Protein AF-0000000066294955 (afdb_homodimer)

Secondary structure (DSSP, 8-state):
--HHHHHHS-SS---HHHHHHHHHHHHTHHHHTTS-HHHHHHHHT--HHHHHHHHHHTT-SSHHHHHHHHHHHHHHH-------TT--TTS-HHHHHHHHHHHHHHHHHHHHHT--HHHHHHHHHHHHH-SEEEEE-STHHHHHHHHHHHHHHTTT--EEEE-SHHHHHHHHTT--TTEEEEEE-SSS--HHHHHHHHHHHHTT-EEEEEEESS--HHHHT-SEEEEE-----GGGTT-HHHHHHHHHHHHHHHHHHHHHTHHHHHHHHHHHHHHHHT-/--HHHHHHS-SS---HHHHHHHHHHHHTHHHHTTS-HHHHHHHHT--HHHHHHHHHHTT-SSHHHHHHHHHHHHHHH------BTTB-TTS-HHHHHHHHHHHHHHHHHHHHHT--HHHHHHHHHHHHH-SEEEEE-STHHHHHHHHHHHHHHHTT--EEEE-SHHHHHHHHTT--TTEEEEEE-SSS--HHHHHHHHHHHHTT-EEEEEEESS--HHHHT-SEEEEE-----GGGTT-HHHHHHHHHHHHHHHHHHHHHTHHHHHHHHHHHHHHHHT-

InterPro domains:
  IPR000281 Helix-turn-helix protein RpiR [PF01418] (1-77)
  IPR000281 Helix-turn-helix protein RpiR [PS51071] (1-77)
  IPR001347 SIS domain [PF01380] (127-255)
  IPR001347 SIS domain [PS51464] (123-263)
  IPR009057 Homedomain-like superfamily [SSF46689] (1-77)
  IPR035472 RpiR-like, SIS domain [cd05013] (122-256)
  IPR036388 Winged helix-like DNA-binding domain superfamily [G3DSA:1.10.10.10] (1-80)
  IPR046348 SIS domain superfamily [SSF53697] (95-269)
  IPR047640 HTH-type transcriptional regulator RpiR-like [PTHR30514] (2-275)

Organism: Clostridium perfringens (strain 13 / Type A) (NCBI:txid195102)

Radius of gyration: 24.66 Å; Cα contacts (8 Å, |Δi|>4): 918; chains: 2; bounding box: 54×81×54 Å

Nearest PDB structures (foldseek):
  4ivn-assembly1_A  TM=8.176E-01  e=1.772E-21  Vibrio vulnificus YJ016
  4ivn-assembly1_B  TM=8.244E-01  e=6.088E-20  Vibrio vulnificus YJ016
  7en7-assembly1_A  TM=9.505E-01  e=9.649E-16  Escherichia coli K-12
  7en6-assembly1_C  TM=9.672E-01  e=2.609E-15  Escherichia coli
  7en6-assembly1_D  TM=9.331E-01  e=7.055E-15  Escherichia coli

Solvent-accessible surface area (backbone atoms only — not comparable to full-atom values): 29197 Å² total; per-residue (Å²): 133,56,64,69,56,38,65,76,53,54,96,58,88,69,49,74,62,49,48,46,47,43,52,44,47,68,74,35,58,83,51,50,52,40,42,24,65,66,55,49,18,63,75,55,72,36,55,58,67,56,51,37,50,50,29,38,73,74,70,31,93,24,52,62,53,41,37,48,52,42,44,50,54,45,47,73,69,37,95,64,87,69,58,59,77,83,46,58,65,85,56,51,64,63,57,46,48,51,52,51,48,53,52,46,46,50,36,45,53,54,25,60,72,64,59,52,58,70,58,51,52,52,52,32,52,52,59,74,69,32,68,33,39,35,26,30,16,55,67,64,32,17,52,51,19,44,52,53,32,54,55,44,43,42,44,71,47,54,54,45,56,39,52,47,64,69,58,33,46,59,51,23,71,69,42,30,67,51,28,32,38,42,41,34,31,62,75,23,69,54,62,63,58,43,53,24,50,55,47,15,44,76,43,50,27,44,33,36,26,41,25,38,75,62,93,34,71,39,54,73,70,32,77,42,71,47,57,29,49,55,63,45,16,77,86,31,69,77,26,68,46,42,47,51,43,52,52,48,53,53,48,50,46,49,49,55,42,36,41,77,38,37,70,61,28,50,52,34,38,44,54,50,50,51,56,60,68,73,101,132,56,63,69,55,38,65,76,54,53,96,57,87,68,49,74,63,50,48,45,46,42,51,46,48,68,74,34,60,79,52,50,51,36,43,20,65,66,55,50,18,65,74,56,72,36,55,56,68,56,51,37,49,50,28,38,73,74,70,30,94,23,53,62,52,40,35,48,54,42,44,51,56,43,46,75,70,37,94,64,83,72,63,55,79,82,45,58,65,84,54,53,63,64,58,45,50,50,52,51,47,52,51,46,46,50,34,44,53,54,24,61,72,63,60,51,58,69,59,51,52,52,52,33,53,52,59,73,69,33,68,34,40,35,24,30,16,55,67,62,33,18,52,52,18,43,53,52,32,54,55,44,42,42,45,70,46,52,54,44,57,41,50,46,63,69,58,35,47,58,52,23,70,70,42,30,68,52,28,33,38,40,42,32,32,62,74,25,69,55,62,65,58,42,53,23,50,55,48,15,44,75,41,50,27,44,34,36,26,41,24,38,76,62,94,35,69,37,54,74,69,33,77,42,71,45,58,29,48,57,64,45,16,76,85,30,68,77,23,68,45,40,46,52,40,51,54,49,53,52,48,50,45,50,48,56,43,37,41,74,38,35,71,61,28,46,52,34,37,46,52,50,50,50,55,61,69,72,100

pLDDT: mean 87.48, std 12.45, range [39.84, 98.88]

Sequence (558 aa):
MGILEQLENPKFKATKSEKTLIEYIKSDLDNIIYKSISIIAKESGVGEATITRFTKKLGFNGFQDFKVTLAKEISNKKNTSIINLHVHRDESVTETANKMLKSSINILEQTVKQIDLDLMCKCRDLIMNAKRVYFIGIGYSGIAATDINYKFMRIGFTTVPVTDSHTMVIMSSITNDDDVIVAISNSGTTKEVIKTVKQAKENGTKIITLTEDSDNPLRKLSDYELTYTSAETIFETGSISSKIPQIFLLDLLYTEVIKEMFSEAVEKKIKTTSAILNDMGILEQLENPKFKATKSEKTLIEYIKSDLDNIIYKSISIIAKESGVGEATITRFTKKLGFNGFQDFKVTLAKEISNKKNTSIINLHVHRDESVTETANKMLKSSINILEQTVKQIDLDLMCKCRDLIMNAKRVYFIGIGYSGIAATDINYKFMRIGFTTVPVTDSHTMVIMSSITNDDDVIVAISNSGTTKEVIKTVKQAKENGTKIITLTEDSDNPLRKLSDYELTYTSAETIFETGSISSKIPQIFLLDLLYTEVIKEMFSEAVEKKIKTTSAILND

Structure (mmCIF, N/CA/C/O backbone):
data_AF-0000000066294955-model_v1
#
loop_
_entity.id
_entity.type
_entity.pdbx_description
1 polymer 'Uncharacterized HTH-type transcriptional regulator CPE0189'
#
loop_
_atom_site.group_PDB
_atom_site.id
_atom_site.type_symbol
_atom_site.label_atom_id
_atom_site.label_alt_id
_atom_site.label_comp_id
_atom_site.label_asym_id
_atom_site.label_entity_id
_atom_site.label_seq_id
_atom_site.pdbx_PDB_ins_code
_atom_site.Cartn_x
_atom_site.Cartn_y
_atom_site.Cartn_z
_atom_site.occupancy
_atom_site.B_iso_or_equiv
_atom_site.auth_seq_id
_atom_site.auth_comp_id
_atom_site.auth_asym_id
_atom_site.auth_atom_id
_atom_site.pdbx_PDB_model_num
ATOM 1 N N . MET A 1 1 ? 4.871 38.375 11.664 1 68.06 1 MET A N 1
ATOM 2 C CA . MET A 1 1 ? 5.258 37.906 12.992 1 68.06 1 MET A CA 1
ATOM 3 C C . MET A 1 1 ? 5.363 36.375 13.023 1 68.06 1 MET A C 1
ATOM 5 O O . MET A 1 1 ? 4.508 35.688 12.477 1 68.06 1 MET A O 1
ATOM 9 N N . GLY A 1 2 ? 6.527 35.875 13.484 1 82.12 2 GLY A N 1
ATOM 10 C CA . GLY A 1 2 ? 6.758 34.469 13.562 1 82.12 2 GLY A CA 1
ATOM 11 C C . GLY A 1 2 ? 5.91 33.781 14.617 1 82.12 2 GLY A C 1
ATOM 12 O O . GLY A 1 2 ? 5.34 34.438 15.484 1 82.12 2 GLY A O 1
ATOM 13 N N . ILE A 1 3 ? 5.66 32.531 14.484 1 88.81 3 ILE A N 1
ATOM 14 C CA . ILE A 1 3 ? 4.855 31.734 15.414 1 88.81 3 ILE A CA 1
ATOM 15 C C . ILE A 1 3 ? 5.418 31.875 16.828 1 88.81 3 ILE A C 1
ATOM 17 O O . ILE A 1 3 ? 4.672 32.094 17.781 1 88.81 3 ILE A O 1
ATOM 21 N N . LEU A 1 4 ? 6.676 31.875 16.906 1 86.81 4 LEU A N 1
ATOM 22 C CA . LEU A 1 4 ? 7.316 31.922 18.203 1 86.81 4 LEU A CA 1
ATOM 23 C C . LEU A 1 4 ? 7.012 33.25 18.906 1 86.81 4 LEU A C 1
ATOM 25 O O . LEU A 1 4 ? 6.758 33.281 20.109 1 86.81 4 LEU A O 1
ATOM 29 N N . GLU A 1 5 ? 7.047 34.281 18.156 1 87.88 5 GLU A N 1
ATOM 30 C CA . GLU A 1 5 ? 6.707 35.594 18.703 1 87.88 5 GLU A CA 1
ATOM 31 C C . GLU A 1 5 ? 5.242 35.656 19.125 1 87.88 5 GLU A C 1
ATOM 33 O O . GLU A 1 5 ? 4.918 36.25 20.156 1 87.88 5 GLU A O 1
ATOM 38 N N . GLN A 1 6 ? 4.414 35.031 18.359 1 90.69 6 GLN A N 1
ATOM 39 C CA . GLN A 1 6 ? 2.986 35.031 18.656 1 90.69 6 GLN A CA 1
ATOM 40 C C . GLN A 1 6 ? 2.686 34.25 19.922 1 90.69 6 GLN A C 1
ATOM 42 O O . GLN A 1 6 ? 1.784 34.594 20.688 1 90.69 6 GLN A O 1
ATOM 47 N N . LEU A 1 7 ? 3.412 33.156 20.094 1 91 7 LEU A N 1
ATOM 48 C CA . LEU A 1 7 ? 3.215 32.344 21.266 1 91 7 LEU A CA 1
ATOM 49 C C . LEU A 1 7 ? 3.65 33.062 22.531 1 91 7 LEU A C 1
ATOM 51 O O . LEU A 1 7 ? 3.076 32.844 23.609 1 91 7 LEU A O 1
ATOM 55 N N . GLU A 1 8 ? 4.57 33.938 22.422 1 89.31 8 GLU A N 1
ATOM 56 C CA . GLU A 1 8 ? 5.051 34.719 23.562 1 89.31 8 GLU A CA 1
ATOM 57 C C . GLU A 1 8 ? 4.098 35.875 23.875 1 89.31 8 GLU A C 1
ATOM 59 O O . GLU A 1 8 ? 3.883 36.219 25.031 1 89.31 8 GLU A O 1
ATOM 64 N N . ASN A 1 9 ? 3.641 36.438 22.734 1 88.12 9 ASN A N 1
ATOM 65 C CA . ASN A 1 9 ? 2.748 37.594 22.859 1 88.12 9 ASN A CA 1
ATOM 66 C C . ASN A 1 9 ? 1.547 37.469 21.938 1 88.12 9 ASN A C 1
ATOM 68 O O . ASN A 1 9 ? 1.478 38.156 20.906 1 88.12 9 ASN A O 1
ATOM 72 N N . PRO A 1 10 ? 0.577 36.688 22.359 1 87.31 10 PRO A N 1
ATOM 73 C CA . PRO A 1 10 ? -0.582 36.531 21.469 1 87.31 10 PRO A CA 1
ATOM 74 C C . PRO A 1 10 ? -1.365 37.844 21.297 1 87.31 10 PRO A C 1
ATOM 76 O O . PRO A 1 10 ? -1.488 38.625 22.234 1 87.31 10 PRO A O 1
ATOM 79 N N . LYS A 1 11 ? -1.839 38.031 20.125 1 86.31 11 LYS A N 1
ATOM 80 C CA . LYS A 1 11 ? -2.604 39.25 19.797 1 86.31 11 LYS A CA 1
ATOM 81 C C . LYS A 1 11 ? -4.035 39.125 20.312 1 86.31 11 LYS A C 1
ATOM 83 O O . LYS A 1 11 ? -4.898 39.938 19.938 1 86.31 11 LYS A O 1
ATOM 88 N N . PHE A 1 12 ? -4.371 38.125 20.984 1 89.75 12 PHE A N 1
ATOM 89 C CA . PHE A 1 12 ? -5.676 37.875 21.594 1 89.75 12 PHE A CA 1
ATOM 90 C C . PHE A 1 12 ? -5.531 37.406 23.031 1 89.75 12 PHE A C 1
ATOM 92 O O . PHE A 1 12 ? -4.438 37.031 23.469 1 89.75 12 PHE A O 1
ATOM 99 N N . LYS A 1 13 ? -6.67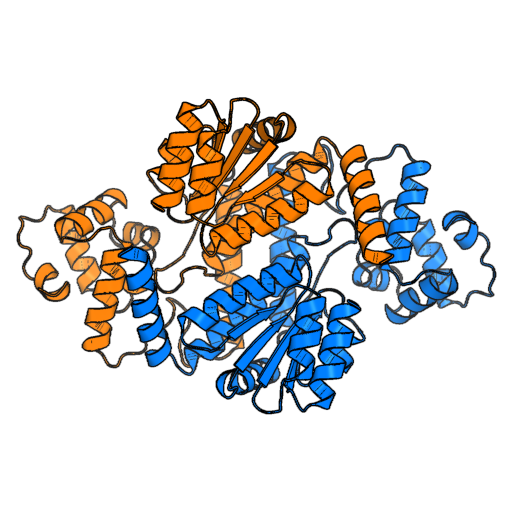2 37.625 23.734 1 90.81 13 LYS A N 1
ATOM 100 C CA . LYS A 1 13 ? -6.684 37.094 25.094 1 90.81 13 LYS A CA 1
ATOM 101 C C . LYS A 1 13 ? -6.848 35.594 25.109 1 90.81 13 LYS A C 1
ATOM 103 O O . LYS A 1 13 ? -7.922 35.062 24.781 1 90.81 13 LYS A O 1
ATOM 108 N N . ALA A 1 14 ? -5.836 34.938 25.516 1 92 14 ALA A N 1
ATOM 109 C CA . ALA A 1 14 ? -5.836 33.469 25.484 1 92 14 ALA A CA 1
ATOM 110 C C . ALA A 1 14 ? -6.707 32.906 26.594 1 92 14 ALA A C 1
ATOM 112 O O . ALA A 1 14 ? -6.688 33.406 27.719 1 92 14 ALA A O 1
ATOM 113 N N . THR A 1 15 ? -7.504 32.031 26.234 1 93.06 15 THR A N 1
ATOM 114 C CA . THR A 1 15 ? -8.273 31.281 27.234 1 93.06 15 THR A CA 1
ATOM 115 C C . THR A 1 15 ? -7.355 30.391 28.062 1 93.06 15 THR A C 1
ATOM 117 O O . THR A 1 15 ? -6.164 30.25 27.766 1 93.06 15 THR A O 1
ATOM 120 N N . LYS A 1 16 ? -7.902 29.797 29.109 1 93.56 16 LYS A N 1
ATOM 121 C CA . LYS A 1 16 ? -7.117 28.906 29.953 1 93.56 16 LYS A CA 1
ATOM 122 C C . LYS A 1 16 ? -6.551 27.734 29.156 1 93.56 16 LYS A C 1
ATOM 124 O O . LYS A 1 16 ? -5.367 27.406 29.281 1 93.56 16 LYS A O 1
ATOM 129 N N . SER A 1 17 ? -7.391 27.156 28.344 1 93.94 17 SER A N 1
ATOM 130 C CA . SER A 1 17 ? -6.973 26.031 27.516 1 93.94 17 SER A CA 1
ATOM 131 C C . SER A 1 17 ? -5.895 26.438 26.516 1 93.94 17 SER A C 1
ATOM 133 O O . SER A 1 17 ? -4.953 25.688 26.266 1 93.94 17 SER A O 1
ATOM 135 N N . GLU A 1 18 ? -6.031 27.594 26.016 1 94.62 18 GLU A N 1
ATOM 136 C CA . GLU A 1 18 ? -5.062 28.094 25.047 1 94.62 18 GLU A CA 1
ATOM 137 C C . GLU A 1 18 ? -3.723 28.406 25.703 1 94.62 18 GLU A C 1
ATOM 139 O O . GLU A 1 18 ? -2.664 28.156 25.125 1 94.62 18 GLU A O 1
ATOM 144 N N . LYS A 1 19 ? -3.773 28.922 26.891 1 94.25 19 LYS A N 1
ATOM 145 C CA . LYS A 1 19 ? -2.547 29.156 27.656 1 94.25 19 LYS A CA 1
ATOM 146 C C . LYS A 1 19 ? -1.806 27.859 27.922 1 94.25 19 LYS A C 1
ATOM 148 O O . LYS A 1 19 ? -0.581 27.797 27.797 1 94.25 19 LYS A O 1
ATOM 153 N N . THR A 1 20 ? -2.594 26.906 28.266 1 94.62 20 THR A N 1
ATOM 154 C CA . THR A 1 20 ? -2.023 25.578 28.484 1 94.62 20 THR A CA 1
ATOM 155 C C . THR A 1 20 ? -1.354 25.062 27.219 1 94.62 20 THR A C 1
ATOM 157 O O . THR A 1 20 ? -0.249 24.516 27.266 1 94.62 20 THR A O 1
ATOM 160 N N . LEU A 1 21 ? -2.008 25.219 26.141 1 94.62 21 LEU A N 1
ATOM 161 C CA . LEU A 1 21 ? -1.483 24.781 24.859 1 94.62 21 LEU A CA 1
ATOM 162 C C . LEU A 1 21 ? -0.209 25.547 24.5 1 94.62 21 LEU A C 1
ATOM 164 O O . LEU A 1 21 ? 0.766 24.953 24.031 1 94.62 21 LEU A O 1
ATOM 168 N N . ILE A 1 22 ? -0.207 26.812 24.719 1 93.69 22 ILE A N 1
ATOM 169 C CA . ILE A 1 22 ? 0.948 27.672 24.438 1 93.69 22 ILE A CA 1
ATOM 170 C C . ILE A 1 22 ? 2.146 27.188 25.266 1 93.69 22 ILE A C 1
ATOM 172 O O . ILE A 1 22 ? 3.246 27.031 24.734 1 93.69 22 ILE A O 1
ATOM 176 N N . GLU A 1 23 ? 1.903 26.938 26.5 1 92.88 23 GLU A N 1
ATOM 177 C CA . GLU A 1 23 ? 2.973 26.469 27.375 1 92.88 23 GLU A CA 1
ATOM 178 C C . GLU A 1 23 ? 3.5 25.109 26.922 1 92.88 23 GLU A C 1
ATOM 180 O O . GLU A 1 23 ? 4.711 24.875 26.938 1 92.88 23 GLU A O 1
ATOM 185 N N . TYR A 1 24 ? 2.594 24.312 26.531 1 93.56 24 TYR A N 1
ATOM 186 C CA . TYR A 1 24 ? 2.984 23 26.031 1 93.56 24 TYR A CA 1
ATOM 187 C C . TYR A 1 24 ? 3.871 23.125 24.797 1 93.56 24 TYR A C 1
ATOM 189 O O . TYR A 1 24 ? 4.914 22.484 24.703 1 93.56 24 TYR A O 1
ATOM 197 N N . ILE A 1 25 ? 3.453 23.922 23.891 1 90.75 25 ILE A N 1
ATOM 198 C CA . ILE A 1 25 ? 4.18 24.125 22.641 1 90.75 25 ILE A CA 1
ATOM 199 C C . ILE A 1 25 ? 5.578 24.656 22.938 1 90.75 25 ILE A C 1
ATOM 201 O O . ILE A 1 25 ? 6.57 24.156 22.406 1 90.75 25 ILE A O 1
ATOM 205 N N . LYS A 1 26 ? 5.629 25.594 23.828 1 87.94 26 LYS A N 1
ATOM 206 C CA . LYS A 1 26 ? 6.898 26.234 24.172 1 87.94 26 LYS A CA 1
ATOM 207 C C . LYS A 1 26 ? 7.832 25.25 24.859 1 87.94 26 LYS A C 1
ATOM 209 O O . LYS A 1 26 ? 9.047 25.297 24.672 1 87.94 26 LYS A O 1
ATOM 214 N N . SER A 1 27 ? 7.262 24.359 25.594 1 87.56 27 SER A N 1
ATOM 215 C CA . SER A 1 27 ? 8.055 23.406 26.375 1 87.56 27 SER A CA 1
ATOM 216 C C . SER A 1 27 ? 8.586 22.281 25.516 1 87.56 27 SER A C 1
ATOM 218 O O . SER A 1 27 ? 9.539 21.594 25.906 1 87.56 27 SER A O 1
ATOM 220 N N . ASP A 1 28 ? 8 22.078 24.359 1 81.44 28 ASP A N 1
ATOM 221 C CA . ASP A 1 28 ? 8.344 20.922 23.516 1 81.44 28 ASP A CA 1
ATOM 222 C C . ASP A 1 28 ? 8.492 21.328 22.062 1 81.44 28 ASP A C 1
ATOM 224 O O . ASP A 1 28 ? 8.023 20.641 21.156 1 81.44 28 ASP A O 1
ATOM 228 N N . LEU A 1 29 ? 9.07 22.469 21.891 1 76.56 29 LEU A N 1
ATOM 229 C CA . LEU A 1 29 ? 9.164 23.094 20.578 1 76.56 29 LEU A CA 1
ATOM 230 C C . LEU A 1 29 ? 9.875 22.172 19.594 1 76.56 29 LEU A C 1
ATOM 232 O O . LEU A 1 29 ? 9.484 22.078 18.422 1 76.56 29 LEU A O 1
ATOM 236 N N . ASP A 1 30 ? 10.781 21.391 20.125 1 67.81 30 ASP A N 1
ATOM 237 C CA . ASP A 1 30 ? 11.625 20.578 19.25 1 67.81 30 ASP A CA 1
ATOM 238 C C . ASP A 1 30 ? 10.891 19.328 18.781 1 67.81 30 ASP A C 1
ATOM 240 O O . ASP A 1 30 ? 11.219 18.766 17.734 1 67.81 30 ASP A O 1
ATOM 244 N N . ASN A 1 31 ? 9.828 18.969 19.516 1 72.12 31 ASN A N 1
ATOM 245 C CA . ASN A 1 31 ? 9.211 17.688 19.25 1 72.12 31 ASN A CA 1
ATOM 246 C C . ASN A 1 31 ? 7.789 17.844 18.703 1 72.12 31 ASN A C 1
ATOM 248 O O . ASN A 1 31 ? 7.238 16.922 18.109 1 72.12 31 ASN A O 1
ATOM 252 N N . ILE A 1 32 ? 7.293 19.031 18.906 1 77.81 32 ILE A N 1
ATOM 253 C CA . ILE A 1 32 ? 5.875 19.203 18.625 1 77.81 32 ILE A CA 1
ATOM 254 C C . ILE A 1 32 ? 5.617 19.016 17.125 1 77.81 32 ILE A C 1
ATOM 256 O O . ILE A 1 32 ? 4.562 18.5 16.734 1 77.81 32 ILE A O 1
ATOM 260 N N . ILE A 1 33 ? 6.57 19.438 16.328 1 72.75 33 ILE A N 1
ATOM 261 C CA . ILE A 1 33 ? 6.371 19.422 14.883 1 72.75 33 ILE A CA 1
ATOM 262 C C . ILE A 1 33 ? 6.301 17.984 14.391 1 72.75 33 ILE A C 1
ATOM 264 O O . ILE A 1 33 ? 5.84 17.719 13.273 1 72.75 33 ILE A O 1
ATOM 268 N N . TYR A 1 34 ? 6.645 17.109 15.289 1 68.5 34 TYR A N 1
ATOM 269 C CA . TYR A 1 34 ? 6.645 15.703 14.914 1 68.5 34 TYR A CA 1
ATOM 270 C C . TYR A 1 34 ? 5.449 14.984 15.523 1 68.5 34 TYR A C 1
ATOM 272 O O . TYR A 1 34 ? 5.289 13.773 15.344 1 68.5 34 TYR A O 1
ATOM 280 N N . LYS A 1 35 ? 4.688 15.625 16.172 1 72.12 35 LYS A N 1
ATOM 281 C CA . LYS A 1 35 ? 3.557 15.008 16.859 1 72.12 35 LYS A CA 1
ATOM 282 C C . LYS A 1 35 ? 2.252 15.258 16.109 1 72.12 35 LYS A C 1
ATOM 284 O O . LYS A 1 35 ? 2.076 16.312 15.5 1 72.12 35 LYS A O 1
ATOM 289 N N . SER A 1 36 ? 1.467 14.227 16.188 1 73 36 SER A N 1
ATOM 290 C CA . SER A 1 36 ? 0.125 14.414 15.641 1 73 36 SER A CA 1
ATOM 291 C C . SER A 1 36 ? -0.739 15.258 16.562 1 73 36 SER A C 1
ATOM 293 O O . SER A 1 36 ? -0.401 15.445 17.734 1 73 36 SER A O 1
ATOM 295 N N . ILE A 1 37 ? -1.81 15.75 15.945 1 80.25 37 ILE A N 1
ATOM 296 C CA . ILE A 1 37 ? -2.717 16.562 16.734 1 80.25 37 ILE A CA 1
ATOM 297 C C . ILE A 1 37 ? -3.287 15.742 17.891 1 80.25 37 ILE A C 1
ATOM 299 O O . ILE A 1 37 ? -3.51 16.266 18.984 1 80.25 37 ILE A O 1
ATOM 303 N N . SER A 1 38 ? -3.416 14.43 17.656 1 75.38 38 SER A N 1
ATOM 304 C CA . SER A 1 38 ? -3.957 13.547 18.688 1 75.38 38 SER A CA 1
ATOM 305 C C . SER A 1 38 ? -2.98 13.391 19.844 1 75.38 38 SER A C 1
ATOM 307 O O . SER A 1 38 ? -3.387 13.406 21.016 1 75.38 38 SER A O 1
ATOM 309 N N . ILE A 1 39 ? -1.771 13.266 19.578 1 75.31 39 ILE A N 1
ATOM 310 C CA . ILE A 1 39 ? -0.743 13.141 20.609 1 75.31 39 ILE A CA 1
ATOM 311 C C . ILE A 1 39 ? -0.626 14.453 21.375 1 75.31 39 ILE A C 1
ATOM 313 O O . ILE A 1 39 ? -0.564 14.445 22.609 1 75.31 39 ILE A O 1
ATOM 317 N N . ILE A 1 40 ? -0.691 15.555 20.703 1 85.44 40 ILE A N 1
ATOM 318 C CA . ILE A 1 40 ? -0.592 16.859 21.328 1 85.44 40 ILE A CA 1
ATOM 319 C C . ILE A 1 40 ? -1.797 17.094 22.234 1 85.44 40 ILE A C 1
ATOM 321 O O . ILE A 1 40 ? -1.651 17.578 23.359 1 85.44 40 ILE A O 1
ATOM 325 N N . ALA A 1 41 ? -2.93 16.656 21.703 1 87.88 41 ALA A N 1
ATOM 326 C CA . ALA A 1 41 ? -4.145 16.766 22.5 1 87.88 41 ALA A CA 1
ATOM 327 C C . ALA A 1 41 ? -4.035 15.961 23.781 1 87.88 41 ALA A C 1
ATOM 329 O O . ALA A 1 41 ? -4.309 16.469 24.875 1 87.88 41 ALA A O 1
ATOM 330 N N . LYS A 1 42 ? -3.598 14.805 23.656 1 84.69 42 LYS A N 1
ATOM 331 C CA . LYS A 1 42 ? -3.467 13.906 24.797 1 84.69 42 LYS A CA 1
ATOM 332 C C . LYS A 1 42 ? -2.432 14.422 25.797 1 84.69 42 LYS A C 1
ATOM 334 O O . LYS A 1 42 ? -2.684 14.445 27 1 84.69 42 LYS A O 1
ATOM 339 N N . GLU A 1 43 ? -1.343 14.867 25.312 1 87.94 43 GLU A N 1
ATOM 340 C CA . GLU A 1 43 ? -0.233 15.266 26.172 1 87.94 43 GLU A CA 1
ATOM 341 C C . GLU A 1 43 ? -0.503 16.625 26.828 1 87.94 43 GLU A C 1
ATOM 343 O O . GLU A 1 43 ? -0.068 16.875 27.953 1 87.94 43 GLU A O 1
ATOM 348 N N . SER A 1 44 ? -1.188 17.469 26.156 1 91.38 44 SER A N 1
ATOM 349 C CA . SER A 1 44 ? -1.438 18.812 26.656 1 91.38 44 SER A CA 1
ATOM 350 C C . SER A 1 44 ? -2.717 18.844 27.484 1 91.38 44 SER A C 1
ATOM 352 O O . SER A 1 44 ? -2.947 19.812 28.234 1 91.38 44 SER A O 1
ATOM 354 N N . GLY A 1 45 ? -3.566 17.906 27.234 1 91.56 45 GLY A N 1
ATOM 355 C CA . GLY A 1 45 ? -4.855 17.906 27.906 1 91.56 45 GLY A CA 1
ATOM 356 C C . GLY A 1 45 ? -5.855 18.859 27.266 1 91.56 45 GLY A C 1
ATOM 357 O O . GLY A 1 45 ? -6.824 19.266 27.906 1 91.56 45 GLY A O 1
ATOM 358 N N . VAL A 1 46 ? -5.508 19.281 26.125 1 92.69 46 VAL A N 1
ATOM 359 C CA . VAL A 1 46 ? -6.371 20.188 25.375 1 92.69 46 VAL A CA 1
ATOM 360 C C . VAL A 1 46 ? -7.031 19.438 24.219 1 92.69 46 VAL A C 1
ATOM 362 O O . VAL A 1 46 ? -6.398 18.609 23.578 1 92.69 46 VAL A O 1
ATOM 365 N N . GLY A 1 47 ? -8.289 19.625 24 1 89.06 47 GLY A N 1
ATOM 366 C CA . GLY A 1 47 ? -9.023 18.953 22.938 1 89.06 47 GLY A CA 1
ATOM 367 C C . GLY A 1 47 ? -8.523 19.312 21.547 1 89.06 47 GLY A C 1
ATOM 368 O O . GLY A 1 47 ? -8.023 20.406 21.328 1 89.06 47 GLY A O 1
ATOM 369 N N . GLU A 1 48 ? -8.648 18.359 20.688 1 86.81 48 GLU A N 1
ATOM 370 C CA . GLU A 1 48 ? -8.203 18.547 19.297 1 86.81 48 GLU A CA 1
ATOM 371 C C . GLU A 1 48 ? -8.891 19.75 18.656 1 86.81 48 GLU A C 1
ATOM 373 O O . GLU A 1 48 ? -8.266 20.5 17.906 1 86.81 48 GLU A O 1
ATOM 378 N N . ALA A 1 49 ? -10.156 19.906 18.969 1 84.94 49 ALA A N 1
ATOM 379 C CA . ALA A 1 49 ? -10.898 21.047 18.438 1 84.94 49 ALA A CA 1
ATOM 380 C C . ALA A 1 49 ? -10.297 22.359 18.922 1 84.94 49 ALA A C 1
ATOM 382 O O . ALA A 1 49 ? -10.188 23.312 18.156 1 84.94 49 ALA A O 1
ATOM 383 N N . THR A 1 50 ? -9.938 22.422 20.109 1 89.94 50 THR A N 1
ATOM 384 C CA . THR A 1 50 ? -9.32 23.609 20.703 1 89.94 50 THR A CA 1
ATOM 385 C C . THR A 1 50 ? -7.988 23.922 20.031 1 89.94 50 THR A C 1
ATOM 387 O O . THR A 1 50 ? -7.676 25.078 19.75 1 89.94 50 THR A O 1
ATOM 390 N N . ILE A 1 51 ? -7.254 22.859 19.766 1 92.75 51 ILE A N 1
ATOM 391 C CA . ILE A 1 51 ? -5.973 23.031 19.078 1 92.75 51 ILE A CA 1
ATOM 392 C C . ILE A 1 51 ? -6.199 23.625 17.688 1 92.75 51 ILE A C 1
ATOM 394 O O . ILE A 1 51 ? -5.543 24.594 17.312 1 92.75 51 ILE A O 1
ATOM 398 N N . THR A 1 52 ? -7.125 23.094 17.016 1 88 52 THR A N 1
ATOM 399 C CA . THR A 1 52 ? -7.438 23.547 15.672 1 88 52 THR A CA 1
ATOM 400 C C . THR A 1 52 ? -7.91 25 15.695 1 88 52 THR A C 1
ATOM 402 O O . THR A 1 52 ? -7.465 25.812 14.875 1 88 52 THR A O 1
ATOM 405 N N . ARG A 1 53 ? -8.719 25.344 16.578 1 88.88 53 ARG A N 1
ATOM 406 C CA . ARG A 1 53 ? -9.219 26.703 16.703 1 88.88 53 ARG A CA 1
ATOM 407 C C . ARG A 1 53 ? -8.094 27.672 17.062 1 88.88 53 ARG A C 1
ATOM 409 O O . ARG A 1 53 ? -8.062 28.797 16.562 1 88.88 53 ARG A O 1
ATOM 416 N N . PHE A 1 54 ? -7.266 27.266 17.938 1 93.25 54 PHE A N 1
ATOM 417 C CA . PHE A 1 54 ? -6.133 28.078 18.359 1 93.25 54 PHE A CA 1
ATOM 418 C C . PHE A 1 54 ? -5.246 28.438 17.172 1 93.25 54 PHE A C 1
ATOM 420 O O . PHE A 1 54 ? -4.852 29.594 17.016 1 93.25 54 PHE A O 1
ATOM 427 N N . THR A 1 55 ? -4.973 27.391 16.375 1 91.56 55 THR A N 1
ATOM 428 C CA . THR A 1 55 ? -4.102 27.625 15.234 1 91.56 55 THR A CA 1
ATOM 429 C C . THR A 1 55 ? -4.762 28.578 14.242 1 91.56 55 THR A C 1
ATOM 431 O O . THR A 1 55 ? -4.09 29.406 13.633 1 91.56 55 THR A O 1
ATOM 434 N N . LYS A 1 56 ? -6.035 28.547 14.133 1 88.19 56 LYS A N 1
ATOM 435 C CA . LYS A 1 56 ? -6.762 29.484 13.273 1 88.19 56 LYS A CA 1
ATOM 436 C C . LYS A 1 56 ? -6.715 30.891 13.836 1 88.19 56 LYS A C 1
ATOM 438 O O . LYS A 1 56 ? -6.57 31.859 13.086 1 88.19 56 LYS A O 1
ATOM 443 N N . LYS A 1 57 ? -6.816 30.984 15.086 1 90.62 57 LYS A N 1
ATOM 444 C CA . LYS A 1 57 ? -6.723 32.281 15.75 1 90.62 57 LYS A CA 1
ATOM 445 C C . LYS A 1 57 ? -5.367 32.938 15.492 1 90.62 57 LYS A C 1
ATOM 447 O O . LYS A 1 57 ? -5.266 34.156 15.438 1 90.62 57 LYS A O 1
ATOM 452 N N . LEU A 1 58 ? -4.43 32.094 15.375 1 91.56 58 LEU A N 1
ATOM 453 C CA . LEU A 1 58 ? -3.08 32.594 15.125 1 91.56 58 LEU A CA 1
ATOM 454 C C . LEU A 1 58 ? -2.898 32.938 13.656 1 91.56 58 LEU A C 1
ATOM 456 O O . LEU A 1 58 ? -1.854 33.469 13.258 1 91.56 58 LEU A O 1
ATOM 460 N N . GLY A 1 59 ? -3.854 32.562 12.805 1 87.38 59 GLY A N 1
ATOM 461 C CA . GLY A 1 59 ? -3.822 33 11.406 1 87.38 59 GLY A CA 1
ATOM 462 C C . GLY A 1 59 ? -3.504 31.859 10.453 1 87.38 59 GLY A C 1
ATOM 463 O O . GLY A 1 59 ? -3.189 32.094 9.289 1 87.38 59 GLY A O 1
ATOM 464 N N . PHE A 1 60 ? -3.613 30.672 10.938 1 87.62 60 PHE A N 1
ATOM 465 C CA . PHE A 1 60 ? -3.25 29.547 10.086 1 87.62 60 PHE A CA 1
ATOM 466 C C . PHE A 1 60 ? -4.496 28.812 9.586 1 87.62 60 PHE A C 1
ATOM 468 O O . PHE A 1 60 ? -5.555 28.891 10.211 1 87.62 60 PHE A O 1
ATOM 475 N N . ASN A 1 61 ? -4.32 28.141 8.445 1 75.75 61 ASN A N 1
ATOM 476 C CA . ASN A 1 61 ? -5.445 27.438 7.84 1 75.75 61 ASN A CA 1
ATOM 477 C C . ASN A 1 61 ? -5.809 26.172 8.625 1 75.75 61 ASN A C 1
ATOM 479 O O . ASN A 1 61 ? -6.879 25.609 8.43 1 75.75 61 ASN A O 1
ATOM 483 N N . GLY A 1 62 ? -4.973 25.75 9.477 1 78 62 GLY A N 1
ATOM 484 C CA . GLY A 1 62 ? -5.141 24.562 10.289 1 78 62 GLY A CA 1
ATOM 485 C C . GLY A 1 62 ? -3.879 24.156 11.023 1 78 62 GLY A C 1
ATOM 486 O O . GLY A 1 62 ? -2.855 24.828 10.93 1 78 62 GLY A O 1
ATOM 487 N N . PHE A 1 63 ? -4.023 23.094 11.703 1 81.94 63 PH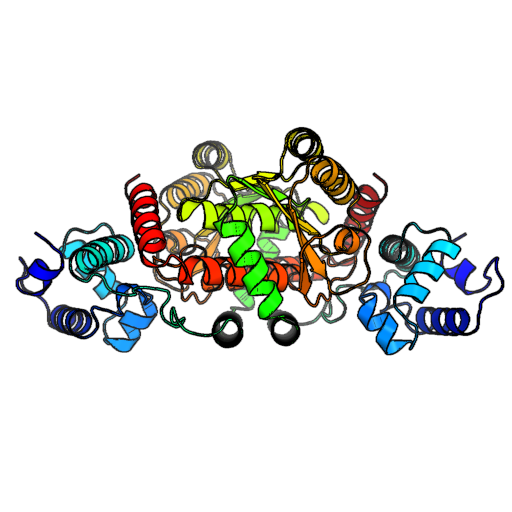E A N 1
ATOM 488 C CA . PHE A 1 63 ? -2.922 22.641 12.539 1 81.94 63 PHE A CA 1
ATOM 489 C C . PHE A 1 63 ? -1.719 22.25 11.695 1 81.94 63 PHE A C 1
ATOM 491 O O . PHE A 1 63 ? -0.574 22.5 12.07 1 81.94 63 PHE A O 1
ATOM 498 N N . GLN A 1 64 ? -2.027 21.703 10.57 1 74.69 64 GLN A N 1
ATOM 499 C CA . GLN A 1 64 ? -0.931 21.297 9.695 1 74.69 64 GLN A CA 1
ATOM 500 C C . GLN A 1 64 ? -0.159 22.516 9.195 1 74.69 64 GLN A C 1
ATOM 502 O O . GLN A 1 64 ? 1.074 22.516 9.188 1 74.69 64 GLN A O 1
ATOM 507 N N . ASP A 1 65 ? -0.839 23.484 8.758 1 76.38 65 ASP A N 1
ATOM 508 C CA . ASP A 1 65 ? -0.235 24.734 8.32 1 76.38 65 ASP A CA 1
ATOM 509 C C . ASP A 1 65 ? 0.587 25.375 9.438 1 76.38 65 ASP A C 1
ATOM 511 O O . ASP A 1 65 ? 1.697 25.844 9.203 1 76.38 65 ASP A O 1
ATOM 515 N N . PHE A 1 66 ? 0.081 25.359 10.648 1 86 66 PHE A N 1
ATOM 516 C CA . PHE A 1 66 ? 0.779 25.859 11.82 1 86 66 PHE A CA 1
ATOM 517 C C . PHE A 1 66 ? 2.088 25.109 12.039 1 86 66 PHE A C 1
ATOM 519 O O . PHE A 1 66 ? 3.141 25.719 12.211 1 86 66 PHE A O 1
ATOM 526 N N . LYS A 1 67 ? 1.98 23.844 11.938 1 80.25 67 LYS A N 1
ATOM 527 C CA . LYS A 1 67 ? 3.143 23 12.203 1 80.25 67 LYS A CA 1
ATOM 528 C C . LYS A 1 67 ? 4.238 23.234 11.164 1 80.25 67 LYS A C 1
ATOM 530 O O . LYS A 1 67 ? 5.418 23.312 11.508 1 80.25 67 LYS A O 1
ATOM 535 N N . VAL A 1 68 ? 3.887 23.297 9.984 1 75.12 68 VAL A N 1
ATOM 536 C CA . VAL A 1 68 ? 4.848 23.516 8.906 1 75.12 68 VAL A CA 1
ATOM 537 C C . VAL A 1 68 ? 5.551 24.859 9.109 1 75.12 68 VAL A C 1
ATOM 539 O O . VAL A 1 68 ? 6.77 24.953 8.953 1 75.12 68 VAL A O 1
ATOM 542 N N . THR A 1 69 ? 4.742 25.812 9.383 1 78.19 69 THR A N 1
ATOM 543 C CA . THR A 1 69 ? 5.285 27.156 9.594 1 78.19 69 THR A CA 1
ATOM 544 C C . THR A 1 69 ? 6.207 27.188 10.805 1 78.19 69 THR A C 1
ATOM 546 O O . THR A 1 69 ? 7.273 27.797 10.766 1 78.19 69 THR A O 1
ATOM 549 N N . LEU A 1 70 ? 5.762 26.5 11.828 1 82.31 70 LEU A N 1
ATOM 550 C CA . LEU A 1 70 ? 6.59 26.422 13.023 1 82.31 70 LEU A CA 1
ATOM 551 C C . LEU A 1 70 ? 7.902 25.703 12.727 1 82.31 70 LEU A C 1
ATOM 553 O O . LEU A 1 70 ? 8.961 26.125 13.188 1 82.31 70 LEU A O 1
ATOM 557 N N . ALA A 1 71 ? 7.789 24.656 12.047 1 74.62 71 ALA A N 1
ATOM 558 C CA . ALA A 1 71 ? 8.977 23.891 11.672 1 74.62 71 ALA A CA 1
ATOM 559 C C . ALA A 1 71 ? 9.961 24.766 10.898 1 74.62 71 ALA A C 1
ATOM 561 O O . ALA A 1 71 ? 11.172 24.703 11.125 1 74.62 71 ALA A O 1
ATOM 562 N N . LYS A 1 72 ? 9.422 25.5 10 1 73.94 72 LYS A N 1
ATOM 563 C CA . LYS A 1 72 ? 10.242 26.438 9.227 1 73.94 72 LYS A CA 1
ATOM 564 C C . LYS A 1 72 ? 10.945 27.438 10.133 1 73.94 72 LYS A C 1
ATOM 566 O O . LYS A 1 72 ? 12.125 27.75 9.945 1 73.94 72 LYS A O 1
ATOM 571 N N . GLU A 1 73 ? 10.172 27.922 11.008 1 75.94 73 GLU A N 1
ATOM 572 C CA . GLU A 1 73 ? 10.711 28.922 11.922 1 75.94 73 GLU A CA 1
ATOM 573 C C . GLU A 1 73 ? 11.812 28.344 12.797 1 75.94 73 GLU A C 1
ATOM 575 O O . GLU A 1 73 ? 12.828 28.984 13.047 1 75.94 73 GLU A O 1
ATOM 580 N N . ILE A 1 74 ? 11.578 27.141 13.227 1 72.88 74 ILE A N 1
ATOM 581 C CA . ILE A 1 74 ? 12.539 26.469 14.094 1 72.88 74 ILE A CA 1
ATOM 582 C C . ILE A 1 74 ? 13.797 26.125 13.289 1 72.88 74 ILE A C 1
ATOM 584 O O . ILE A 1 74 ? 14.914 26.25 13.789 1 72.88 74 ILE A O 1
ATOM 588 N N . SER A 1 75 ? 13.555 25.5 12.188 1 65.31 75 SER A N 1
ATOM 589 C CA . SER A 1 75 ? 14.68 25.125 11.336 1 65.31 75 SER A CA 1
ATOM 590 C C . SER A 1 75 ? 15.562 26.328 11.031 1 65.31 75 SER A C 1
ATOM 592 O O . SER A 1 75 ? 16.781 26.219 10.977 1 65.31 75 SER A O 1
ATOM 594 N N . ASN A 1 76 ? 14.922 27.359 10.742 1 60.47 76 ASN A N 1
ATOM 595 C CA . ASN A 1 76 ? 15.664 28.578 10.445 1 60.47 76 ASN A CA 1
ATOM 596 C C . ASN A 1 76 ? 16.484 29.047 11.641 1 60.47 76 ASN A C 1
ATOM 598 O O . ASN A 1 76 ? 17.516 29.703 11.477 1 60.47 76 ASN A O 1
ATOM 602 N N . LYS A 1 77 ? 15.922 28.812 12.805 1 58.56 77 LYS A N 1
ATOM 603 C CA . LYS A 1 77 ? 16.641 29.234 14.008 1 58.56 77 LYS A CA 1
ATOM 604 C C . LYS A 1 77 ? 17.703 28.219 14.398 1 58.56 77 LYS A C 1
ATOM 606 O O . LYS A 1 77 ? 18.75 28.578 14.938 1 58.56 77 LYS A O 1
ATOM 611 N N . LYS A 1 78 ? 17.219 26.891 14.477 1 53.75 78 LYS A N 1
ATOM 612 C CA . LYS A 1 78 ? 18.141 25.859 14.938 1 53.75 78 LYS A CA 1
ATOM 613 C C . LYS A 1 78 ? 18.781 25.125 13.766 1 53.75 78 LYS A C 1
ATOM 615 O O . LYS A 1 78 ? 18.109 24.797 12.789 1 53.75 78 LYS A O 1
ATOM 620 N N . ASN A 1 79 ? 19.922 25.219 13.438 1 43.59 79 ASN A N 1
ATOM 621 C CA . ASN A 1 79 ? 20.656 24.281 12.594 1 43.59 79 ASN A CA 1
ATOM 622 C C . ASN A 1 79 ? 20.266 22.844 12.875 1 43.59 79 ASN A C 1
ATOM 624 O O . ASN A 1 79 ? 21.062 21.922 12.68 1 43.59 79 ASN A O 1
ATOM 628 N N . THR A 1 80 ? 19.219 22.578 13.719 1 39.84 80 THR A N 1
ATOM 629 C CA . THR A 1 80 ? 19.141 21.281 14.383 1 39.84 80 THR A CA 1
ATOM 630 C C . THR A 1 80 ? 18.312 20.312 13.555 1 39.84 80 THR A C 1
ATOM 632 O O . THR A 1 80 ? 17.531 20.734 12.695 1 39.84 80 THR A O 1
ATOM 635 N N . SER A 1 81 ? 18.266 18.812 13.992 1 40.75 81 SER A N 1
ATOM 636 C CA . SER A 1 81 ? 18.078 17.391 13.688 1 40.75 81 SER A CA 1
ATOM 637 C C . SER A 1 81 ? 16.609 17.047 13.562 1 40.75 81 SER A C 1
ATOM 639 O O . SER A 1 81 ? 16.031 16.422 14.461 1 40.75 81 SER A O 1
ATOM 641 N N . ILE A 1 82 ? 15.727 17.859 13.094 1 41.88 82 ILE A N 1
ATOM 642 C CA . ILE A 1 82 ? 14.297 17.609 13.242 1 41.88 82 ILE A CA 1
ATOM 643 C C . ILE A 1 82 ? 13.906 16.359 12.445 1 41.88 82 ILE A C 1
ATOM 645 O O . ILE A 1 82 ? 13.945 16.375 11.211 1 41.88 82 ILE A O 1
ATOM 649 N N . ILE A 1 83 ? 14.523 15.211 12.578 1 43.41 83 ILE A N 1
ATOM 650 C CA . ILE A 1 83 ? 13.984 14.156 11.727 1 43.41 83 ILE A CA 1
ATOM 651 C C . ILE A 1 83 ? 12.648 13.68 12.281 1 43.41 83 ILE A C 1
ATOM 653 O O . ILE A 1 83 ? 12.25 14.07 13.383 1 43.41 83 ILE A O 1
ATOM 657 N N . ASN A 1 84 ? 12.109 12.508 12.055 1 48.78 84 ASN A N 1
ATOM 658 C CA . ASN A 1 84 ? 10.906 11.75 12.414 1 48.78 84 ASN A CA 1
ATOM 659 C C . ASN A 1 84 ? 10.883 11.422 13.906 1 48.78 84 ASN A C 1
ATOM 661 O O . ASN A 1 84 ? 11.93 11.352 14.547 1 48.78 84 ASN A O 1
ATOM 665 N N . LEU A 1 85 ? 9.68 11.664 14.711 1 48.81 85 LEU A N 1
ATOM 666 C CA . LEU A 1 85 ? 9.516 11.602 16.156 1 48.81 85 LEU A CA 1
ATOM 667 C C . LEU A 1 85 ? 10.43 10.539 16.766 1 48.81 85 LEU A C 1
ATOM 669 O O . LEU A 1 85 ? 10.969 10.734 17.859 1 48.81 85 LEU A O 1
ATOM 673 N N . HIS A 1 86 ? 10.594 9.281 16.094 1 58 86 HIS A N 1
ATOM 674 C CA . HIS A 1 86 ? 11.273 8.32 16.953 1 58 86 HIS A CA 1
ATOM 675 C C . HIS A 1 86 ? 12.555 7.809 16.297 1 58 86 HIS A C 1
ATOM 677 O O . HIS A 1 86 ? 13.25 6.961 16.859 1 58 86 HIS A O 1
ATOM 683 N N . VAL A 1 87 ? 12.688 8.336 15.172 1 66.62 87 VAL A N 1
ATOM 684 C CA . VAL A 1 87 ? 13.906 7.84 14.531 1 66.62 87 VAL A CA 1
ATOM 685 C C . VAL A 1 87 ? 15.023 8.867 14.68 1 66.62 87 VAL A C 1
ATOM 687 O O . VAL A 1 87 ? 14.852 10.031 14.312 1 66.62 87 VAL A O 1
ATOM 690 N N . HIS A 1 88 ? 16 8.422 15.32 1 72.56 88 HIS A N 1
ATOM 691 C CA . HIS A 1 88 ? 17.188 9.266 15.492 1 72.56 88 HIS A CA 1
ATOM 692 C C . HIS A 1 88 ? 18.094 9.195 14.273 1 72.56 88 HIS A C 1
ATOM 694 O O . HIS A 1 88 ? 18.281 8.125 13.695 1 72.56 88 HIS A O 1
ATOM 700 N N . ARG A 1 89 ? 18.641 10.289 13.922 1 76.31 89 ARG A N 1
ATOM 701 C CA . ARG A 1 89 ? 19.469 10.398 12.727 1 76.31 89 ARG A CA 1
ATOM 702 C C . ARG A 1 89 ? 20.672 9.461 12.797 1 76.31 89 ARG A C 1
ATOM 704 O O . ARG A 1 89 ? 21.141 8.953 11.773 1 76.31 89 ARG A O 1
ATOM 711 N N . ASP A 1 90 ? 21.141 9.203 13.992 1 81.5 90 ASP A N 1
ATOM 712 C CA . ASP A 1 90 ? 22.406 8.484 14.148 1 81.5 90 ASP A CA 1
ATOM 713 C C . ASP A 1 90 ? 22.156 7.035 14.57 1 81.5 90 ASP A C 1
ATOM 715 O O . ASP A 1 90 ? 23.109 6.309 14.883 1 81.5 90 ASP A O 1
ATOM 719 N N . GLU A 1 91 ? 20.922 6.672 14.547 1 85.88 91 GLU A N 1
ATOM 720 C CA . GLU A 1 91 ? 20.672 5.301 14.977 1 85.88 91 GLU A CA 1
ATOM 721 C C . GLU A 1 91 ? 20.906 4.312 13.836 1 85.88 91 GLU A C 1
ATOM 723 O O . GLU A 1 91 ? 20.969 4.703 12.672 1 85.88 91 GLU A O 1
ATOM 728 N N . SER A 1 92 ? 21.094 3.041 14.203 1 92.19 92 SER A N 1
ATOM 729 C CA . SER A 1 92 ? 21.359 1.998 13.219 1 92.19 92 SER A CA 1
ATOM 730 C C . SER A 1 92 ? 20.109 1.674 12.414 1 92.19 92 SER A C 1
ATOM 732 O O . SER A 1 92 ? 19 1.999 12.828 1 92.19 92 SER A O 1
ATOM 734 N N . VAL A 1 93 ? 20.297 1.016 11.281 1 93.81 93 VAL A N 1
ATOM 735 C CA . VAL A 1 93 ? 19.188 0.561 10.445 1 93.81 93 VAL A CA 1
ATOM 736 C C . VAL A 1 93 ? 18.266 -0.357 11.258 1 93.81 93 VAL A C 1
ATOM 738 O O . VAL A 1 93 ? 17.047 -0.264 11.164 1 93.81 93 VAL A O 1
ATOM 741 N N . THR A 1 94 ? 18.906 -1.2 12.047 1 93.56 94 THR A N 1
ATOM 742 C CA . THR A 1 94 ? 18.156 -2.158 12.852 1 93.56 94 THR A CA 1
ATOM 743 C C . THR A 1 94 ? 17.266 -1.436 13.859 1 93.56 94 THR A C 1
ATOM 745 O O . THR A 1 94 ? 16.109 -1.806 14.047 1 93.56 94 THR A O 1
ATOM 748 N N . GLU A 1 95 ? 17.797 -0.472 14.5 1 91.19 95 GLU A N 1
ATOM 749 C CA . GLU A 1 95 ? 17.016 0.306 15.453 1 91.19 95 GLU A CA 1
ATOM 750 C C . GLU A 1 95 ? 15.844 1.018 14.766 1 91.19 95 GLU A C 1
ATOM 752 O O . GLU A 1 95 ? 14.719 1.011 15.273 1 91.19 95 GLU A O 1
ATOM 757 N N . THR A 1 96 ? 16.125 1.637 13.641 1 91.75 96 THR A N 1
ATOM 758 C CA . THR A 1 96 ? 15.102 2.305 12.859 1 91.75 96 THR A CA 1
ATOM 759 C C . THR A 1 96 ? 14.016 1.318 12.445 1 91.75 96 THR A C 1
ATOM 761 O O . THR A 1 96 ? 12.82 1.593 12.602 1 91.75 96 THR A O 1
ATOM 764 N N . ALA A 1 97 ? 14.422 0.166 11.938 1 94.5 97 ALA A N 1
ATOM 765 C CA . ALA A 1 97 ? 13.477 -0.859 11.5 1 94.5 97 ALA A CA 1
ATOM 766 C C . ALA A 1 97 ? 12.578 -1.315 12.648 1 94.5 97 ALA A C 1
ATOM 768 O O . ALA A 1 97 ? 11.367 -1.468 12.469 1 94.5 97 ALA A O 1
ATOM 769 N N . ASN A 1 98 ? 13.172 -1.507 13.789 1 93.19 98 ASN A N 1
ATOM 770 C CA . ASN A 1 98 ? 12.414 -1.968 14.953 1 93.19 98 ASN A CA 1
ATOM 771 C C . ASN A 1 98 ? 11.422 -0.913 15.43 1 93.19 98 ASN A C 1
ATOM 773 O O . ASN A 1 98 ? 10.305 -1.244 15.844 1 93.19 98 ASN A O 1
ATOM 777 N N . LYS A 1 99 ? 11.82 0.284 15.43 1 88.38 99 LYS A N 1
ATOM 778 C CA . LYS A 1 99 ? 10.914 1.365 15.797 1 88.38 99 LYS A CA 1
ATOM 779 C C . LYS A 1 99 ? 9.742 1.458 14.82 1 88.38 99 LYS A C 1
ATOM 781 O O . LYS A 1 99 ? 8.594 1.622 15.234 1 88.38 99 LYS A O 1
ATOM 786 N N . MET A 1 100 ? 10.062 1.396 13.516 1 91.19 100 MET A N 1
ATOM 787 C CA . MET A 1 100 ? 9.023 1.421 12.492 1 91.19 100 MET A CA 1
ATOM 788 C C . MET A 1 100 ? 8.078 0.233 12.656 1 91.19 100 MET A C 1
ATOM 790 O O . MET A 1 100 ? 6.867 0.368 12.469 1 91.19 100 MET A O 1
ATOM 794 N N . LEU A 1 101 ? 8.656 -0.925 12.945 1 93.56 101 LEU A N 1
ATOM 795 C CA . LEU A 1 101 ? 7.863 -2.125 13.188 1 93.56 101 LEU A CA 1
ATOM 796 C C . LEU A 1 101 ? 6.906 -1.918 14.352 1 93.56 101 LEU A C 1
ATOM 798 O O . LEU A 1 101 ? 5.703 -2.168 14.227 1 93.56 101 LEU A O 1
ATOM 802 N N . LYS A 1 102 ? 7.426 -1.5 15.469 1 90.88 102 LYS A N 1
ATOM 803 C CA . LYS A 1 102 ? 6.621 -1.275 16.656 1 90.88 102 LYS A CA 1
ATOM 804 C C . LYS A 1 102 ? 5.496 -0.279 16.391 1 90.88 102 LYS A C 1
ATOM 806 O O . LYS A 1 102 ? 4.355 -0.491 16.812 1 90.88 102 LYS A O 1
ATOM 811 N N . SER A 1 103 ? 5.832 0.792 15.711 1 88.25 103 SER A N 1
ATOM 812 C CA . SER A 1 103 ? 4.836 1.799 15.359 1 88.25 103 SER A CA 1
ATOM 813 C C . SER A 1 103 ? 3.746 1.21 14.469 1 88.25 103 SER A C 1
ATOM 815 O O . SER A 1 103 ? 2.561 1.479 14.672 1 88.25 103 SER A O 1
ATOM 817 N N . SER A 1 104 ? 4.117 0.434 13.445 1 91.56 104 SER A N 1
ATOM 818 C CA . SER A 1 104 ? 3.172 -0.194 12.523 1 91.56 104 SER A CA 1
ATOM 819 C C . SER A 1 104 ? 2.234 -1.145 13.266 1 91.56 104 SER A C 1
ATOM 821 O O . SER A 1 104 ? 1.024 -1.136 13.031 1 91.56 104 SER A O 1
ATOM 823 N N . ILE A 1 105 ? 2.848 -1.928 14.172 1 92.38 105 ILE A N 1
ATOM 824 C CA . ILE A 1 105 ? 2.057 -2.885 14.938 1 92.38 105 ILE A CA 1
ATOM 825 C C . ILE A 1 105 ? 1.058 -2.141 15.82 1 92.38 105 ILE A C 1
ATOM 827 O O . ILE A 1 105 ? -0.125 -2.486 15.859 1 92.38 105 ILE A O 1
ATOM 831 N N . ASN A 1 106 ? 1.508 -1.135 16.516 1 90.31 106 ASN A N 1
ATOM 832 C CA . ASN A 1 106 ? 0.649 -0.355 17.391 1 90.31 106 ASN A CA 1
ATOM 833 C C . ASN A 1 106 ? -0.526 0.259 16.641 1 90.31 106 ASN A C 1
ATOM 835 O O . ASN A 1 106 ? -1.666 0.202 17.109 1 90.31 106 ASN A O 1
ATOM 839 N N . ILE A 1 107 ? -0.258 0.805 15.523 1 89.56 107 ILE A N 1
ATOM 840 C CA . ILE A 1 107 ? -1.284 1.477 14.727 1 89.56 107 ILE A CA 1
ATOM 841 C C . ILE A 1 107 ? -2.303 0.455 14.234 1 89.56 107 ILE A C 1
ATOM 843 O O . ILE A 1 107 ? -3.51 0.711 14.25 1 89.56 107 ILE A O 1
ATOM 847 N N . LEU A 1 108 ? -1.83 -0.67 13.75 1 93.75 108 LEU A N 1
ATOM 848 C CA . LEU A 1 108 ? -2.721 -1.728 13.281 1 93.75 108 LEU A CA 1
ATOM 849 C C . LEU A 1 108 ? -3.607 -2.23 14.414 1 93.75 108 LEU A C 1
ATOM 851 O O . LEU A 1 108 ? -4.816 -2.402 14.234 1 93.75 108 LEU A O 1
ATOM 855 N N . GLU A 1 109 ? -2.984 -2.439 15.586 1 93.69 109 GLU A N 1
ATOM 856 C CA . GLU A 1 109 ? -3.734 -2.928 16.734 1 93.69 109 GLU A CA 1
ATOM 857 C C . GLU A 1 109 ? -4.801 -1.924 17.172 1 93.69 109 GLU A C 1
ATOM 859 O O . GLU A 1 109 ? -5.945 -2.301 17.438 1 93.69 109 GLU A O 1
ATOM 864 N N . GLN A 1 110 ? -4.457 -0.677 17.234 1 91.06 110 GLN A N 1
ATOM 865 C CA . GLN A 1 110 ? -5.406 0.366 17.609 1 91.06 110 GLN A CA 1
ATOM 866 C C . GLN A 1 110 ? -6.535 0.48 16.594 1 91.06 110 GLN A C 1
ATOM 868 O O . GLN A 1 110 ? -7.691 0.683 16.953 1 91.06 110 GLN A O 1
ATOM 873 N N . THR A 1 111 ? -6.18 0.366 15.328 1 93.19 111 THR A N 1
ATOM 874 C CA . THR A 1 111 ? -7.172 0.434 14.258 1 93.19 111 THR A CA 1
ATOM 875 C C . THR A 1 111 ? -8.18 -0.706 14.383 1 93.19 111 THR A C 1
ATOM 877 O O . THR A 1 111 ? -9.391 -0.481 14.312 1 93.19 111 THR A O 1
ATOM 880 N N . VAL A 1 112 ? -7.719 -1.903 14.609 1 95.19 112 VAL A N 1
ATOM 881 C CA . VAL A 1 112 ? -8.578 -3.08 14.688 1 95.19 112 VAL A CA 1
ATOM 882 C C . VAL A 1 112 ? -9.5 -2.959 15.898 1 95.19 112 VAL A C 1
ATOM 884 O O . VAL A 1 112 ? -10.68 -3.328 15.828 1 95.19 112 VAL A O 1
ATOM 887 N N . LYS A 1 113 ? -8.977 -2.432 16.953 1 93.25 113 LYS A N 1
ATOM 888 C CA . LYS A 1 113 ? -9.75 -2.266 18.188 1 93.25 113 LYS A CA 1
ATOM 889 C C . LYS A 1 113 ? -10.922 -1.308 17.984 1 93.25 113 LYS A C 1
ATOM 891 O O . LYS A 1 113 ? -11.945 -1.407 18.656 1 93.25 113 LYS A O 1
ATOM 896 N N . GLN A 1 114 ? -10.828 -0.474 17.016 1 91.38 114 GLN A N 1
ATOM 897 C CA . GLN A 1 114 ? -11.805 0.592 16.828 1 91.38 114 GLN A CA 1
ATOM 898 C C . GLN A 1 114 ? -12.812 0.238 15.742 1 91.38 114 GLN A C 1
ATOM 900 O O . GLN A 1 114 ? -13.766 0.98 15.508 1 91.38 114 GLN A O 1
ATOM 905 N N . ILE A 1 115 ? -12.68 -0.897 15.133 1 93.5 115 ILE A N 1
ATOM 906 C CA . ILE A 1 115 ? -13.531 -1.261 14.008 1 93.5 115 ILE A CA 1
ATOM 907 C C . ILE A 1 115 ? -14.961 -1.495 14.492 1 93.5 115 ILE A C 1
ATOM 909 O O . ILE A 1 115 ? -15.18 -2.23 15.461 1 93.5 115 ILE A O 1
ATOM 913 N N . ASP A 1 116 ? -15.883 -0.839 13.875 1 93.25 116 ASP A N 1
ATOM 914 C CA . ASP A 1 116 ? -17.312 -1.075 14.078 1 93.25 116 ASP A CA 1
ATOM 915 C C . ASP A 1 116 ? -17.828 -2.146 13.117 1 93.25 116 ASP A C 1
ATOM 917 O O . ASP A 1 116 ? -17.984 -1.895 11.922 1 93.25 116 ASP A O 1
ATOM 921 N N . LEU A 1 117 ? -18.203 -3.301 13.703 1 92.31 117 LEU A N 1
ATOM 922 C CA . LEU A 1 117 ? -18.625 -4.449 12.906 1 92.31 117 LEU A CA 1
ATOM 923 C C . LEU A 1 117 ? -19.859 -4.117 12.07 1 92.31 117 LEU A C 1
ATOM 925 O O . LEU A 1 117 ? -19.906 -4.43 10.883 1 92.31 117 LEU A O 1
ATOM 929 N N . ASP A 1 118 ? -20.812 -3.51 12.734 1 95.38 118 ASP A N 1
ATOM 930 C CA . ASP A 1 118 ? -22.062 -3.174 12.039 1 95.38 118 ASP A CA 1
ATOM 931 C C . ASP A 1 118 ? -21.797 -2.197 10.891 1 95.38 118 ASP A C 1
ATOM 933 O O . ASP A 1 118 ? -22.359 -2.34 9.812 1 95.38 118 ASP A O 1
ATOM 937 N N . LEU A 1 119 ? -20.984 -1.264 11.172 1 96.94 119 LEU A N 1
ATOM 938 C CA . LEU A 1 119 ? -20.656 -0.276 10.148 1 96.94 119 LEU A CA 1
ATOM 939 C C . LEU A 1 119 ? -19.953 -0.935 8.969 1 96.94 119 LEU A C 1
ATOM 941 O O . LEU A 1 119 ? -20.234 -0.615 7.812 1 96.94 119 LEU A O 1
ATOM 945 N N . MET A 1 120 ? -19.016 -1.822 9.242 1 97.56 120 MET A N 1
ATOM 946 C CA . MET A 1 120 ? -18.312 -2.551 8.195 1 97.56 120 MET A CA 1
ATOM 947 C C . MET A 1 120 ? -19.281 -3.354 7.336 1 97.56 120 MET A C 1
ATOM 949 O O . MET A 1 120 ? -19.172 -3.355 6.109 1 97.56 120 MET A O 1
ATOM 953 N N . CYS A 1 121 ? -20.25 -3.967 7.949 1 96.81 121 CYS A N 1
ATOM 954 C CA . CYS A 1 121 ? -21.25 -4.746 7.227 1 96.81 121 CYS A CA 1
ATOM 955 C C . CYS A 1 121 ? -22.125 -3.848 6.348 1 96.81 121 CYS A C 1
ATOM 957 O O . CYS A 1 121 ? -22.438 -4.203 5.207 1 96.81 121 CYS A O 1
ATOM 959 N N . LYS A 1 122 ? -22.469 -2.727 6.855 1 98.06 122 LYS A N 1
ATOM 960 C CA . LYS A 1 122 ? -23.25 -1.777 6.078 1 98.06 122 LYS A CA 1
ATOM 961 C C . LYS A 1 122 ? -22.484 -1.283 4.859 1 98.06 122 LYS A C 1
ATOM 963 O O . LYS A 1 122 ? -23.047 -1.152 3.77 1 98.06 122 LYS A O 1
ATOM 968 N N . CYS A 1 123 ? -21.203 -0.99 5.031 1 98.56 123 CYS A N 1
ATOM 969 C CA . CYS A 1 123 ? -20.359 -0.581 3.914 1 98.56 123 CYS A CA 1
ATOM 970 C C . CYS A 1 123 ? -20.266 -1.687 2.871 1 98.56 123 CYS A C 1
ATOM 972 O O . CYS A 1 123 ? -20.375 -1.427 1.672 1 98.56 123 CYS A O 1
ATOM 974 N N . ARG A 1 124 ? -20.031 -2.895 3.332 1 97.81 124 ARG A N 1
ATOM 975 C CA . ARG A 1 124 ? -19.984 -4.059 2.453 1 97.81 124 ARG A CA 1
ATOM 976 C C . ARG A 1 124 ? -21.25 -4.16 1.608 1 97.81 124 ARG A C 1
ATOM 978 O O . ARG A 1 124 ? -21.172 -4.281 0.384 1 97.81 124 ARG A O 1
ATOM 985 N N . ASP A 1 125 ? -22.391 -4.074 2.264 1 98 125 ASP A N 1
ATOM 986 C CA . ASP A 1 125 ? -23.672 -4.227 1.586 1 98 125 ASP A CA 1
ATOM 987 C C . ASP A 1 125 ? -23.906 -3.104 0.576 1 98 125 ASP A C 1
ATOM 989 O O . ASP A 1 125 ? -24.422 -3.338 -0.514 1 98 125 ASP A O 1
ATOM 993 N N . LEU A 1 126 ? -23.516 -1.961 0.965 1 98.31 126 LEU A N 1
ATOM 994 C CA . LEU A 1 126 ? -23.641 -0.814 0.072 1 98.31 126 LEU A CA 1
ATOM 995 C C . LEU A 1 126 ? -22.828 -1.021 -1.202 1 98.31 126 LEU A C 1
ATOM 997 O O . LEU A 1 126 ? -23.328 -0.779 -2.305 1 98.31 126 LEU A O 1
ATOM 1001 N N . ILE A 1 127 ? -21.641 -1.453 -1.095 1 98.5 127 ILE A N 1
ATOM 1002 C CA . ILE A 1 127 ? -20.734 -1.669 -2.229 1 98.5 127 ILE A CA 1
ATOM 1003 C C . ILE A 1 127 ? -21.281 -2.807 -3.096 1 98.5 127 ILE A C 1
ATOM 1005 O O . ILE A 1 127 ? -21.297 -2.701 -4.324 1 98.5 127 ILE A O 1
ATOM 1009 N N . MET A 1 128 ? -21.766 -3.828 -2.471 1 97.75 128 MET A N 1
ATOM 1010 C CA . MET A 1 128 ? -22.219 -5.008 -3.195 1 97.75 128 MET A CA 1
ATOM 1011 C C . MET A 1 128 ? -23.453 -4.688 -4.027 1 97.75 128 MET A C 1
ATOM 1013 O O . MET A 1 128 ? -23.688 -5.312 -5.066 1 97.75 128 MET A O 1
ATOM 1017 N N . ASN A 1 129 ? -24.172 -3.717 -3.602 1 97.38 129 ASN A N 1
ATOM 1018 C CA . ASN A 1 129 ? -25.422 -3.4 -4.273 1 97.38 129 ASN A CA 1
ATOM 1019 C C . ASN A 1 129 ? -25.266 -2.227 -5.234 1 97.38 129 ASN A C 1
ATOM 1021 O O . ASN A 1 129 ? -26.203 -1.855 -5.934 1 97.38 129 ASN A O 1
ATOM 1025 N N . ALA A 1 130 ? -24.125 -1.655 -5.332 1 98.19 130 ALA A N 1
ATOM 1026 C CA . ALA A 1 130 ? -23.875 -0.497 -6.191 1 98.19 130 ALA A CA 1
ATOM 1027 C C . ALA A 1 130 ? -23.703 -0.921 -7.645 1 98.19 130 ALA A C 1
ATOM 1029 O O . ALA A 1 130 ? -23.109 -1.965 -7.922 1 98.19 130 ALA A O 1
ATOM 1030 N N . LYS A 1 131 ? -24.172 -0.069 -8.539 1 98.06 131 LYS A N 1
ATOM 1031 C CA . LYS A 1 131 ? -23.875 -0.273 -9.961 1 98.06 131 LYS A CA 1
ATOM 1032 C C . LYS A 1 131 ? -22.422 0.049 -10.281 1 98.06 131 LYS A C 1
ATOM 1034 O O . LYS A 1 131 ? -21.781 -0.667 -11.047 1 98.06 131 LYS A O 1
ATOM 1039 N N . ARG A 1 132 ? -22.031 1.123 -9.781 1 98.19 132 ARG A N 1
ATOM 1040 C CA . ARG A 1 132 ? -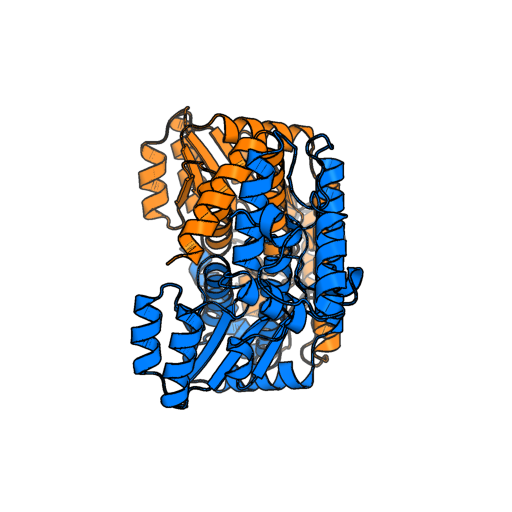20.656 1.564 -9.914 1 98.19 132 ARG A CA 1
ATOM 1041 C C . ARG A 1 132 ? -20.094 2.049 -8.578 1 98.19 132 ARG A C 1
ATOM 1043 O O . ARG A 1 132 ? -20.797 2.703 -7.809 1 98.19 132 ARG A O 1
ATOM 1050 N N . VAL A 1 133 ? -18.828 1.696 -8.297 1 98.81 133 VAL A N 1
ATOM 1051 C CA . VAL A 1 133 ? -18.141 2.178 -7.102 1 98.81 133 VAL A CA 1
ATOM 1052 C C . VAL A 1 133 ? -16.938 3.033 -7.508 1 98.81 133 VAL A C 1
ATOM 1054 O O . VAL A 1 133 ? -16.078 2.584 -8.258 1 98.81 133 VAL A O 1
ATOM 1057 N N . TYR A 1 134 ? -16.906 4.285 -7.066 1 98.81 134 TYR A N 1
ATOM 1058 C CA . TYR A 1 134 ? -15.781 5.18 -7.285 1 98.81 134 TYR A CA 1
ATOM 1059 C C . TYR A 1 134 ? -14.891 5.242 -6.047 1 98.81 134 TYR A C 1
ATOM 1061 O O . TYR A 1 134 ? -15.367 5.516 -4.945 1 98.81 134 TYR A O 1
ATOM 1069 N N . PHE A 1 135 ? -13.656 4.918 -6.219 1 98.81 135 PHE A N 1
ATOM 1070 C CA . PHE A 1 135 ? -12.656 5.156 -5.184 1 98.81 135 PHE A CA 1
ATOM 1071 C C . PHE A 1 135 ? -11.898 6.449 -5.453 1 98.81 135 PHE A C 1
ATOM 1073 O O . PHE A 1 135 ? -11.203 6.57 -6.461 1 98.81 135 PHE A O 1
ATOM 1080 N N . ILE A 1 136 ? -12.016 7.438 -4.527 1 98.75 136 ILE A N 1
ATOM 1081 C CA . ILE A 1 136 ? -11.406 8.727 -4.832 1 98.75 136 ILE A CA 1
ATOM 1082 C C . ILE A 1 136 ? -10.406 9.102 -3.736 1 98.75 136 ILE A C 1
ATOM 1084 O O . ILE A 1 136 ? -10.602 8.75 -2.568 1 98.75 136 ILE A O 1
ATOM 1088 N N . GLY A 1 137 ? -9.398 9.734 -4.023 1 97.69 137 GLY A N 1
ATOM 1089 C CA . GLY A 1 137 ? -8.359 10.273 -3.158 1 97.69 137 GLY A CA 1
ATOM 1090 C C . GLY A 1 137 ? -7.285 11.031 -3.918 1 97.69 137 GLY A C 1
ATOM 1091 O O . GLY A 1 137 ? -7.141 10.867 -5.129 1 97.69 137 GLY A O 1
ATOM 1092 N N . ILE A 1 138 ? -6.625 11.836 -3.254 1 94.75 138 ILE A N 1
ATOM 1093 C CA . ILE A 1 138 ? -5.543 12.602 -3.859 1 94.75 138 ILE A CA 1
ATOM 1094 C C . ILE A 1 138 ? -4.219 12.258 -3.176 1 94.75 138 ILE A C 1
ATOM 1096 O O . ILE A 1 138 ? -4.18 12.031 -1.965 1 94.75 138 ILE A O 1
ATOM 1100 N N . GLY A 1 139 ? -3.107 12.25 -4.004 1 91.69 139 GLY A N 1
ATOM 1101 C CA . GLY A 1 139 ? -1.809 11.922 -3.434 1 91.69 139 GLY A CA 1
ATOM 1102 C C . GLY A 1 139 ? -1.722 10.492 -2.926 1 91.69 139 GLY A C 1
ATOM 1103 O O . GLY A 1 139 ? -2.033 9.547 -3.656 1 91.69 139 GLY A O 1
ATOM 1104 N N . TYR A 1 140 ? -1.29 10.344 -1.686 1 90.88 140 TYR A N 1
ATOM 1105 C CA . TYR A 1 140 ? -1.134 9.016 -1.11 1 90.88 140 TYR A CA 1
ATOM 1106 C C . TYR A 1 140 ? -2.479 8.305 -1.003 1 90.88 140 TYR A C 1
ATOM 1108 O O . TYR A 1 140 ? -2.568 7.094 -1.214 1 90.88 140 TYR A O 1
ATOM 1116 N N . SER A 1 141 ? -3.479 9.062 -0.687 1 94.56 141 SER A N 1
ATOM 1117 C CA . SER A 1 141 ? -4.816 8.484 -0.632 1 94.56 141 SER A CA 1
ATOM 1118 C C . SER A 1 141 ? -5.277 8.031 -2.012 1 94.56 141 SER A C 1
ATOM 1120 O O . SER A 1 141 ? -6.039 7.062 -2.133 1 94.56 141 SER A O 1
ATOM 1122 N N . GLY A 1 142 ? -4.805 8.789 -3.031 1 96.31 142 GLY A N 1
ATOM 1123 C CA . GLY A 1 142 ? -5.07 8.352 -4.391 1 96.31 142 GLY A CA 1
ATOM 1124 C C . GLY A 1 142 ? -4.441 7.016 -4.723 1 96.31 142 GLY A C 1
ATOM 1125 O O . GLY A 1 142 ? -5.035 6.203 -5.438 1 96.31 142 GLY A O 1
ATOM 1126 N N . ILE A 1 143 ? -3.285 6.809 -4.211 1 94.81 143 ILE A N 1
ATOM 1127 C CA . ILE A 1 143 ? -2.598 5.539 -4.402 1 94.81 143 ILE A CA 1
ATOM 1128 C C . ILE A 1 143 ? -3.385 4.418 -3.729 1 94.81 143 ILE A C 1
ATOM 1130 O O . ILE A 1 143 ? -3.572 3.346 -4.309 1 94.81 143 ILE A O 1
ATOM 1134 N N . ALA A 1 144 ? -3.896 4.633 -2.551 1 95.38 144 ALA A N 1
ATOM 1135 C CA . ALA A 1 144 ? -4.754 3.668 -1.869 1 95.38 144 ALA A CA 1
ATOM 1136 C C . ALA A 1 144 ? -6.012 3.381 -2.686 1 95.38 144 ALA A C 1
ATOM 1138 O O . ALA A 1 144 ? -6.449 2.232 -2.781 1 95.38 144 ALA A O 1
ATOM 1139 N N . ALA A 1 145 ? -6.551 4.457 -3.258 1 97.69 145 ALA A N 1
ATOM 1140 C CA . ALA A 1 145 ? -7.738 4.316 -4.098 1 97.69 145 ALA A CA 1
ATOM 1141 C C . ALA A 1 145 ? -7.453 3.422 -5.305 1 97.69 145 ALA A C 1
ATOM 1143 O O . ALA A 1 145 ? -8.266 2.568 -5.656 1 97.69 145 ALA A O 1
ATOM 1144 N N . THR A 1 146 ? -6.336 3.625 -5.891 1 96.44 146 THR A N 1
ATOM 1145 C CA . THR A 1 146 ? -5.93 2.822 -7.039 1 96.44 146 THR A CA 1
ATOM 1146 C C . THR A 1 146 ? -5.738 1.363 -6.641 1 96.44 146 THR A C 1
ATOM 1148 O O . THR A 1 146 ? -6.152 0.456 -7.363 1 96.44 146 THR A O 1
ATOM 1151 N N . ASP A 1 147 ? -5.176 1.169 -5.539 1 94.94 147 ASP A N 1
ATOM 1152 C CA . ASP A 1 147 ? -4.906 -0.177 -5.043 1 94.94 147 ASP A CA 1
ATOM 1153 C C . ASP A 1 147 ? -6.207 -0.955 -4.836 1 94.94 147 ASP A C 1
ATOM 1155 O O . ASP A 1 147 ? -6.348 -2.078 -5.324 1 94.94 147 ASP A O 1
ATOM 1159 N N . ILE A 1 148 ? -7.129 -0.379 -4.133 1 96.62 148 ILE A N 1
ATOM 1160 C CA . ILE A 1 148 ? -8.359 -1.085 -3.805 1 96.62 148 ILE A CA 1
ATOM 1161 C C . ILE A 1 148 ? -9.203 -1.277 -5.066 1 96.62 148 ILE A C 1
ATOM 1163 O O . ILE A 1 148 ? -9.898 -2.285 -5.211 1 96.62 148 ILE A O 1
ATOM 1167 N N . ASN A 1 149 ? -9.133 -0.286 -5.93 1 96.75 149 ASN A N 1
ATOM 1168 C CA . ASN A 1 149 ? -9.797 -0.445 -7.219 1 96.75 149 ASN A CA 1
ATOM 1169 C C . ASN A 1 149 ? -9.328 -1.706 -7.938 1 96.75 149 ASN A C 1
ATOM 1171 O O . ASN A 1 149 ? -10.148 -2.449 -8.492 1 96.75 149 ASN A O 1
ATOM 1175 N N . TYR A 1 150 ? -8.062 -1.898 -7.91 1 92.94 150 TYR A N 1
ATOM 1176 C CA . TYR A 1 150 ? -7.488 -3.062 -8.578 1 92.94 150 TYR A CA 1
ATOM 1177 C C . TYR A 1 150 ? -8.055 -4.355 -7.996 1 92.94 150 TYR A C 1
ATOM 1179 O O . TYR A 1 150 ? -8.328 -5.301 -8.734 1 92.94 150 TYR A O 1
ATOM 1187 N N . LYS A 1 151 ? -8.273 -4.434 -6.797 1 92.81 151 LYS A N 1
ATOM 1188 C CA . LYS A 1 151 ? -8.797 -5.629 -6.141 1 92.81 151 LYS A CA 1
ATOM 1189 C C . LYS A 1 151 ? -10.25 -5.887 -6.531 1 92.81 151 LYS A C 1
ATOM 1191 O O . LYS A 1 151 ? -10.602 -6.996 -6.938 1 92.81 151 LYS A O 1
ATOM 1196 N N . PHE A 1 152 ? -11.016 -4.891 -6.414 1 95.88 152 PHE A N 1
ATOM 1197 C CA . PHE A 1 152 ? -12.438 -5.051 -6.688 1 95.88 152 PHE A CA 1
ATOM 1198 C C . PHE A 1 152 ? -12.672 -5.355 -8.164 1 95.88 152 PHE A C 1
ATOM 1200 O O . PHE A 1 152 ? -13.547 -6.156 -8.5 1 95.88 152 PHE A O 1
ATOM 1207 N N . MET A 1 153 ? -11.898 -4.707 -9.031 1 95.12 153 MET A N 1
ATOM 1208 C CA . MET A 1 153 ? -12.047 -4.953 -10.461 1 95.12 153 MET A CA 1
ATOM 1209 C C . MET A 1 153 ? -11.773 -6.418 -10.789 1 95.12 153 MET A C 1
ATOM 1211 O O . MET A 1 153 ? -12.43 -6.992 -11.664 1 95.12 153 MET A O 1
ATOM 1215 N N . ARG A 1 154 ? -10.93 -7.066 -10.078 1 90.75 154 ARG A N 1
ATOM 1216 C CA . ARG A 1 154 ? -10.508 -8.438 -10.352 1 90.75 154 ARG A CA 1
ATOM 1217 C C . ARG A 1 154 ? -11.602 -9.43 -9.953 1 90.75 154 ARG A C 1
ATOM 1219 O O . ARG A 1 154 ? -11.547 -10.602 -10.336 1 90.75 154 ARG A O 1
ATOM 1226 N N . ILE A 1 155 ? -12.539 -8.93 -9.172 1 91.12 155 ILE A N 1
ATOM 1227 C CA . ILE A 1 155 ? -13.609 -9.844 -8.781 1 91.12 155 ILE A CA 1
ATOM 1228 C C . ILE A 1 155 ? -14.93 -9.391 -9.398 1 91.12 155 ILE A C 1
ATOM 1230 O O . ILE A 1 155 ? -16 -9.781 -8.93 1 91.12 155 ILE A O 1
ATOM 1234 N N . GLY A 1 156 ? -14.891 -8.484 -10.383 1 94.62 156 GLY A N 1
ATOM 1235 C CA . GLY A 1 156 ? -16.016 -8.266 -11.281 1 94.62 156 GLY A CA 1
ATOM 1236 C C . GLY A 1 156 ? -16.797 -7.008 -10.977 1 94.62 156 GLY A C 1
ATOM 1237 O O . GLY A 1 156 ? -17.797 -6.715 -11.633 1 94.62 156 GLY A O 1
ATOM 1238 N N . PHE A 1 157 ? -16.359 -6.258 -10 1 96.81 157 PHE A N 1
ATOM 1239 C CA . PHE A 1 157 ? -17.047 -5.008 -9.719 1 96.81 157 PHE A CA 1
ATOM 1240 C C . PHE A 1 157 ? -16.688 -3.943 -10.742 1 96.81 157 PHE A C 1
ATOM 1242 O O . PHE A 1 157 ? -15.555 -3.906 -11.234 1 96.81 157 PHE A O 1
ATOM 1249 N N . THR A 1 158 ? -17.672 -3.145 -11.07 1 97.75 158 THR A N 1
ATOM 1250 C CA . THR A 1 158 ? -17.406 -1.947 -11.859 1 97.75 158 THR A CA 1
ATOM 1251 C C . THR A 1 158 ? -16.906 -0.814 -10.969 1 97.75 158 THR A C 1
ATOM 1253 O O . THR A 1 158 ? -17.703 -0.127 -10.328 1 97.75 158 THR A O 1
ATOM 1256 N N . THR A 1 159 ? -15.625 -0.691 -10.938 1 98.12 159 THR A N 1
ATOM 1257 C CA . THR A 1 159 ? -15.016 0.31 -10.062 1 98.12 159 THR A CA 1
ATOM 1258 C C . THR A 1 159 ? -14.141 1.263 -10.867 1 98.12 159 THR A C 1
ATOM 1260 O O . THR A 1 159 ? -13.633 0.899 -11.938 1 98.12 159 THR A O 1
ATOM 1263 N N . VAL A 1 160 ? -13.977 2.52 -10.414 1 97.75 160 VAL A N 1
ATOM 1264 C CA . VAL A 1 160 ? -13.164 3.545 -11.062 1 97.75 160 VAL A CA 1
ATOM 1265 C C . VAL A 1 160 ? -12.344 4.289 -10.008 1 97.75 160 VAL A C 1
ATOM 1267 O O . VAL A 1 160 ? -12.906 4.945 -9.125 1 97.75 160 VAL A O 1
ATOM 1270 N N . PRO A 1 161 ? -11.031 4.172 -10.125 1 97.69 161 PRO A N 1
ATOM 1271 C CA . PRO A 1 161 ? -10.211 5.062 -9.289 1 97.69 161 PRO A CA 1
ATOM 1272 C C . PRO A 1 161 ? -10.109 6.473 -9.867 1 97.69 161 PRO A C 1
ATOM 1274 O O . PRO A 1 161 ? -9.891 6.641 -11.07 1 97.69 161 PRO A O 1
ATOM 1277 N N . VAL A 1 162 ? -10.391 7.496 -9.109 1 98.19 162 VAL A N 1
ATOM 1278 C CA . VAL A 1 162 ? -10.258 8.883 -9.531 1 98.19 162 VAL A CA 1
ATOM 1279 C C . VAL A 1 162 ? -9.32 9.625 -8.578 1 98.19 162 VAL A C 1
ATOM 1281 O O . VAL A 1 162 ? -9.641 9.812 -7.398 1 98.19 162 VAL A O 1
ATOM 1284 N N . THR A 1 163 ? -8.172 10.055 -9.148 1 97.31 163 THR A N 1
ATOM 1285 C CA . THR A 1 163 ? -7.125 10.516 -8.242 1 97.31 163 THR A CA 1
ATOM 1286 C C . THR A 1 163 ? -6.707 11.945 -8.578 1 97.31 163 THR A C 1
ATOM 1288 O O . THR A 1 163 ? -5.746 12.469 -8.016 1 97.31 163 THR A O 1
ATOM 1291 N N . ASP A 1 164 ? -7.43 12.547 -9.539 1 95.56 164 ASP A N 1
ATOM 1292 C CA . ASP A 1 164 ? -7.137 13.945 -9.844 1 95.56 164 ASP A CA 1
ATOM 1293 C C . ASP A 1 164 ? -8.383 14.812 -9.688 1 95.56 164 ASP A C 1
ATOM 1295 O O . ASP A 1 164 ? -9.5 14.367 -9.961 1 95.56 164 ASP A O 1
ATOM 1299 N N . SER A 1 165 ? -8.086 16.016 -9.328 1 94.5 165 SER A N 1
ATOM 1300 C CA . SER A 1 165 ? -9.156 16.922 -8.891 1 94.5 165 SER A CA 1
ATOM 1301 C C . SER A 1 165 ? -10.117 17.219 -10.031 1 94.5 165 SER A C 1
ATOM 1303 O O . SER A 1 165 ? -11.336 17.281 -9.828 1 94.5 165 SER A O 1
ATOM 1305 N N . HIS A 1 166 ? -9.648 17.391 -11.227 1 95.25 166 HIS A N 1
ATOM 1306 C CA . HIS A 1 166 ? -10.508 17.75 -12.352 1 95.25 166 HIS A CA 1
ATOM 1307 C C . HIS A 1 166 ? -11.461 16.609 -12.703 1 95.25 166 HIS A C 1
ATOM 1309 O O . HIS A 1 166 ? -12.656 16.828 -12.875 1 95.25 166 HIS A O 1
ATOM 1315 N N . THR A 1 167 ? -10.977 15.484 -12.766 1 97.06 167 THR A N 1
ATOM 1316 C CA . THR A 1 167 ? -11.805 14.32 -13.07 1 97.06 167 THR A CA 1
ATOM 1317 C C . THR A 1 167 ? -12.805 14.062 -11.945 1 97.06 167 THR A C 1
ATOM 1319 O O . THR A 1 167 ? -13.93 13.641 -12.203 1 97.06 167 THR A O 1
ATOM 1322 N N . MET A 1 168 ? -12.352 14.32 -10.734 1 97.5 168 MET A N 1
ATOM 1323 C CA . MET A 1 168 ? -13.242 14.117 -9.594 1 97.5 168 MET A CA 1
ATOM 1324 C C . MET A 1 168 ? -14.492 14.977 -9.719 1 97.5 168 MET A C 1
ATOM 1326 O O . MET A 1 168 ? -15.609 14.5 -9.492 1 97.5 168 MET A O 1
ATOM 1330 N N . VAL A 1 169 ? -14.258 16.172 -10.117 1 95.44 169 VAL A N 1
ATOM 1331 C CA . VAL A 1 169 ? -15.375 17.109 -10.234 1 95.44 169 VAL A CA 1
ATOM 1332 C C . VAL A 1 169 ? -16.281 16.672 -11.383 1 95.44 169 VAL A C 1
ATOM 1334 O O . VAL A 1 169 ? -17.516 16.688 -11.242 1 95.44 169 VAL A O 1
ATOM 1337 N N . ILE A 1 170 ? -15.727 16.328 -12.484 1 96.56 170 ILE A N 1
ATOM 1338 C CA . ILE A 1 170 ? -16.484 15.906 -13.648 1 96.56 170 ILE A CA 1
ATOM 1339 C C . ILE A 1 170 ? -17.312 14.672 -13.297 1 96.56 170 ILE A C 1
ATOM 1341 O O . ILE A 1 170 ? -18.531 14.648 -13.492 1 96.56 170 ILE A O 1
ATOM 1345 N N . MET A 1 171 ? -16.672 13.719 -12.695 1 96.75 171 MET A N 1
ATOM 1346 C CA . MET A 1 171 ? -17.312 12.453 -12.344 1 96.75 171 MET A CA 1
ATOM 1347 C C . MET A 1 171 ? -18.438 12.68 -11.336 1 96.75 171 MET A C 1
ATOM 1349 O O . MET A 1 171 ? -19.531 12.133 -11.492 1 96.75 171 MET A O 1
ATOM 1353 N N . SER A 1 172 ? -18.172 13.438 -10.312 1 97.31 172 SER A N 1
ATOM 1354 C CA . SER A 1 172 ? -19.141 13.625 -9.242 1 97.31 172 SER A CA 1
ATOM 1355 C C . SER A 1 172 ? -20.391 14.359 -9.742 1 97.31 172 SER A C 1
ATOM 1357 O O . SER A 1 172 ? -21.469 14.242 -9.156 1 97.31 172 SER A O 1
ATOM 1359 N N . SER A 1 173 ? -20.266 15.109 -10.844 1 97.38 173 SER A N 1
ATOM 1360 C CA . SER A 1 173 ? -21.391 15.883 -11.383 1 97.38 173 SER A CA 1
ATOM 1361 C C . SER A 1 173 ? -22.422 14.969 -12.039 1 97.38 173 SER A C 1
ATOM 1363 O O . SER A 1 173 ? -23.562 15.367 -12.242 1 97.38 173 SER A O 1
ATOM 1365 N N . ILE A 1 174 ? -22.078 13.742 -12.344 1 97.06 174 ILE A N 1
ATOM 1366 C CA . ILE A 1 174 ? -23 12.914 -13.109 1 97.06 174 ILE A CA 1
ATOM 1367 C C . ILE A 1 174 ? -23.281 11.625 -12.352 1 97.06 174 ILE A C 1
ATOM 1369 O O . ILE A 1 174 ? -24.016 10.75 -12.844 1 97.06 174 ILE A O 1
ATOM 1373 N N . THR A 1 175 ? -22.719 11.383 -11.148 1 97.75 175 THR A N 1
ATOM 1374 C CA . THR A 1 175 ? -23.047 10.234 -10.32 1 97.75 175 THR A CA 1
ATOM 1375 C C . THR A 1 175 ? -24.5 10.312 -9.836 1 97.75 175 THR A C 1
ATOM 1377 O O . THR A 1 175 ? -25.125 11.367 -9.938 1 97.75 175 THR A O 1
ATOM 1380 N N . ASN A 1 176 ? -25.062 9.125 -9.414 1 97.56 176 ASN A N 1
ATOM 1381 C CA . ASN A 1 176 ? -26.438 9.07 -8.93 1 97.56 176 ASN A CA 1
ATOM 1382 C C . ASN A 1 176 ? -26.594 8.062 -7.793 1 97.56 176 ASN A C 1
ATOM 1384 O O . ASN A 1 176 ? -25.609 7.645 -7.191 1 97.56 176 ASN A O 1
ATOM 1388 N N . ASP A 1 177 ? -27.859 7.719 -7.473 1 97.25 177 ASP A N 1
ATOM 1389 C CA . ASP A 1 177 ? -28.156 6.938 -6.273 1 97.25 177 ASP A CA 1
ATOM 1390 C C . ASP A 1 177 ? -27.844 5.461 -6.492 1 97.25 177 ASP A C 1
ATOM 1392 O O . ASP A 1 177 ? -27.906 4.664 -5.551 1 97.25 177 ASP A O 1
ATOM 1396 N N . ASP A 1 178 ? -27.375 5.121 -7.691 1 97.88 178 ASP A N 1
ATOM 1397 C CA . ASP A 1 178 ? -26.922 3.758 -7.957 1 97.88 178 ASP A CA 1
ATOM 1398 C C . ASP A 1 178 ? -25.422 3.623 -7.742 1 97.88 178 ASP A C 1
ATOM 1400 O O . ASP A 1 178 ? -24.875 2.514 -7.762 1 97.88 178 ASP A O 1
ATOM 1404 N N . ASP A 1 179 ? -24.781 4.766 -7.531 1 98.56 179 ASP A N 1
ATOM 1405 C CA . ASP A 1 179 ? -23.328 4.809 -7.395 1 98.56 179 ASP A CA 1
ATOM 1406 C C . ASP A 1 179 ? -22.922 4.961 -5.93 1 98.56 179 ASP A C 1
ATOM 1408 O O . ASP A 1 179 ? -23.688 5.477 -5.117 1 98.56 179 ASP A O 1
ATOM 1412 N N . VAL A 1 180 ? -21.781 4.441 -5.602 1 98.81 180 VAL A N 1
ATOM 1413 C CA . VAL A 1 180 ? -21.156 4.637 -4.297 1 98.81 180 VAL A CA 1
ATOM 1414 C C . VAL A 1 180 ? -19.781 5.277 -4.469 1 98.81 180 VAL A C 1
ATOM 1416 O O . VAL A 1 180 ? -19.031 4.918 -5.383 1 98.81 180 VAL A O 1
ATOM 1419 N N . ILE A 1 181 ? -19.516 6.266 -3.691 1 98.88 181 ILE A N 1
ATOM 1420 C CA . ILE A 1 181 ? -18.172 6.844 -3.629 1 98.88 181 ILE A CA 1
ATOM 1421 C C . ILE A 1 181 ? -17.516 6.477 -2.303 1 98.88 181 ILE A C 1
ATOM 1423 O O . ILE A 1 181 ? -18.094 6.68 -1.234 1 98.88 181 ILE A O 1
ATOM 1427 N N . VAL A 1 182 ? -16.406 5.863 -2.365 1 98.88 182 VAL A N 1
ATOM 1428 C CA . VAL A 1 182 ? -15.508 5.703 -1.224 1 98.88 182 VAL A CA 1
ATOM 1429 C C . VAL A 1 182 ? -14.422 6.777 -1.263 1 98.88 182 VAL A C 1
ATOM 1431 O O . VAL A 1 182 ? -13.5 6.711 -2.078 1 98.88 182 VAL A O 1
ATOM 1434 N N . ALA A 1 183 ? -14.531 7.75 -0.388 1 98.88 183 ALA A N 1
ATOM 1435 C CA . ALA A 1 183 ? -13.617 8.883 -0.345 1 98.88 183 ALA A CA 1
ATOM 1436 C C . ALA A 1 183 ? -12.531 8.672 0.704 1 98.88 183 ALA A C 1
ATOM 1438 O O . ALA A 1 183 ? -12.82 8.555 1.896 1 98.88 183 ALA A O 1
ATOM 1439 N N . ILE A 1 184 ? -11.305 8.68 0.241 1 98.06 184 ILE A N 1
ATOM 1440 C CA . ILE A 1 184 ? -10.164 8.414 1.106 1 98.06 184 ILE A CA 1
ATOM 1441 C C . ILE A 1 184 ? -9.367 9.703 1.321 1 98.06 184 ILE A C 1
ATOM 1443 O O . ILE A 1 184 ? -8.93 10.336 0.359 1 98.06 184 ILE A O 1
ATOM 1447 N N . SER A 1 185 ? -9.227 10.102 2.533 1 95 185 SER A N 1
ATOM 1448 C CA . SER A 1 185 ? -8.469 11.281 2.945 1 95 185 SER A CA 1
ATOM 1449 C C . SER A 1 185 ? -8 11.164 4.391 1 95 185 SER A C 1
ATOM 1451 O O . SER A 1 185 ? -8.812 11.07 5.309 1 95 185 SER A O 1
ATOM 1453 N N . ASN A 1 186 ? -6.734 11.148 4.574 1 90.38 186 ASN A N 1
ATOM 1454 C CA . ASN A 1 186 ? -6.223 10.945 5.926 1 90.38 186 ASN A CA 1
ATOM 1455 C C . ASN A 1 186 ? -6.777 11.984 6.898 1 90.38 186 ASN A C 1
ATOM 1457 O O . ASN A 1 186 ? -7.473 11.641 7.855 1 90.38 186 ASN A O 1
ATOM 1461 N N . SER A 1 187 ? -6.641 13.219 6.613 1 83.88 187 SER A N 1
ATOM 1462 C CA . SER A 1 187 ? -7.039 14.297 7.516 1 83.88 187 SER A CA 1
ATOM 1463 C C . SER A 1 187 ? -8.531 14.594 7.402 1 83.88 187 SER A C 1
ATOM 1465 O O . SER A 1 187 ? -9.117 15.219 8.289 1 83.88 187 SER A O 1
ATOM 1467 N N . GLY A 1 188 ? -9.117 14.242 6.293 1 92.31 188 GLY A N 1
ATOM 1468 C CA . GLY A 1 188 ? -10.508 14.57 6.031 1 92.31 188 GLY A CA 1
ATOM 1469 C C . GLY A 1 188 ? -10.727 16.047 5.715 1 92.31 188 GLY A C 1
ATOM 1470 O O . GLY A 1 188 ? -11.852 16.531 5.793 1 92.31 188 GLY A O 1
ATOM 1471 N N . THR A 1 189 ? -9.625 16.734 5.375 1 88.25 189 THR A N 1
ATOM 1472 C CA . THR A 1 189 ? -9.742 18.172 5.145 1 88.25 189 THR A CA 1
ATOM 1473 C C . THR A 1 189 ? -9.328 18.531 3.717 1 88.25 189 THR A C 1
ATOM 1475 O O . THR A 1 189 ? -9.219 19.703 3.371 1 88.25 189 THR A O 1
ATOM 1478 N N . THR A 1 190 ? -9.109 17.5 2.871 1 91.69 190 THR A N 1
ATOM 1479 C CA . THR A 1 190 ? -8.711 17.75 1.49 1 91.69 190 THR A CA 1
ATOM 1480 C C . THR A 1 190 ? -9.844 18.422 0.718 1 91.69 190 THR A C 1
ATOM 1482 O O . THR A 1 190 ? -10.875 17.797 0.448 1 91.69 190 THR A O 1
ATOM 1485 N N . LYS A 1 191 ? -9.609 19.656 0.261 1 93.06 191 LYS A N 1
ATOM 1486 C CA . LYS A 1 191 ? -10.656 20.516 -0.298 1 93.06 191 LYS A CA 1
ATOM 1487 C C . LYS A 1 191 ? -11.281 19.875 -1.533 1 93.06 191 LYS A C 1
ATOM 1489 O O . LYS A 1 191 ? -12.508 19.875 -1.683 1 93.06 191 LYS A O 1
ATOM 1494 N N . GLU A 1 192 ? -10.477 19.359 -2.428 1 95.44 192 GLU A N 1
ATOM 1495 C CA . GLU A 1 192 ? -10.953 18.766 -3.676 1 95.44 192 GLU A CA 1
ATOM 1496 C C . GLU A 1 192 ? -11.844 17.562 -3.41 1 95.44 192 GLU A C 1
ATOM 1498 O O . GLU A 1 192 ? -12.852 17.359 -4.09 1 95.44 192 GLU A O 1
ATOM 1503 N N . VAL A 1 193 ? -11.492 16.844 -2.391 1 97.69 193 VAL A N 1
ATOM 1504 C CA . VAL A 1 193 ? -12.266 15.648 -2.045 1 97.69 193 VAL A CA 1
ATOM 1505 C C . VAL A 1 193 ? -13.602 16.062 -1.427 1 97.69 193 VAL A C 1
ATOM 1507 O O . VAL A 1 193 ? -14.648 15.523 -1.782 1 97.69 193 VAL A O 1
ATOM 1510 N N . ILE A 1 194 ? -13.516 17.016 -0.57 1 97.44 194 ILE A N 1
ATOM 1511 C CA . ILE A 1 194 ? -14.711 17.516 0.089 1 97.44 194 ILE A CA 1
ATOM 1512 C C . ILE A 1 194 ? -15.68 18.078 -0.954 1 97.44 194 ILE A C 1
ATOM 1514 O O . ILE A 1 194 ? -16.875 17.75 -0.938 1 97.44 194 ILE A O 1
ATOM 1518 N N . LYS A 1 195 ? -15.148 18.859 -1.865 1 97.56 195 LYS A N 1
ATOM 1519 C CA . LYS A 1 195 ? -15.969 19.438 -2.93 1 97.56 195 LYS A CA 1
ATOM 1520 C C . LYS A 1 195 ? -16.625 18.344 -3.764 1 97.56 195 LYS A C 1
ATOM 1522 O O . LYS A 1 195 ? -17.828 18.422 -4.078 1 97.56 195 LYS A O 1
ATOM 1527 N N . THR A 1 196 ? -15.898 17.375 -4.125 1 98.38 196 THR A N 1
ATOM 1528 C CA . THR A 1 196 ? -16.375 16.25 -4.918 1 98.38 196 THR A CA 1
ATOM 1529 C C . THR A 1 196 ? -17.516 15.523 -4.203 1 98.38 196 THR A C 1
ATOM 1531 O O . THR A 1 196 ? -18.547 15.242 -4.805 1 98.38 196 THR A O 1
ATOM 1534 N N . VAL A 1 197 ? -17.328 15.273 -2.936 1 98.56 197 VAL A N 1
ATOM 1535 C CA . VAL A 1 197 ? -18.297 14.531 -2.145 1 98.56 197 VAL A CA 1
ATOM 1536 C C . VAL A 1 197 ? -19.578 15.359 -1.987 1 98.56 197 VAL A C 1
ATOM 1538 O O . VAL A 1 197 ? -20.688 14.82 -2.094 1 98.56 197 VAL A O 1
ATOM 1541 N N . LYS A 1 198 ? -19.438 16.609 -1.758 1 98.31 198 LYS A N 1
ATOM 1542 C CA . LYS A 1 198 ? -20.609 17.5 -1.645 1 98.31 198 LYS A CA 1
ATOM 1543 C C . LYS A 1 198 ? -21.438 17.469 -2.92 1 98.31 198 LYS A C 1
ATOM 1545 O O . LYS A 1 198 ? -22.672 17.328 -2.863 1 98.31 198 LYS A O 1
ATOM 1550 N N . GLN A 1 199 ? -20.781 17.578 -3.994 1 98.31 199 GLN A N 1
ATOM 1551 C CA . GLN A 1 199 ? -21.453 17.562 -5.285 1 98.31 199 GLN A CA 1
ATOM 1552 C C . GLN A 1 199 ? -22.156 16.234 -5.535 1 98.31 199 GLN A C 1
ATOM 1554 O O . GLN A 1 199 ? -23.297 16.203 -6 1 98.31 199 GLN A O 1
ATOM 1559 N N . ALA A 1 200 ? -21.531 15.164 -5.27 1 98.56 200 ALA A N 1
ATOM 1560 C CA . ALA A 1 200 ? -22.094 13.836 -5.477 1 98.56 200 ALA A CA 1
ATOM 1561 C C . ALA A 1 200 ? -23.328 13.625 -4.605 1 98.56 200 ALA A C 1
ATOM 1563 O O . ALA A 1 200 ? -24.312 13.016 -5.043 1 98.56 200 ALA A O 1
ATOM 1564 N N . LYS A 1 201 ? -23.25 14.109 -3.412 1 97.81 201 LYS A N 1
ATOM 1565 C CA . LYS A 1 201 ? -24.375 13.977 -2.492 1 97.81 201 LYS A CA 1
ATOM 1566 C C . LYS A 1 201 ? -25.625 14.68 -3.027 1 97.81 201 LYS A C 1
ATOM 1568 O O . LYS A 1 201 ? -26.734 14.211 -2.842 1 97.81 201 LYS A O 1
ATOM 1573 N N . GLU A 1 202 ? -25.375 15.742 -3.682 1 97.12 202 GLU A N 1
ATOM 1574 C CA . GLU A 1 202 ? -26.484 16.469 -4.285 1 97.12 202 GLU A CA 1
ATOM 1575 C C . GLU A 1 202 ? -27.203 15.625 -5.336 1 97.12 202 GLU A C 1
ATOM 1577 O O . GLU A 1 202 ? -28.391 15.828 -5.609 1 97.12 202 GLU A O 1
ATOM 1582 N N . ASN A 1 203 ? -26.516 14.695 -5.879 1 97.44 203 ASN A N 1
ATOM 1583 C CA . ASN A 1 203 ? -27.062 13.828 -6.91 1 97.44 203 ASN A CA 1
ATOM 1584 C C . ASN A 1 203 ? -27.578 12.516 -6.324 1 97.44 203 ASN A C 1
ATOM 1586 O O . ASN A 1 203 ? -27.953 11.609 -7.062 1 97.44 203 ASN A O 1
ATOM 1590 N N . GLY A 1 204 ? -27.484 12.383 -4.957 1 97.81 204 GLY A N 1
ATOM 1591 C CA . GLY A 1 204 ? -28.047 11.219 -4.289 1 97.81 204 GLY A CA 1
ATOM 1592 C C . GLY A 1 204 ? -27.031 10.094 -4.117 1 97.81 204 GLY A C 1
ATOM 1593 O O . GLY A 1 204 ? -27.375 9.023 -3.607 1 97.81 204 GLY A O 1
ATOM 1594 N N . THR A 1 205 ? -25.797 10.328 -4.488 1 98.5 205 THR A N 1
ATOM 1595 C CA . THR A 1 205 ? -24.766 9.312 -4.383 1 98.5 205 THR A CA 1
ATOM 1596 C C . THR A 1 205 ? -24.484 8.969 -2.92 1 98.5 205 THR A C 1
ATOM 1598 O O . THR A 1 205 ? -24.422 9.867 -2.07 1 98.5 205 THR A O 1
ATOM 1601 N N . LYS A 1 206 ? -24.344 7.668 -2.592 1 98.69 206 LYS A N 1
ATOM 1602 C CA . LYS A 1 206 ? -23.969 7.246 -1.243 1 98.69 206 LYS A CA 1
ATOM 1603 C C . LYS A 1 206 ? -22.469 7.375 -1.02 1 98.69 206 LYS A C 1
ATOM 1605 O O . LYS A 1 206 ? -21.672 7.078 -1.916 1 98.69 206 LYS A O 1
ATOM 1610 N N . ILE A 1 207 ? -22.156 7.812 0.195 1 98.81 207 ILE A N 1
ATOM 1611 C CA . ILE A 1 207 ? -20.766 8.172 0.47 1 98.81 207 ILE A CA 1
ATOM 1612 C C . ILE A 1 207 ? -20.234 7.336 1.636 1 98.81 207 ILE A C 1
ATOM 1614 O O . ILE A 1 207 ? -20.828 7.332 2.721 1 98.81 207 ILE A O 1
ATOM 1618 N N . ILE A 1 208 ? -19.172 6.605 1.419 1 98.81 208 ILE A N 1
ATOM 1619 C CA . ILE A 1 208 ? -18.328 6.039 2.467 1 98.81 208 ILE A CA 1
ATOM 1620 C C . ILE A 1 208 ? -17.031 6.844 2.586 1 98.81 208 ILE A C 1
ATOM 1622 O O . ILE A 1 208 ? -16.375 7.129 1.581 1 98.81 208 ILE A O 1
ATOM 1626 N N . THR A 1 209 ? -16.656 7.281 3.77 1 98.56 209 THR A N 1
ATOM 1627 C CA . THR A 1 209 ? -15.391 7.98 3.955 1 98.56 209 THR A CA 1
ATOM 1628 C C . THR A 1 209 ? -14.414 7.129 4.762 1 98.56 209 THR A C 1
ATOM 1630 O O . THR A 1 209 ? -14.828 6.367 5.641 1 98.56 209 THR A O 1
ATOM 1633 N N . LEU A 1 210 ? -13.188 7.223 4.418 1 97.94 210 LEU A N 1
ATOM 1634 C CA . LEU A 1 210 ? -12.07 6.629 5.145 1 97.94 210 LEU A CA 1
ATOM 1635 C C . LEU A 1 210 ? -11.078 7.703 5.578 1 97.94 210 LEU A C 1
ATOM 1637 O O . LEU A 1 210 ? -10.328 8.227 4.754 1 97.94 210 LEU A O 1
ATOM 1641 N N . THR A 1 211 ? -11.07 8.047 6.898 1 95.25 211 THR A N 1
ATOM 1642 C CA . THR A 1 211 ? -10.234 9.109 7.449 1 95.25 211 THR A CA 1
ATOM 1643 C C . THR A 1 211 ? -9.617 8.672 8.773 1 95.25 211 THR A C 1
ATOM 1645 O O . THR A 1 211 ? -9.992 7.645 9.336 1 95.25 211 THR A O 1
ATOM 1648 N N . GLU A 1 212 ? -8.609 9.445 9.156 1 89.25 212 GLU A N 1
ATOM 1649 C CA . GLU A 1 212 ? -8.18 9.273 10.539 1 89.25 212 GLU A CA 1
ATOM 1650 C C . GLU A 1 212 ? -9.312 9.594 11.516 1 89.25 212 GLU A C 1
ATOM 1652 O O . GLU A 1 212 ? -10.266 10.297 11.156 1 89.25 212 GLU A O 1
ATOM 1657 N N . ASP A 1 213 ? -9.188 8.984 12.719 1 88.06 213 ASP A N 1
ATOM 1658 C CA . ASP A 1 213 ? -10.258 9.117 13.703 1 88.06 213 ASP A CA 1
ATOM 1659 C C . ASP A 1 213 ? -10.195 10.469 14.406 1 88.06 213 ASP A C 1
ATOM 1661 O O . ASP A 1 213 ? -9.805 10.547 15.578 1 88.06 213 ASP A O 1
ATOM 1665 N N . SER A 1 214 ? -10.617 11.523 13.758 1 80.94 214 SER A N 1
ATOM 1666 C CA . SER A 1 214 ? -10.75 12.891 14.242 1 80.94 214 SER A CA 1
ATOM 1667 C C . SER A 1 214 ? -12 13.555 13.68 1 80.94 214 SER A C 1
ATOM 1669 O O . SER A 1 214 ? -12.625 13.031 12.758 1 80.94 214 SER A O 1
ATOM 1671 N N . ASP A 1 215 ? -12.375 14.57 14.367 1 85.25 215 ASP A N 1
ATOM 1672 C CA . ASP A 1 215 ? -13.445 15.391 13.789 1 85.25 215 ASP A CA 1
ATOM 1673 C C . ASP A 1 215 ? -12.953 16.141 12.547 1 85.25 215 ASP A C 1
ATOM 1675 O O . ASP A 1 215 ? -11.93 16.828 12.602 1 85.25 215 ASP A O 1
ATOM 1679 N N . ASN A 1 216 ? -13.617 15.859 11.438 1 87.06 216 ASN A N 1
ATOM 1680 C CA . ASN A 1 216 ? -13.211 16.5 10.195 1 87.06 216 ASN A CA 1
ATOM 1681 C C . ASN A 1 216 ? -14.406 16.719 9.266 1 87.06 216 ASN A C 1
ATOM 1683 O O . ASN A 1 216 ? -15.438 16.062 9.414 1 87.06 216 ASN A O 1
ATOM 1687 N N . PRO A 1 217 ? -14.289 17.688 8.367 1 93.31 217 PRO A N 1
ATOM 1688 C CA . PRO A 1 217 ? -15.43 18.047 7.523 1 93.31 217 PRO A CA 1
ATOM 1689 C C . PRO A 1 217 ? -15.859 16.906 6.594 1 93.31 217 PRO A C 1
ATOM 1691 O O . PRO A 1 217 ? -17.047 16.781 6.277 1 93.31 217 PRO A O 1
ATOM 1694 N N . LEU A 1 218 ? -14.984 16.078 6.137 1 96.38 218 LEU A N 1
ATOM 1695 C CA . LEU A 1 218 ? -15.328 15.008 5.207 1 96.38 218 LEU A CA 1
ATOM 1696 C C . LEU A 1 218 ? -16.219 13.961 5.879 1 96.38 218 LEU A C 1
ATOM 1698 O O . LEU A 1 218 ? -17.188 13.492 5.285 1 96.38 218 LEU A O 1
ATOM 1702 N N . ARG A 1 219 ? -15.852 13.656 7.074 1 94.44 219 ARG A N 1
ATOM 1703 C CA . ARG A 1 219 ? -16.609 12.672 7.84 1 94.44 219 ARG A CA 1
ATOM 1704 C C . ARG A 1 219 ? -18.062 13.109 8.016 1 94.44 219 ARG A C 1
ATOM 1706 O O . ARG A 1 219 ? -18.969 12.281 7.988 1 94.44 219 ARG A O 1
ATOM 1713 N N . LYS A 1 220 ? -18.281 14.367 8.148 1 94.88 220 LYS A N 1
ATOM 1714 C CA . LYS A 1 220 ? -19.609 14.922 8.383 1 94.88 220 LYS A CA 1
ATOM 1715 C C . LYS A 1 220 ? -20.5 14.758 7.148 1 94.88 220 LYS A C 1
ATOM 1717 O O . LYS A 1 220 ? -21.719 14.797 7.25 1 94.88 220 LYS A O 1
ATOM 1722 N N . LEU A 1 221 ? -19.906 14.578 6.059 1 96.88 221 LEU A N 1
ATOM 1723 C CA . LEU A 1 221 ? -20.641 14.461 4.801 1 96.88 221 LEU A CA 1
ATOM 1724 C C . LEU A 1 221 ? -20.953 13 4.484 1 96.88 221 LEU A C 1
ATOM 1726 O O . LEU A 1 221 ? -21.672 12.711 3.535 1 96.88 221 LEU A O 1
ATOM 1730 N N . SER A 1 222 ? -20.453 12.055 5.23 1 96.69 222 SER A N 1
ATOM 1731 C CA . SER A 1 222 ? -20.484 10.641 4.887 1 96.69 222 SER A CA 1
ATOM 1732 C C . SER A 1 222 ? -21.797 9.992 5.293 1 96.69 222 SER A C 1
ATOM 1734 O O . SER A 1 222 ? -22.453 10.445 6.23 1 96.69 222 SER A O 1
ATOM 1736 N N . ASP A 1 223 ? -22.266 9.008 4.547 1 97.94 223 ASP A N 1
ATOM 1737 C CA . ASP A 1 223 ? -23.312 8.102 5.016 1 97.94 223 ASP A CA 1
ATOM 1738 C C . ASP A 1 223 ? -22.766 7.082 6.004 1 97.94 223 ASP A C 1
ATOM 1740 O O . ASP A 1 223 ? -23.422 6.73 6.98 1 97.94 223 ASP A O 1
ATOM 1744 N N . TYR A 1 224 ? -21.578 6.57 5.734 1 97.94 224 TYR A N 1
ATOM 1745 C CA . TYR A 1 224 ? -20.828 5.672 6.617 1 97.94 224 TYR A CA 1
ATOM 1746 C C . TYR A 1 224 ? -19.375 6.102 6.738 1 97.94 224 TYR A C 1
ATOM 1748 O O . TYR A 1 224 ? -18.719 6.387 5.734 1 97.94 224 TYR A O 1
ATOM 1756 N N . GLU A 1 225 ? -18.906 6.172 7.949 1 97.06 225 GLU A N 1
ATOM 1757 C CA . GLU A 1 225 ? -17.562 6.676 8.211 1 97.06 225 GLU A CA 1
ATOM 1758 C C . GLU A 1 225 ? -16.656 5.566 8.742 1 97.06 225 GLU A C 1
ATOM 1760 O O . GLU A 1 225 ? -16.859 5.078 9.859 1 97.06 225 GLU A O 1
ATOM 1765 N N . LEU A 1 226 ? -15.75 5.145 7.93 1 97.06 226 LEU A N 1
ATOM 1766 C CA . LEU A 1 226 ? -14.664 4.285 8.391 1 97.06 226 LEU A CA 1
ATOM 1767 C C . LEU A 1 226 ? -13.484 5.117 8.883 1 97.06 226 LEU A C 1
ATOM 1769 O O . LEU A 1 226 ? -13.062 6.062 8.219 1 97.06 226 LEU A O 1
ATOM 1773 N N . THR A 1 227 ? -13.016 4.773 10.086 1 94.88 227 THR A N 1
ATOM 1774 C CA . THR A 1 227 ? -11.922 5.555 10.664 1 94.88 227 THR A CA 1
ATOM 1775 C C . THR A 1 227 ? -10.797 4.641 11.133 1 94.88 227 THR A C 1
ATOM 1777 O O . THR A 1 227 ? -11 3.443 11.336 1 94.88 227 THR A O 1
ATOM 1780 N N . TYR A 1 228 ? -9.656 5.227 11.195 1 93.12 228 TYR A N 1
ATOM 1781 C CA . TYR A 1 228 ? -8.477 4.527 11.703 1 93.12 228 TYR A CA 1
ATOM 1782 C C . TYR A 1 228 ? -7.605 5.461 12.531 1 93.12 228 TYR A C 1
ATOM 1784 O O . TYR A 1 228 ? -7.797 6.68 12.516 1 93.12 228 TYR A O 1
ATOM 1792 N N . THR A 1 229 ? -6.707 4.828 13.297 1 84.88 229 THR A N 1
ATOM 1793 C CA . THR A 1 229 ? -5.695 5.578 14.031 1 84.88 229 THR A CA 1
ATOM 1794 C C . THR A 1 229 ? -4.516 5.922 13.133 1 84.88 229 THR A C 1
ATOM 1796 O O . THR A 1 229 ? -4.066 5.082 12.344 1 84.88 229 THR A O 1
ATOM 1799 N N . SER A 1 230 ? -4.172 7.145 13.133 1 79.69 230 SER A N 1
ATOM 1800 C CA . SER A 1 230 ? -3.004 7.57 12.367 1 79.69 230 SER A CA 1
ATOM 1801 C C . SER A 1 230 ? -2.027 8.352 13.242 1 79.69 230 SER A C 1
ATOM 1803 O O . SER A 1 230 ? -2.439 9.055 14.164 1 79.69 230 SER A O 1
ATOM 1805 N N . ALA A 1 231 ? -0.754 8.086 13.078 1 64.56 231 ALA A N 1
ATOM 1806 C CA . ALA A 1 231 ? 0.276 8.852 13.781 1 64.56 231 ALA A CA 1
ATOM 1807 C C . ALA A 1 231 ? 0.999 9.797 12.82 1 64.56 231 ALA A C 1
ATOM 1809 O O . ALA A 1 231 ? 2.119 10.227 13.102 1 64.56 231 ALA A O 1
ATOM 1810 N N . GLU A 1 232 ? 0.365 10.109 11.797 1 63.25 232 GLU A N 1
ATOM 1811 C CA . GLU A 1 232 ? 1.036 10.898 10.766 1 63.25 232 GLU A CA 1
ATOM 1812 C C . GLU A 1 232 ? 1.304 12.32 11.258 1 63.25 232 GLU A C 1
ATOM 1814 O O . GLU A 1 232 ? 0.472 12.914 11.945 1 63.25 232 GLU A O 1
ATOM 1819 N N . THR A 1 233 ? 2.598 12.57 11.047 1 58.62 233 THR A N 1
ATOM 1820 C CA . THR A 1 233 ? 2.98 13.969 11.242 1 58.62 233 THR A CA 1
ATOM 1821 C C . THR A 1 233 ? 3.162 14.672 9.906 1 58.62 233 THR A C 1
ATOM 1823 O O . THR A 1 233 ? 3.186 14.023 8.852 1 58.62 233 THR A O 1
ATOM 1826 N N . ILE A 1 234 ? 3.186 15.93 9.953 1 54.34 234 ILE A N 1
ATOM 1827 C CA . ILE A 1 234 ? 3.293 16.75 8.758 1 54.34 234 ILE A CA 1
ATOM 1828 C C . ILE A 1 234 ? 4.551 16.375 7.98 1 54.34 234 ILE A C 1
ATOM 1830 O O . ILE A 1 234 ? 4.578 16.453 6.75 1 54.34 234 ILE A O 1
ATOM 1834 N N . PHE A 1 235 ? 5.496 15.961 8.688 1 57.5 235 PHE A N 1
ATOM 1835 C CA . PHE A 1 235 ? 6.75 15.633 8.016 1 57.5 235 PHE A CA 1
ATOM 1836 C C . PHE A 1 235 ? 6.746 14.188 7.547 1 57.5 235 PHE A C 1
ATOM 1838 O O . PHE A 1 235 ? 7.633 13.773 6.793 1 57.5 235 PHE A O 1
ATOM 1845 N N . GLU A 1 236 ? 5.625 13.656 8 1 61.78 236 GLU A N 1
ATOM 1846 C CA . GLU A 1 236 ? 5.555 12.242 7.648 1 61.78 236 GLU A CA 1
ATOM 1847 C C . GLU A 1 236 ? 4.344 11.953 6.766 1 61.78 236 GLU A C 1
ATOM 1849 O O . GLU A 1 236 ? 3.748 10.875 6.852 1 61.78 236 GLU A O 1
ATOM 1854 N N . THR A 1 237 ? 4.043 13.055 5.984 1 55.5 237 THR A N 1
ATOM 1855 C CA . THR A 1 237 ? 2.91 12.797 5.102 1 55.5 237 THR A CA 1
ATOM 1856 C C . THR A 1 237 ? 3.17 11.57 4.234 1 55.5 237 THR A C 1
ATOM 1858 O O . THR A 1 237 ? 4.223 11.461 3.604 1 55.5 237 THR A O 1
ATOM 1861 N N . GLY A 1 238 ? 2.164 10.711 4.219 1 60.88 238 GLY A N 1
ATOM 1862 C CA . GLY A 1 238 ? 2.305 9.461 3.498 1 60.88 238 GLY A CA 1
ATOM 1863 C C . GLY A 1 238 ? 3.139 8.43 4.242 1 60.88 238 GLY A C 1
ATOM 1864 O O . GLY A 1 238 ? 3.707 7.523 3.631 1 60.88 238 GLY A O 1
ATOM 1865 N N . SER A 1 239 ? 3.186 8.695 5.484 1 68.44 239 SER A N 1
ATOM 1866 C CA . SER A 1 239 ? 3.982 7.793 6.309 1 68.44 239 SER A CA 1
ATOM 1867 C C . SER A 1 239 ? 3.355 6.402 6.371 1 68.44 239 SER A C 1
ATOM 1869 O O . SER A 1 239 ? 2.17 6.238 6.082 1 68.44 239 SER A O 1
ATOM 1871 N N . ILE A 1 240 ? 4.176 5.484 6.551 1 76.94 240 ILE A N 1
ATOM 1872 C CA . ILE A 1 240 ? 3.754 4.105 6.758 1 76.94 240 ILE A CA 1
ATOM 1873 C C . ILE A 1 240 ? 2.652 4.055 7.816 1 76.94 240 ILE A C 1
ATOM 1875 O O . ILE A 1 240 ? 1.732 3.238 7.727 1 76.94 240 ILE A O 1
ATOM 1879 N N . SER A 1 241 ? 2.662 5.062 8.703 1 79 241 SER A N 1
ATOM 1880 C CA . SER A 1 241 ? 1.73 5.074 9.828 1 79 241 SER A CA 1
ATOM 1881 C C . SER A 1 241 ? 0.337 5.508 9.383 1 79 241 SER A C 1
ATOM 1883 O O . SER A 1 241 ? -0.647 5.258 10.078 1 79 241 SER A O 1
ATOM 1885 N N . SER A 1 242 ? 0.198 6.07 8.328 1 84.81 242 SER A N 1
ATOM 1886 C CA . SER A 1 242 ? -1.116 6.395 7.781 1 84.81 242 SER A CA 1
ATOM 1887 C C . SER A 1 242 ? -1.523 5.41 6.695 1 84.81 242 SER A C 1
ATOM 1889 O O . SER A 1 242 ? -2.697 5.051 6.582 1 84.81 242 SER A O 1
ATOM 1891 N N . LYS A 1 243 ? -0.617 4.945 6.023 1 89.31 243 LYS A N 1
ATOM 1892 C CA . LYS A 1 243 ? -0.895 4.105 4.863 1 89.31 243 LYS A CA 1
ATOM 1893 C C . LYS A 1 243 ? -1.338 2.711 5.289 1 89.31 243 LYS A C 1
ATOM 1895 O O . LYS A 1 243 ? -2.277 2.15 4.719 1 89.31 243 LYS A O 1
ATOM 1900 N N . ILE A 1 244 ? -0.656 2.191 6.266 1 90.75 244 ILE A N 1
ATOM 1901 C CA . ILE A 1 244 ? -0.872 0.798 6.641 1 90.75 244 ILE A CA 1
ATOM 1902 C C . ILE A 1 244 ? -2.307 0.611 7.129 1 90.75 244 ILE A C 1
ATOM 1904 O O . ILE A 1 244 ? -3.012 -0.291 6.668 1 90.75 244 ILE A O 1
ATOM 1908 N N . PRO A 1 245 ? -2.764 1.499 8 1 92.44 245 PRO A N 1
ATOM 1909 C CA . PRO A 1 245 ? -4.141 1.287 8.445 1 92.44 245 PRO A CA 1
ATOM 1910 C C . PRO A 1 245 ? -5.164 1.536 7.344 1 92.44 245 PRO A C 1
ATOM 1912 O O . PRO A 1 245 ? -6.219 0.896 7.32 1 92.44 245 PRO A O 1
ATOM 1915 N N . GLN A 1 246 ? -4.91 2.459 6.461 1 93.69 246 GLN A N 1
ATOM 1916 C CA . GLN A 1 246 ? -5.785 2.688 5.316 1 93.69 246 GLN A CA 1
ATOM 1917 C C . GLN A 1 246 ? -5.91 1.431 4.457 1 93.69 246 GLN A C 1
ATOM 1919 O O . GLN A 1 246 ? -7.02 0.997 4.141 1 93.69 246 GLN A O 1
ATOM 1924 N N . ILE A 1 247 ? -4.812 0.896 4.105 1 93.5 247 ILE A N 1
ATOM 1925 C CA . ILE A 1 247 ? -4.77 -0.3 3.271 1 93.5 247 ILE A CA 1
ATOM 1926 C C . ILE A 1 247 ? -5.43 -1.465 4.004 1 93.5 247 ILE A C 1
ATOM 1928 O O . ILE A 1 247 ? -6.168 -2.248 3.4 1 93.5 247 ILE A O 1
ATOM 1932 N N . PHE A 1 248 ? -5.172 -1.55 5.25 1 93.75 248 PHE A N 1
ATOM 1933 C CA . PHE A 1 248 ? -5.723 -2.623 6.066 1 93.75 248 PHE A CA 1
ATOM 1934 C C . PHE A 1 248 ? -7.246 -2.582 6.059 1 93.75 248 PHE A C 1
ATOM 1936 O O . PHE A 1 248 ? -7.898 -3.598 5.812 1 93.75 248 PHE A O 1
ATOM 1943 N N . LEU A 1 249 ? -7.844 -1.457 6.332 1 96.25 249 LEU A N 1
ATOM 1944 C CA . LEU A 1 249 ? -9.297 -1.337 6.422 1 96.25 249 LEU A CA 1
ATOM 1945 C C . LEU A 1 249 ? -9.945 -1.578 5.062 1 96.25 249 LEU A C 1
ATOM 1947 O O . LEU A 1 249 ? -11.008 -2.201 4.98 1 96.25 249 LEU A O 1
ATOM 1951 N N . LEU A 1 250 ? -9.344 -1.058 4.047 1 96.56 250 LEU A N 1
ATOM 1952 C CA . LEU A 1 250 ? -9.852 -1.29 2.701 1 96.56 250 LEU A CA 1
ATOM 1953 C C . LEU A 1 250 ? -9.797 -2.773 2.35 1 96.56 250 LEU A C 1
ATOM 1955 O O . LEU A 1 250 ? -10.727 -3.303 1.735 1 96.56 250 LEU A O 1
ATOM 1959 N N . ASP A 1 251 ? -8.758 -3.422 2.766 1 94.19 251 ASP A N 1
ATOM 1960 C CA . ASP A 1 251 ? -8.641 -4.855 2.51 1 94.19 251 ASP A CA 1
ATOM 1961 C C . ASP A 1 251 ? -9.664 -5.641 3.32 1 94.19 251 ASP A C 1
ATOM 1963 O O . ASP A 1 251 ? -10.164 -6.676 2.867 1 94.19 251 ASP A O 1
ATOM 1967 N N . LEU A 1 252 ? -9.844 -5.219 4.531 1 94.38 252 LEU A N 1
ATOM 1968 C CA . LEU A 1 252 ? -10.883 -5.855 5.336 1 94.38 252 LEU A CA 1
ATOM 1969 C C . LEU A 1 252 ? -12.242 -5.738 4.656 1 94.38 252 LEU A C 1
ATOM 1971 O O . LEU A 1 252 ? -12.992 -6.715 4.598 1 94.38 252 LEU A O 1
ATOM 1975 N N . LEU A 1 253 ? -12.555 -4.535 4.184 1 96.44 253 LEU A N 1
ATOM 1976 C CA . LEU A 1 253 ? -13.805 -4.324 3.451 1 96.44 253 LEU A CA 1
ATOM 1977 C C . LEU A 1 253 ? -13.883 -5.25 2.242 1 96.44 253 LEU A C 1
ATOM 1979 O O . LEU A 1 253 ? -14.922 -5.871 2.004 1 96.44 253 LEU A O 1
ATOM 1983 N N . TYR A 1 254 ? -12.82 -5.312 1.516 1 95.5 254 TYR A N 1
ATOM 1984 C CA . TYR A 1 254 ? -12.711 -6.195 0.362 1 95.5 254 TYR A CA 1
ATOM 1985 C C . TYR A 1 254 ? -12.953 -7.648 0.763 1 95.5 254 TYR A C 1
ATOM 1987 O O . TYR A 1 254 ? -13.695 -8.367 0.093 1 95.5 254 TYR A O 1
ATOM 1995 N N . THR A 1 255 ? -12.328 -8.047 1.825 1 90.94 255 THR A N 1
ATOM 1996 C CA . THR A 1 255 ? -12.453 -9.414 2.312 1 90.94 255 THR A CA 1
ATOM 1997 C C . THR A 1 255 ? -13.891 -9.719 2.713 1 90.94 255 THR A C 1
ATOM 1999 O O . THR A 1 255 ? -14.391 -10.82 2.453 1 90.94 255 THR A O 1
ATOM 2002 N N . GLU A 1 256 ? -14.539 -8.789 3.361 1 93.31 256 GLU A N 1
ATOM 2003 C CA . GLU A 1 256 ? -15.938 -8.969 3.732 1 93.31 256 GLU A CA 1
ATOM 2004 C C . GLU A 1 256 ? -16.812 -9.156 2.5 1 93.31 256 GLU A C 1
ATOM 2006 O O . GLU A 1 256 ? -17.766 -9.938 2.521 1 93.31 256 GLU A O 1
ATOM 2011 N N . VAL A 1 257 ? -16.547 -8.43 1.437 1 94.44 257 VAL A N 1
ATOM 2012 C CA . VAL A 1 257 ? -17.297 -8.57 0.192 1 94.44 257 VAL A CA 1
ATOM 2013 C C . VAL A 1 257 ? -17.062 -9.961 -0.4 1 94.44 257 VAL A C 1
ATOM 2015 O O . VAL A 1 257 ? -18 -10.641 -0.81 1 94.44 257 VAL A O 1
ATOM 2018 N N . ILE A 1 258 ? -15.805 -10.383 -0.372 1 89.31 258 ILE A N 1
ATOM 2019 C CA . ILE A 1 258 ? -15.43 -11.688 -0.915 1 89.31 258 ILE A CA 1
ATOM 2020 C C . ILE A 1 258 ? -16.172 -12.789 -0.157 1 89.31 258 ILE A C 1
ATOM 2022 O O . ILE A 1 258 ? -16.641 -13.758 -0.76 1 89.31 258 ILE A O 1
ATOM 2026 N N . LYS A 1 259 ? -16.266 -12.617 1.111 1 85.25 259 LYS A N 1
ATOM 2027 C CA . LYS A 1 259 ? -16.938 -13.617 1.927 1 85.25 259 LYS A CA 1
ATOM 2028 C C . LYS A 1 259 ? -18.391 -13.789 1.498 1 85.25 259 LYS A C 1
ATOM 2030 O O . LYS A 1 259 ? -18.922 -14.906 1.497 1 85.25 259 LYS A O 1
ATOM 2035 N N . GLU A 1 260 ? -19.016 -12.758 1.124 1 89.25 260 GLU A N 1
ATOM 2036 C CA . GLU A 1 260 ? -20.438 -12.781 0.77 1 89.25 260 GLU A CA 1
ATOM 2037 C C . GLU A 1 260 ? -20.641 -13.352 -0.629 1 89.25 260 GLU A C 1
ATOM 2039 O O . GLU A 1 260 ? -21.688 -13.945 -0.913 1 89.25 260 GLU A O 1
ATOM 2044 N N . MET A 1 261 ? -19.641 -13.227 -1.482 1 87.56 261 MET A N 1
ATOM 2045 C CA . MET A 1 261 ? -19.766 -13.703 -2.857 1 87.56 261 MET A CA 1
ATOM 2046 C C . MET A 1 261 ? -18.609 -14.609 -3.227 1 87.56 261 MET A C 1
ATOM 2048 O O . MET A 1 261 ? -18.047 -14.5 -4.316 1 87.56 261 MET A O 1
ATOM 2052 N N . PHE A 1 262 ? -18.344 -15.414 -2.342 1 79.56 262 PHE A N 1
ATOM 2053 C CA . PHE A 1 262 ? -17.109 -16.188 -2.359 1 79.56 262 PHE A CA 1
ATOM 2054 C C . PHE A 1 262 ? -16.984 -16.953 -3.67 1 79.56 262 PHE A C 1
ATOM 2056 O O . PHE A 1 262 ? -15.969 -16.828 -4.363 1 79.56 262 PHE A O 1
ATOM 2063 N N . SER A 1 263 ? -17.953 -17.719 -4.043 1 75.56 263 SER A N 1
ATOM 2064 C CA . SER A 1 263 ? -17.875 -18.562 -5.238 1 75.56 263 SER A CA 1
ATOM 2065 C C . SER A 1 263 ? -17.641 -17.719 -6.488 1 75.56 263 SER A C 1
ATOM 2067 O O . SER A 1 263 ? -16.781 -18.031 -7.312 1 75.56 263 SER A O 1
ATOM 2069 N N . GLU A 1 264 ? -18.406 -16.703 -6.605 1 83.56 264 GLU A N 1
ATOM 2070 C CA . GLU A 1 264 ? -18.281 -15.828 -7.766 1 83.56 264 GLU A CA 1
ATOM 2071 C C . GLU A 1 264 ? -16.938 -15.125 -7.781 1 83.56 264 GLU A C 1
ATOM 2073 O O . GLU A 1 264 ? -16.312 -14.984 -8.836 1 83.56 264 GLU A O 1
ATOM 2078 N N . ALA A 1 265 ? -16.516 -14.68 -6.625 1 84.12 265 ALA A N 1
ATOM 2079 C CA . ALA A 1 265 ? -15.25 -13.977 -6.508 1 84.12 265 ALA A CA 1
ATOM 2080 C C . ALA A 1 265 ? -14.086 -14.875 -6.902 1 84.12 265 ALA A C 1
ATOM 2082 O O . ALA A 1 265 ? -13.18 -14.445 -7.621 1 84.12 265 ALA A O 1
ATOM 2083 N N . VAL A 1 266 ? -14.102 -16.031 -6.453 1 76.88 266 VAL A N 1
ATOM 2084 C CA . VAL A 1 266 ? -13.031 -16.984 -6.746 1 76.88 266 VAL A CA 1
ATOM 2085 C C . VAL A 1 266 ? -12.977 -17.25 -8.25 1 76.88 266 VAL A C 1
ATOM 2087 O O . VAL A 1 266 ? -11.898 -17.266 -8.844 1 76.88 266 VAL A O 1
ATOM 2090 N N . GLU A 1 267 ? -14.078 -17.484 -8.781 1 78.44 267 GLU A N 1
ATOM 2091 C CA . GLU A 1 267 ? -14.141 -17.734 -10.219 1 78.44 267 GLU A CA 1
ATOM 2092 C C . GLU A 1 267 ? -13.547 -16.562 -11.008 1 78.44 267 GLU A C 1
ATOM 2094 O O . GLU A 1 267 ? -12.75 -16.781 -11.922 1 78.44 267 GLU A O 1
ATOM 2099 N N . LYS A 1 268 ? -13.992 -15.438 -10.664 1 85.62 268 LYS A N 1
ATOM 2100 C CA . LYS A 1 268 ? -13.516 -14.25 -11.367 1 85.62 268 LYS A CA 1
ATOM 2101 C C . LYS A 1 268 ? -12.023 -14.039 -11.141 1 85.62 268 LYS A C 1
ATOM 2103 O O . LYS A 1 268 ? -11.297 -13.648 -12.055 1 85.62 268 LYS A O 1
ATOM 2108 N N . LYS A 1 269 ? -11.586 -14.289 -9.945 1 82.56 269 LYS A N 1
ATOM 2109 C CA . LYS A 1 269 ? -10.172 -14.148 -9.633 1 82.56 269 LYS A CA 1
ATOM 2110 C C . LYS A 1 269 ? -9.328 -15.133 -10.43 1 82.56 269 LYS A C 1
ATOM 2112 O O . LYS A 1 269 ? -8.242 -14.797 -10.906 1 82.56 269 LYS A O 1
ATOM 2117 N N . ILE A 1 270 ? -9.797 -16.312 -10.539 1 76.06 270 ILE A N 1
ATOM 2118 C CA . ILE A 1 270 ? -9.102 -17.328 -11.328 1 76.06 270 ILE A CA 1
ATOM 2119 C C . ILE A 1 270 ? -9.023 -16.891 -12.781 1 76.06 270 ILE A C 1
ATOM 2121 O O . ILE A 1 270 ? -7.969 -16.969 -13.414 1 76.06 270 ILE A O 1
ATOM 2125 N N . LYS A 1 271 ? -10.148 -16.422 -13.25 1 82.44 271 LYS A N 1
ATOM 2126 C CA . LYS A 1 271 ? -10.219 -15.977 -14.641 1 82.44 271 LYS A CA 1
ATOM 2127 C C . LYS A 1 271 ? -9.242 -14.836 -14.906 1 82.44 271 LYS A C 1
ATOM 2129 O O . LYS A 1 271 ? -8.484 -14.867 -15.875 1 82.44 271 LYS A O 1
ATOM 2134 N N . THR A 1 272 ? -9.211 -13.898 -14.039 1 84.31 272 THR A N 1
ATOM 2135 C CA . THR A 1 272 ? -8.367 -12.719 -14.25 1 84.31 272 THR A CA 1
ATOM 2136 C C . THR A 1 272 ? -6.898 -13.062 -14.031 1 84.31 272 THR A C 1
ATOM 2138 O O . THR A 1 272 ? -6.023 -12.539 -14.719 1 84.31 272 THR A O 1
ATOM 2141 N N . THR A 1 273 ? -6.621 -13.93 -13.055 1 78.81 273 THR A N 1
ATOM 2142 C CA . THR A 1 273 ? -5.25 -14.359 -12.828 1 78.81 273 THR A CA 1
ATOM 2143 C C . THR A 1 273 ? -4.719 -15.141 -14.023 1 78.81 273 THR A C 1
ATOM 2145 O O . THR A 1 273 ? -3.58 -14.938 -14.453 1 78.81 273 THR A O 1
ATOM 2148 N N . SER A 1 274 ? -5.527 -15.977 -14.57 1 75.69 274 SER A N 1
ATOM 2149 C CA . SER A 1 274 ? -5.148 -16.766 -15.742 1 75.69 274 SER A CA 1
ATOM 2150 C C . SER A 1 274 ? -4.852 -15.859 -16.938 1 75.69 274 SER A C 1
ATOM 2152 O O . SER A 1 274 ? -3.928 -16.125 -17.703 1 75.69 274 SER A O 1
ATOM 2154 N N . ALA A 1 275 ? -5.605 -14.805 -17.094 1 79.38 275 ALA A N 1
ATOM 2155 C CA . ALA A 1 275 ? -5.422 -13.867 -18.188 1 79.38 275 ALA A CA 1
ATOM 2156 C C . ALA A 1 275 ? -4.07 -13.164 -18.094 1 79.38 275 ALA A C 1
ATOM 2158 O O . ALA A 1 275 ? -3.422 -12.906 -19.109 1 79.38 275 ALA A O 1
ATOM 2159 N N . ILE A 1 276 ? -3.637 -12.883 -16.906 1 76.69 276 ILE A N 1
ATOM 2160 C CA . ILE A 1 276 ? -2.389 -12.164 -16.672 1 76.69 276 ILE A CA 1
ATOM 2161 C C . ILE A 1 276 ? -1.204 -13.102 -16.906 1 76.69 276 ILE A C 1
ATOM 2163 O O . ILE A 1 276 ? -0.175 -12.688 -17.453 1 76.69 276 ILE A O 1
ATOM 2167 N N . LEU A 1 277 ? -1.373 -14.32 -16.453 1 71.25 277 LEU A N 1
ATOM 2168 C CA . LEU A 1 277 ? -0.283 -15.281 -16.547 1 71.25 277 LEU A CA 1
ATOM 2169 C C . LEU A 1 277 ? -0.086 -15.742 -17.984 1 71.25 277 LEU A C 1
ATOM 2171 O O . LEU A 1 277 ? 1.028 -16.094 -18.391 1 71.25 277 LEU A O 1
ATOM 2175 N N . ASN A 1 278 ? -1.107 -15.773 -18.75 1 65.06 278 ASN A N 1
ATOM 2176 C CA . ASN A 1 278 ? -1.032 -16.312 -20.094 1 65.06 278 ASN A CA 1
ATOM 2177 C C . ASN A 1 278 ? -0.718 -15.211 -21.109 1 65.06 278 ASN A C 1
ATOM 2179 O O . ASN A 1 278 ? -0.727 -15.453 -22.328 1 65.06 278 ASN A O 1
ATOM 2183 N N . ASP A 1 279 ? -0.37 -14.047 -20.625 1 58.44 279 ASP A N 1
ATOM 2184 C CA . ASP A 1 279 ? 0.03 -13.016 -21.578 1 58.44 279 ASP A CA 1
ATOM 2185 C C . ASP A 1 279 ? 1.534 -13.062 -21.828 1 58.44 279 ASP A C 1
ATOM 2187 O O . ASP A 1 279 ? 2.316 -13.359 -20.922 1 58.44 279 ASP A O 1
ATOM 2191 N N . MET B 1 1 ? -5.602 -33.219 -19.75 1 69.06 1 MET B N 1
ATOM 2192 C CA . MET B 1 1 ? -5.648 -33.969 -18.484 1 69.06 1 MET B CA 1
ATOM 2193 C C . MET B 1 1 ? -5.586 -33 -17.312 1 69.06 1 MET B C 1
ATOM 2195 O O . MET B 1 1 ? -4.789 -32.062 -17.312 1 69.06 1 MET B O 1
ATOM 2199 N N . GLY B 1 2 ? -6.594 -33.188 -16.453 1 81.75 2 GLY B N 1
ATOM 2200 C CA . GLY B 1 2 ? -6.652 -32.312 -15.273 1 81.75 2 GLY B CA 1
ATOM 2201 C C . GLY B 1 2 ? -5.531 -32.594 -14.289 1 81.75 2 GLY B C 1
ATOM 2202 O O . GLY B 1 2 ? -4.859 -33.625 -14.359 1 81.75 2 GLY B O 1
ATOM 2203 N N . ILE B 1 3 ? -5.176 -31.641 -13.492 1 88.31 3 ILE B N 1
ATOM 2204 C CA . ILE B 1 3 ? -4.117 -31.75 -12.5 1 88.31 3 ILE B CA 1
ATOM 2205 C C . ILE B 1 3 ? -4.375 -32.938 -11.594 1 88.31 3 ILE B C 1
ATOM 2207 O O . ILE B 1 3 ? -3.465 -33.75 -11.328 1 88.31 3 ILE B O 1
ATOM 2211 N N . LEU B 1 4 ? -5.609 -33.125 -11.289 1 86.25 4 LEU B N 1
ATOM 2212 C CA . LEU B 1 4 ? -5.953 -34.219 -10.375 1 86.25 4 LEU B CA 1
ATOM 2213 C C . LEU B 1 4 ? -5.641 -35.594 -11 1 86.25 4 LEU B C 1
ATOM 2215 O O . LEU B 1 4 ? -5.133 -36.469 -10.328 1 86.25 4 LEU B O 1
ATOM 2219 N N . GLU B 1 5 ? -5.902 -35.688 -12.227 1 87.5 5 GLU B N 1
ATOM 2220 C CA . GLU B 1 5 ? -5.59 -36.938 -12.953 1 87.5 5 GLU B CA 1
ATOM 2221 C C . GLU B 1 5 ? -4.082 -37.125 -13.055 1 87.5 5 GLU B C 1
ATOM 2223 O O . GLU B 1 5 ? -3.594 -38.25 -12.914 1 87.5 5 GLU B O 1
ATOM 2228 N N . GLN B 1 6 ? -3.426 -36.062 -13.234 1 90.25 6 GLN B N 1
ATOM 2229 C CA . GLN B 1 6 ? -1.974 -36.156 -13.359 1 90.25 6 GLN B CA 1
ATOM 2230 C C . GLN B 1 6 ? -1.327 -36.531 -12.031 1 90.25 6 GLN B C 1
ATOM 2232 O O . GLN B 1 6 ? -0.318 -37.25 -12.008 1 90.25 6 GLN B O 1
ATOM 2237 N N . LEU B 1 7 ? -1.877 -36.031 -11 1 90.75 7 LEU B N 1
ATOM 2238 C CA . LEU B 1 7 ? -1.344 -36.375 -9.68 1 90.75 7 LEU B CA 1
ATOM 2239 C C . LEU B 1 7 ? -1.574 -37.844 -9.344 1 90.75 7 LEU B C 1
ATOM 2241 O O . LEU B 1 7 ? -0.768 -38.438 -8.641 1 90.75 7 LEU B O 1
ATOM 2245 N N . GLU B 1 8 ? -2.557 -38.438 -9.844 1 89.19 8 GLU B N 1
ATOM 2246 C CA . GLU B 1 8 ? -2.857 -39.844 -9.633 1 89.19 8 GLU B CA 1
ATOM 2247 C C . GLU B 1 8 ? -1.982 -40.75 -10.516 1 89.19 8 GLU B C 1
ATOM 2249 O O . GLU B 1 8 ? -1.556 -41.812 -10.094 1 89.19 8 GLU B O 1
ATOM 2254 N N . ASN B 1 9 ? -1.845 -40.188 -11.766 1 88.06 9 ASN B N 1
ATOM 2255 C CA . ASN B 1 9 ? -1.07 -40.938 -12.742 1 88.06 9 ASN B CA 1
ATOM 2256 C C . ASN B 1 9 ? -0.094 -40.031 -13.5 1 88.06 9 ASN B C 1
ATOM 2258 O O . ASN B 1 9 ? -0.318 -39.688 -14.664 1 88.06 9 ASN B O 1
ATOM 2262 N N . PRO B 1 10 ? 0.99 -39.781 -12.867 1 87.06 10 PRO B N 1
ATOM 2263 C CA . PRO B 1 10 ? 1.94 -38.906 -13.547 1 87.06 10 PRO B CA 1
ATOM 2264 C C . PRO B 1 10 ? 2.525 -39.531 -14.812 1 87.06 10 PRO B C 1
ATOM 2266 O O . PRO B 1 10 ? 2.768 -40.719 -14.852 1 87.06 10 PRO B O 1
ATOM 2269 N N . LYS B 1 11 ? 2.74 -38.719 -15.797 1 86.06 11 LYS B N 1
ATOM 2270 C CA . LYS B 1 11 ? 3.293 -39.188 -17.062 1 86.06 11 LYS B CA 1
ATOM 2271 C C . LYS B 1 11 ? 4.805 -39.344 -16.984 1 86.06 11 LYS B C 1
ATOM 2273 O O . LYS B 1 11 ? 5.48 -39.5 -18 1 86.06 11 LYS B O 1
ATOM 2278 N N . PHE B 1 12 ? 5.336 -39.156 -15.867 1 88 12 PHE B N 1
ATOM 2279 C CA . PHE B 1 12 ? 6.758 -39.344 -15.594 1 88 12 PHE B CA 1
ATOM 2280 C C . PHE B 1 12 ? 6.977 -40.156 -14.32 1 88 12 PHE B C 1
ATOM 2282 O O . PHE B 1 12 ? 6.043 -40.344 -13.531 1 88 12 PHE B O 1
ATOM 2289 N N . LYS B 1 13 ? 8.234 -40.656 -14.297 1 90.25 13 LYS B N 1
ATOM 2290 C CA . LYS B 1 13 ? 8.594 -41.344 -13.062 1 90.25 13 LYS B CA 1
ATOM 2291 C C . LYS B 1 13 ? 8.922 -40.344 -11.945 1 90.25 13 LYS B C 1
ATOM 2293 O O . LYS B 1 13 ? 9.953 -39.688 -11.992 1 90.25 13 LYS B O 1
ATOM 2298 N N . ALA B 1 14 ? 8.094 -40.344 -10.984 1 91.56 14 ALA B N 1
ATOM 2299 C CA . ALA B 1 14 ? 8.234 -39.375 -9.898 1 91.56 14 ALA B CA 1
ATOM 2300 C C . ALA B 1 14 ? 9.383 -39.781 -8.969 1 91.56 14 ALA B C 1
ATOM 2302 O O . ALA B 1 14 ? 9.555 -40.938 -8.641 1 91.56 14 ALA B O 1
ATOM 2303 N N . THR B 1 15 ? 10.164 -38.844 -8.688 1 92.44 15 THR B N 1
ATOM 2304 C CA . THR B 1 15 ? 11.195 -39.031 -7.68 1 92.44 15 THR B CA 1
ATOM 2305 C C . THR B 1 15 ? 10.578 -39.156 -6.289 1 92.44 15 THR B C 1
ATOM 2307 O O . THR B 1 15 ? 9.375 -38.969 -6.121 1 92.44 15 THR B O 1
ATOM 2310 N N . LYS B 1 16 ? 11.383 -39.5 -5.32 1 93.19 16 LYS B N 1
ATOM 2311 C CA . LYS B 1 16 ? 10.898 -39.625 -3.951 1 93.19 16 LYS B CA 1
ATOM 2312 C C . LYS B 1 16 ? 10.297 -38.312 -3.441 1 93.19 16 LYS B C 1
ATOM 2314 O O . LYS B 1 16 ? 9.211 -38.312 -2.85 1 93.19 16 LYS B O 1
ATOM 2319 N N . SER B 1 17 ? 10.992 -37.281 -3.715 1 93.81 17 SER B N 1
ATOM 2320 C CA . SER B 1 17 ? 10.523 -35.938 -3.291 1 93.81 17 SER B CA 1
ATOM 2321 C C . SER B 1 17 ? 9.219 -35.594 -3.99 1 93.81 17 SER B C 1
ATOM 2323 O O . SER B 1 17 ? 8.328 -35 -3.377 1 93.81 17 SER B O 1
ATOM 2325 N N . GLU B 1 18 ? 9.117 -35.938 -5.203 1 94.5 18 GLU B N 1
ATOM 2326 C CA . GLU B 1 18 ? 7.914 -35.625 -5.969 1 94.5 18 GLU B CA 1
ATOM 2327 C C . GLU B 1 18 ? 6.727 -36.469 -5.492 1 94.5 18 GLU B C 1
ATOM 2329 O O . GLU B 1 18 ? 5.598 -35.969 -5.453 1 94.5 18 GLU B O 1
ATOM 2334 N N . LYS B 1 19 ? 7 -37.688 -5.137 1 94.19 19 LYS B N 1
ATOM 2335 C CA . LYS B 1 19 ? 5.949 -38.531 -4.582 1 94.19 19 LYS B CA 1
ATOM 2336 C C . LYS B 1 19 ? 5.422 -37.969 -3.268 1 94.19 19 LYS B C 1
ATOM 2338 O O . LYS B 1 19 ? 4.211 -37.938 -3.029 1 94.19 19 LYS B O 1
ATOM 2343 N N . THR B 1 20 ? 6.34 -37.5 -2.545 1 94.44 20 THR B N 1
ATOM 2344 C CA . THR B 1 20 ? 5.973 -36.875 -1.287 1 94.44 20 THR B CA 1
ATOM 2345 C C . THR B 1 20 ? 5.102 -35.625 -1.539 1 94.44 20 THR B C 1
ATOM 2347 O O . THR B 1 20 ? 4.098 -35.438 -0.854 1 94.44 20 THR B O 1
ATOM 2350 N N . LEU B 1 21 ? 5.488 -34.875 -2.453 1 94.44 21 LEU B N 1
ATOM 2351 C CA . LEU B 1 21 ? 4.746 -33.688 -2.811 1 94.44 21 LEU B CA 1
ATOM 2352 C C . LEU B 1 21 ? 3.354 -34.031 -3.326 1 94.44 21 LEU B C 1
ATOM 2354 O O . LEU B 1 21 ? 2.371 -33.375 -2.961 1 94.44 21 LEU B O 1
ATOM 2358 N N . ILE B 1 22 ? 3.271 -35.031 -4.129 1 93.44 22 ILE B N 1
ATOM 2359 C CA . ILE B 1 22 ? 2.004 -35.5 -4.688 1 93.44 22 ILE B CA 1
ATOM 2360 C C . ILE B 1 22 ? 1.064 -35.906 -3.557 1 93.44 22 ILE B C 1
ATOM 2362 O O . ILE B 1 22 ? -0.103 -35.531 -3.531 1 93.44 22 ILE B O 1
ATOM 2366 N N . GLU B 1 23 ? 1.594 -36.625 -2.666 1 92.94 23 GLU B N 1
ATOM 2367 C CA . GLU B 1 23 ? 0.791 -37.094 -1.538 1 92.94 23 GLU B CA 1
ATOM 2368 C C . GLU B 1 23 ? 0.322 -35.938 -0.68 1 92.94 23 GLU B C 1
ATOM 2370 O O . GLU B 1 23 ? -0.824 -35.906 -0.225 1 92.94 23 GLU B O 1
ATOM 2375 N N . TYR B 1 24 ? 1.197 -35.062 -0.514 1 93.5 24 TYR B N 1
ATOM 2376 C CA . TYR B 1 24 ? 0.846 -33.844 0.242 1 93.5 24 TYR B CA 1
ATOM 2377 C C . TYR B 1 24 ? -0.293 -33.094 -0.43 1 93.5 24 TYR B C 1
ATOM 2379 O O . TYR B 1 24 ? -1.259 -32.719 0.228 1 93.5 24 TYR B O 1
ATOM 2387 N N . ILE B 1 25 ? -0.178 -32.875 -1.704 1 90.44 25 ILE B N 1
ATOM 2388 C CA . ILE B 1 25 ? -1.176 -32.125 -2.469 1 90.44 25 ILE B CA 1
ATOM 2389 C C . ILE B 1 25 ? -2.523 -32.844 -2.385 1 90.44 25 ILE B C 1
ATOM 2391 O O . ILE B 1 25 ? -3.551 -32.219 -2.117 1 90.44 25 ILE B O 1
ATOM 2395 N N . LYS B 1 26 ? -2.453 -34.156 -2.484 1 88 26 LYS B N 1
ATOM 2396 C CA . LYS B 1 26 ? -3.676 -34.969 -2.465 1 88 26 LYS B CA 1
ATOM 2397 C C . LYS B 1 26 ? -4.332 -34.906 -1.09 1 88 26 LYS B C 1
ATOM 2399 O O . LYS B 1 26 ? -5.562 -34.938 -0.983 1 88 26 LYS B O 1
ATOM 2404 N N . SER B 1 27 ? -3.545 -34.812 -0.121 1 87.31 27 SER B N 1
ATOM 2405 C CA . SER B 1 27 ? -4.047 -34.875 1.248 1 87.31 27 SER B CA 1
ATOM 2406 C C . SER B 1 27 ? -4.629 -33.531 1.687 1 87.31 27 SER B C 1
ATOM 2408 O O . SER B 1 27 ? -5.398 -33.469 2.648 1 87.31 27 SER B O 1
ATOM 2410 N N . ASP B 1 28 ? -4.277 -32.5 1.005 1 81.12 28 ASP B N 1
ATOM 2411 C CA . ASP B 1 28 ? -4.676 -31.156 1.428 1 81.12 28 ASP B CA 1
ATOM 2412 C C . ASP B 1 28 ? -5.18 -30.344 0.244 1 81.12 28 ASP B C 1
ATOM 2414 O O . ASP B 1 28 ? -4.844 -29.156 0.111 1 81.12 28 ASP B O 1
ATOM 2418 N N . LEU B 1 29 ? -5.91 -30.984 -0.597 1 76.31 29 LEU B N 1
ATOM 2419 C CA . LEU B 1 29 ? -6.352 -30.422 -1.866 1 76.31 29 LEU B CA 1
ATOM 2420 C C . LEU B 1 29 ? -7.164 -29.156 -1.64 1 76.31 29 LEU B C 1
ATOM 2422 O O . LEU B 1 29 ? -7.027 -28.188 -2.389 1 76.31 29 LEU B O 1
ATOM 2426 N N . ASP B 1 30 ? -7.82 -29.156 -0.524 1 67.81 30 ASP B N 1
ATOM 2427 C CA . ASP B 1 30 ? -8.758 -28.062 -0.286 1 67.81 30 ASP B CA 1
ATOM 2428 C C . ASP B 1 30 ? -8.023 -26.812 0.211 1 67.81 30 ASP B C 1
ATOM 2430 O O . ASP B 1 30 ? -8.516 -25.688 0.052 1 67.81 30 ASP B O 1
ATOM 2434 N N . ASN B 1 31 ? -6.801 -27.031 0.699 1 71.94 31 ASN B N 1
ATOM 2435 C CA . ASN B 1 31 ? -6.129 -25.922 1.368 1 71.94 31 ASN B CA 1
ATOM 2436 C C . ASN B 1 31 ? -4.883 -25.484 0.607 1 71.94 31 ASN B C 1
ATOM 2438 O O . ASN B 1 31 ? -4.383 -24.375 0.812 1 71.94 31 ASN B O 1
ATOM 2442 N N . ILE B 1 32 ? -4.461 -26.344 -0.281 1 77.56 32 ILE B N 1
ATOM 2443 C CA . ILE B 1 32 ? -3.16 -26.109 -0.899 1 77.56 32 ILE B CA 1
ATOM 2444 C C . ILE B 1 32 ? -3.215 -24.828 -1.743 1 77.56 32 ILE B C 1
ATOM 2446 O O . ILE B 1 32 ? -2.227 -24.094 -1.839 1 77.56 32 ILE B O 1
ATOM 2450 N N . ILE B 1 33 ? -4.371 -24.609 -2.348 1 72.06 33 ILE B N 1
ATOM 2451 C CA . ILE B 1 33 ? -4.492 -23.5 -3.287 1 72.06 33 ILE B CA 1
ATOM 2452 C C . ILE B 1 33 ? -4.387 -22.172 -2.533 1 72.06 33 ILE B C 1
ATOM 2454 O O . ILE B 1 33 ? -4.164 -21.125 -3.141 1 72.06 33 ILE B O 1
ATOM 2458 N N . TYR B 1 34 ? -4.449 -22.344 -1.26 1 68.56 34 TYR B N 1
ATOM 2459 C CA . TYR B 1 34 ? -4.395 -21.141 -0.437 1 68.56 34 TYR B CA 1
ATOM 2460 C C . TYR B 1 34 ? -3.029 -21 0.227 1 68.56 34 TYR B C 1
ATOM 2462 O O . TYR B 1 34 ? -2.795 -20.047 0.98 1 68.56 34 TYR B O 1
ATOM 2470 N N . LYS B 1 35 ? -2.201 -21.812 0.009 1 72.12 35 LYS B N 1
ATOM 2471 C CA . LYS B 1 35 ? -0.894 -21.812 0.658 1 72.12 35 LYS B CA 1
ATOM 2472 C C . LYS B 1 35 ? 0.186 -21.297 -0.281 1 72.12 35 LYS B C 1
ATOM 2474 O O . LYS B 1 35 ? 0.116 -21.5 -1.494 1 72.12 35 LYS B O 1
ATOM 2479 N N . SER B 1 36 ? 1.078 -20.594 0.36 1 73 36 SER B N 1
ATOM 2480 C CA . SER B 1 36 ? 2.244 -20.172 -0.409 1 73 36 SER B CA 1
ATOM 2481 C C . SER B 1 36 ? 3.201 -21.328 -0.646 1 73 36 SER B C 1
ATOM 2483 O O . SER B 1 36 ? 3.109 -22.359 0.02 1 73 36 SER B O 1
ATOM 2485 N N . ILE B 1 37 ? 4.062 -21.078 -1.687 1 80.06 37 ILE B N 1
ATOM 2486 C CA . ILE B 1 37 ? 5.031 -22.125 -2 1 80.06 37 ILE B CA 1
ATOM 2487 C C . ILE B 1 37 ? 5.926 -22.375 -0.787 1 80.06 37 ILE B C 1
ATOM 2489 O O . ILE B 1 37 ? 6.324 -23.516 -0.531 1 80.06 37 ILE B O 1
ATOM 2493 N N . SER B 1 38 ? 6.117 -21.344 0.042 1 75.31 38 SER B N 1
ATOM 2494 C CA . SER B 1 38 ? 6.957 -21.484 1.227 1 75.31 38 SER B CA 1
ATOM 2495 C C . SER B 1 38 ? 6.281 -22.344 2.285 1 75.31 38 SER B C 1
ATOM 2497 O O . SER B 1 38 ? 6.926 -23.188 2.908 1 75.31 38 SER B O 1
ATOM 2499 N N . ILE B 1 39 ? 5.051 -22.188 2.494 1 75.06 39 ILE B N 1
ATOM 2500 C CA . ILE B 1 39 ? 4.289 -22.984 3.453 1 75.06 39 ILE B CA 1
ATOM 2501 C C . ILE B 1 39 ? 4.215 -24.438 2.98 1 75.06 39 ILE B C 1
ATOM 2503 O O . ILE B 1 39 ? 4.414 -25.359 3.77 1 75.06 39 ILE B O 1
ATOM 2507 N N . ILE B 1 40 ? 4.016 -24.641 1.677 1 85.12 40 ILE B N 1
ATOM 2508 C CA . ILE B 1 40 ? 3.926 -25.984 1.114 1 85.12 40 ILE B CA 1
ATOM 2509 C C . ILE B 1 40 ? 5.273 -26.688 1.248 1 85.12 40 ILE B C 1
ATOM 2511 O O . ILE B 1 40 ? 5.332 -27.859 1.617 1 85.12 40 ILE B O 1
ATOM 2515 N N . ALA B 1 41 ? 6.293 -25.859 1.016 1 87.62 41 ALA B N 1
ATOM 2516 C CA . ALA B 1 41 ? 7.637 -26.406 1.158 1 87.62 41 ALA B CA 1
ATOM 2517 C C . ALA B 1 41 ? 7.898 -26.844 2.598 1 87.62 41 ALA B C 1
ATOM 2519 O O . ALA B 1 41 ? 8.344 -27.969 2.84 1 87.62 41 ALA B O 1
ATOM 2520 N N . LYS B 1 42 ? 7.562 -26.094 3.467 1 84.69 42 LYS B N 1
ATOM 2521 C CA . LYS B 1 42 ? 7.777 -26.359 4.887 1 84.69 42 LYS B CA 1
ATOM 2522 C C . LYS B 1 42 ? 6.934 -27.547 5.348 1 84.69 42 LYS B C 1
ATOM 2524 O O . LYS B 1 42 ? 7.438 -28.453 6.023 1 84.69 42 LYS B O 1
ATOM 2529 N N . GLU B 1 43 ? 5.707 -27.578 4.965 1 87.56 43 GLU B N 1
ATOM 2530 C CA . GLU B 1 43 ? 4.777 -28.594 5.434 1 87.56 43 GLU B CA 1
ATOM 2531 C C . GLU B 1 43 ? 5.047 -29.938 4.77 1 87.56 43 GLU B C 1
ATOM 2533 O O . GLU B 1 43 ? 4.844 -31 5.379 1 87.56 43 GLU B O 1
ATOM 2538 N N . SER B 1 44 ? 5.488 -29.922 3.543 1 91.12 44 SER B N 1
ATOM 2539 C CA . SER B 1 44 ? 5.711 -31.172 2.803 1 91.12 44 SER B CA 1
ATOM 2540 C C . SER B 1 44 ? 7.129 -31.688 3.002 1 91.12 44 SER B C 1
ATOM 2542 O O . SER B 1 44 ? 7.422 -32.844 2.697 1 91.12 44 SER B O 1
ATOM 2544 N N . GLY B 1 45 ? 7.996 -30.781 3.385 1 91 45 GLY B N 1
ATOM 2545 C CA . GLY B 1 45 ? 9.391 -31.172 3.52 1 91 45 GLY B CA 1
ATOM 2546 C C . GLY B 1 45 ? 10.125 -31.203 2.193 1 91 45 GLY B C 1
ATOM 2547 O O . GLY B 1 45 ? 11.156 -31.875 2.07 1 91 45 GLY B O 1
ATOM 2548 N N . VAL B 1 46 ? 9.508 -30.641 1.234 1 92.44 46 VAL B N 1
ATOM 2549 C CA . VAL B 1 46 ? 10.102 -30.594 -0.101 1 92.44 46 VAL B CA 1
ATOM 2550 C C . VAL B 1 46 ? 10.555 -29.172 -0.405 1 92.44 46 VAL B C 1
ATOM 2552 O O . VAL B 1 46 ? 9.891 -28.203 -0.035 1 92.44 46 VAL B O 1
ATOM 2555 N N . GLY B 1 47 ? 11.711 -28.984 -0.93 1 88.81 47 GLY B N 1
ATOM 2556 C CA . GLY B 1 47 ? 12.266 -27.672 -1.25 1 88.81 47 GLY B CA 1
ATOM 2557 C C . GLY B 1 47 ? 11.438 -26.906 -2.268 1 88.81 47 GLY B C 1
ATOM 2558 O O . GLY B 1 47 ? 10.781 -27.516 -3.125 1 88.81 47 GLY B O 1
ATOM 2559 N N . GLU B 1 48 ? 11.461 -25.625 -2.158 1 86.38 48 GLU B N 1
ATOM 2560 C CA . GLU B 1 48 ? 10.711 -24.75 -3.057 1 86.38 48 GLU B CA 1
ATOM 2561 C C . GLU B 1 48 ? 11.117 -24.984 -4.512 1 86.38 48 GLU B C 1
ATOM 2563 O O . GLU B 1 48 ? 10.266 -24.969 -5.406 1 86.38 48 GLU B O 1
ATOM 2568 N N . ALA B 1 49 ? 12.406 -25.203 -4.719 1 84.19 49 ALA B N 1
ATOM 2569 C CA . ALA B 1 49 ? 12.891 -25.484 -6.07 1 84.19 49 ALA B CA 1
ATOM 2570 C C . ALA B 1 49 ? 12.281 -26.766 -6.621 1 84.19 49 ALA B C 1
ATOM 2572 O O . ALA B 1 49 ? 11.906 -26.828 -7.793 1 84.19 49 ALA B O 1
ATOM 2573 N N . THR B 1 50 ? 12.172 -27.734 -5.84 1 89.75 50 THR B N 1
ATOM 2574 C CA . THR B 1 50 ? 11.586 -29.016 -6.23 1 89.75 50 THR B CA 1
ATOM 2575 C C . THR B 1 50 ? 10.109 -28.844 -6.582 1 89.75 50 THR B C 1
ATOM 2577 O O . THR B 1 50 ? 9.633 -29.438 -7.559 1 89.75 50 THR B O 1
ATOM 2580 N N . ILE B 1 51 ? 9.453 -28.016 -5.797 1 92.31 51 ILE B N 1
ATOM 2581 C CA . ILE B 1 51 ? 8.047 -27.75 -6.07 1 92.31 51 ILE B CA 1
ATOM 2582 C C . ILE B 1 51 ? 7.902 -27.062 -7.426 1 92.31 51 ILE B C 1
ATOM 2584 O O . ILE B 1 51 ? 7.09 -27.484 -8.258 1 92.31 51 ILE B O 1
ATOM 2588 N N . THR B 1 52 ? 8.711 -26.125 -7.656 1 87.75 52 THR B N 1
ATOM 2589 C CA . THR B 1 52 ? 8.68 -25.375 -8.906 1 87.75 52 THR B CA 1
ATOM 2590 C C . THR B 1 52 ? 8.992 -26.297 -10.086 1 87.75 52 THR B C 1
ATOM 2592 O O . THR B 1 52 ? 8.289 -26.266 -11.109 1 87.75 52 THR B O 1
ATOM 2595 N N . ARG B 1 53 ? 9.953 -27.125 -9.961 1 88.5 53 ARG B N 1
ATOM 2596 C CA . ARG B 1 53 ? 10.32 -28.062 -11.016 1 88.5 53 ARG B CA 1
ATOM 2597 C C . ARG B 1 53 ? 9.211 -29.078 -11.273 1 88.5 53 ARG B C 1
ATOM 2599 O O . ARG B 1 53 ? 8.945 -29.438 -12.414 1 88.5 53 ARG B O 1
ATOM 2606 N N . PHE B 1 54 ? 8.617 -29.531 -10.25 1 92.88 54 PHE B N 1
ATOM 2607 C CA . PHE B 1 54 ? 7.527 -30.484 -10.352 1 92.88 54 PHE B CA 1
ATOM 2608 C C . PHE B 1 54 ? 6.367 -29.906 -11.156 1 92.88 54 PHE B C 1
ATOM 2610 O O . PHE B 1 54 ? 5.832 -30.578 -12.047 1 92.88 54 PHE B O 1
ATOM 2617 N N . THR B 1 55 ? 6.051 -28.656 -10.797 1 91.44 55 THR B N 1
ATOM 2618 C CA . THR B 1 55 ? 4.93 -28.047 -11.508 1 91.44 55 THR B CA 1
ATOM 2619 C C . THR B 1 55 ? 5.262 -27.859 -12.984 1 91.44 55 THR B C 1
ATOM 2621 O O . THR B 1 55 ? 4.391 -28.016 -13.844 1 91.44 55 THR B O 1
ATOM 2624 N N . LYS B 1 56 ? 6.477 -27.625 -13.312 1 87.69 56 LYS B N 1
ATOM 2625 C CA . LYS B 1 56 ? 6.898 -27.516 -14.703 1 87.69 56 LYS B CA 1
ATOM 2626 C C . LYS B 1 56 ? 6.832 -28.859 -15.406 1 87.69 56 LYS B C 1
ATOM 2628 O O . LYS B 1 56 ? 6.426 -28.953 -16.562 1 87.69 56 LYS B O 1
ATOM 2633 N N . LYS B 1 57 ? 7.191 -29.875 -14.711 1 90.44 57 LYS B N 1
ATOM 2634 C CA . LYS B 1 57 ? 7.113 -31.234 -15.242 1 90.44 57 LYS B CA 1
ATOM 2635 C C . LYS B 1 57 ? 5.676 -31.594 -15.602 1 90.44 57 LYS B C 1
ATOM 2637 O O . LYS B 1 57 ? 5.438 -32.375 -16.531 1 90.44 57 LYS B O 1
ATOM 2642 N N . LEU B 1 58 ? 4.844 -31.016 -14.852 1 91.38 58 LEU B N 1
ATOM 2643 C CA . LEU B 1 58 ? 3.43 -31.297 -15.086 1 91.38 58 LEU B CA 1
ATOM 2644 C C . LEU B 1 58 ? 2.895 -30.438 -16.234 1 91.38 58 LEU B C 1
ATOM 2646 O O . LEU B 1 58 ? 1.744 -30.594 -16.641 1 91.38 58 LEU B O 1
ATOM 2650 N N . GLY B 1 59 ? 3.666 -29.5 -16.672 1 87.06 59 GLY B N 1
ATOM 2651 C CA . GLY B 1 59 ? 3.293 -28.734 -17.844 1 87.06 59 GLY B CA 1
ATOM 2652 C C . GLY B 1 59 ? 2.883 -27.312 -17.531 1 87.06 59 GLY B C 1
ATOM 2653 O O . GLY B 1 59 ? 2.297 -26.625 -18.359 1 87.06 59 GLY B O 1
ATOM 2654 N N . PHE B 1 60 ? 3.211 -26.875 -16.375 1 87.19 60 PHE B N 1
ATOM 2655 C CA . PHE B 1 60 ? 2.783 -25.547 -15.984 1 87.19 60 PHE B CA 1
ATOM 2656 C C . PHE B 1 60 ? 3.955 -24.562 -16.016 1 87.19 60 PHE B C 1
ATOM 2658 O O . PHE B 1 60 ? 5.113 -24.969 -15.914 1 87.19 60 PHE B O 1
ATOM 2665 N N . ASN B 1 61 ? 3.605 -23.25 -16.172 1 75.62 61 ASN B N 1
ATOM 2666 C CA . ASN B 1 61 ? 4.633 -22.219 -16.266 1 75.62 61 ASN B CA 1
ATOM 2667 C C . ASN B 1 61 ? 5.277 -21.953 -14.906 1 75.62 61 ASN B C 1
ATOM 2669 O O . ASN B 1 61 ? 6.328 -21.312 -14.828 1 75.62 61 ASN B O 1
ATOM 2673 N N . GLY B 1 62 ? 4.715 -22.422 -13.898 1 77.62 62 GLY B N 1
ATOM 2674 C CA . GLY B 1 62 ? 5.172 -22.234 -12.531 1 77.62 62 GLY B CA 1
ATOM 2675 C C . GLY B 1 62 ? 4.148 -22.641 -11.492 1 77.62 62 GLY B C 1
ATOM 2676 O O . GLY B 1 62 ? 3.064 -23.125 -11.844 1 77.62 62 GLY B O 1
ATOM 2677 N N . PHE B 1 63 ? 4.547 -22.469 -10.266 1 81.31 63 PHE B N 1
ATOM 2678 C CA . PHE B 1 63 ? 3.707 -22.922 -9.164 1 81.31 63 PHE B CA 1
ATOM 2679 C C . PHE B 1 63 ? 2.396 -22.141 -9.125 1 81.31 63 PHE B C 1
ATOM 2681 O O . PHE B 1 63 ? 1.342 -22.703 -8.828 1 81.31 63 PHE B O 1
ATOM 2688 N N . GLN B 1 64 ? 2.502 -20.875 -9.531 1 74.44 64 GLN B N 1
ATOM 2689 C CA . GLN B 1 64 ? 1.287 -20.078 -9.539 1 74.44 64 GLN B CA 1
ATOM 2690 C C . GLN B 1 64 ? 0.305 -20.562 -10.594 1 74.44 64 GLN B C 1
ATOM 2692 O O . GLN B 1 64 ? -0.894 -20.688 -10.336 1 74.44 64 GLN B O 1
ATOM 2697 N N . ASP B 1 65 ? 0.771 -20.828 -11.734 1 75.94 65 ASP B N 1
ATOM 2698 C CA . ASP B 1 65 ? -0.036 -21.391 -12.812 1 75.94 65 ASP B CA 1
ATOM 2699 C C . ASP B 1 65 ? -0.659 -22.719 -12.406 1 75.94 65 ASP B C 1
ATOM 2701 O O . ASP B 1 65 ? -1.837 -22.969 -12.672 1 75.94 65 ASP B O 1
ATOM 2705 N N . PHE B 1 66 ? 0.102 -23.562 -11.75 1 85.69 66 PHE B N 1
ATOM 2706 C CA . PHE B 1 66 ? -0.371 -24.844 -11.234 1 85.69 66 PHE B CA 1
ATOM 2707 C C . PHE B 1 66 ? -1.516 -24.641 -10.25 1 85.69 66 PHE B C 1
ATOM 2709 O O . PHE B 1 66 ? -2.562 -25.281 -10.367 1 85.69 66 PHE B O 1
ATOM 2716 N N . LYS B 1 67 ? -1.312 -23.75 -9.43 1 80.06 67 LYS B N 1
ATOM 2717 C CA . LYS B 1 67 ? -2.295 -23.516 -8.375 1 80.06 67 LYS B CA 1
ATOM 2718 C C . LYS B 1 67 ? -3.605 -22.984 -8.961 1 80.06 67 LYS B C 1
ATOM 2720 O O . LYS B 1 67 ? -4.688 -23.406 -8.547 1 80.06 67 LYS B O 1
ATOM 2725 N N . VAL B 1 68 ? -3.541 -22.062 -9.797 1 74.62 68 VAL B N 1
ATOM 2726 C CA . VAL B 1 68 ? -4.73 -21.5 -10.422 1 74.62 68 VAL B CA 1
ATOM 2727 C C . VAL B 1 68 ? -5.504 -22.594 -11.148 1 74.62 68 VAL B C 1
ATOM 2729 O O . VAL B 1 68 ? -6.734 -22.656 -11.055 1 74.62 68 VAL B O 1
ATOM 2732 N N . THR B 1 69 ? -4.738 -23.391 -11.906 1 77.25 69 THR B N 1
ATOM 2733 C CA . THR B 1 69 ? -5.359 -24.469 -12.656 1 77.25 69 THR B CA 1
ATOM 2734 C C . THR B 1 69 ? -5.996 -25.5 -11.711 1 77.25 69 THR B C 1
ATOM 2736 O O . THR B 1 69 ? -7.102 -25.969 -11.969 1 77.25 69 THR B O 1
ATOM 2739 N N . LEU B 1 70 ? -5.289 -25.734 -10.633 1 82.12 70 LEU B N 1
ATOM 2740 C CA . LEU B 1 70 ? -5.82 -26.656 -9.633 1 82.12 70 LEU B CA 1
ATOM 2741 C C . LEU B 1 70 ? -7.082 -26.094 -8.992 1 82.12 70 LEU B C 1
ATOM 2743 O O . LEU B 1 70 ? -8.055 -26.828 -8.789 1 82.12 70 LEU B O 1
ATOM 2747 N N . ALA B 1 71 ? -7.004 -24.938 -8.695 1 74.38 71 ALA B N 1
ATOM 2748 C CA . ALA B 1 71 ? -8.164 -24.266 -8.109 1 74.38 71 ALA B CA 1
ATOM 2749 C C . ALA B 1 71 ? -9.375 -24.359 -9.031 1 74.38 71 ALA B C 1
ATOM 2751 O O . ALA B 1 71 ? -10.492 -24.594 -8.57 1 74.38 71 ALA B O 1
ATOM 2752 N N . LYS B 1 72 ? -9.117 -24.062 -10.25 1 73.19 72 LYS B N 1
ATOM 2753 C CA . LYS B 1 72 ? -10.18 -24.172 -11.25 1 73.19 72 LYS B CA 1
ATOM 2754 C C . LYS B 1 72 ? -10.766 -25.578 -11.281 1 73.19 72 LYS B C 1
ATOM 2756 O O . LYS B 1 72 ? -11.977 -25.75 -11.367 1 73.19 72 LYS B O 1
ATOM 2761 N N . GLU B 1 73 ? -9.859 -26.516 -11.266 1 75.5 73 GLU B N 1
ATOM 2762 C CA . GLU B 1 73 ? -10.289 -27.906 -11.32 1 75.5 73 GLU B CA 1
ATOM 2763 C C . GLU B 1 73 ? -11.109 -28.281 -10.094 1 75.5 73 GLU B C 1
ATOM 2765 O O . GLU B 1 73 ? -12.109 -29 -10.195 1 75.5 73 GLU B O 1
ATOM 2770 N N . ILE B 1 74 ? -10.719 -27.75 -8.977 1 71.94 74 ILE B N 1
ATOM 2771 C CA . ILE B 1 74 ? -11.406 -28.062 -7.727 1 71.94 74 ILE B CA 1
ATOM 2772 C C . ILE B 1 74 ? -12.758 -27.359 -7.684 1 71.94 74 ILE B C 1
ATOM 2774 O O . ILE B 1 74 ? -13.75 -27.922 -7.223 1 71.94 74 ILE B O 1
ATOM 2778 N N . SER B 1 75 ? -12.641 -26.172 -7.961 1 65.06 75 SER B N 1
ATOM 2779 C CA . SER B 1 75 ? -13.875 -25.391 -7.973 1 65.06 75 SER B CA 1
ATOM 2780 C C . SER B 1 75 ? -14.922 -26.047 -8.867 1 65.06 75 SER B C 1
ATOM 2782 O O . SER B 1 75 ? -16.109 -26.031 -8.547 1 65.06 75 SER B O 1
ATOM 2784 N N . ASN B 1 76 ? -14.508 -26.375 -9.992 1 59.81 76 ASN B N 1
ATOM 2785 C CA . ASN B 1 76 ? -15.422 -27.031 -10.922 1 59.81 76 ASN B CA 1
ATOM 2786 C C . ASN B 1 76 ? -16.031 -28.297 -10.328 1 59.81 76 ASN B C 1
ATOM 2788 O O . ASN B 1 76 ? -17.125 -28.703 -10.703 1 59.81 76 ASN B O 1
ATOM 2792 N N . LYS B 1 77 ? -15.188 -28.984 -9.477 1 58.41 77 LYS B N 1
ATOM 2793 C CA . LYS B 1 77 ? -15.688 -30.219 -8.867 1 58.41 77 LYS B CA 1
ATOM 2794 C C . LYS B 1 77 ? -16.516 -29.922 -7.625 1 58.41 77 LYS B C 1
ATOM 2796 O O . LYS B 1 77 ? -17.453 -30.672 -7.312 1 58.41 77 LYS B O 1
ATOM 2801 N N . LYS B 1 78 ? -15.898 -29.094 -6.738 1 53.44 78 LYS B N 1
ATOM 2802 C CA . LYS B 1 78 ? -16.578 -28.859 -5.465 1 53.44 78 LYS B CA 1
ATOM 2803 C C . LYS B 1 78 ? -17.312 -27.531 -5.477 1 53.44 78 LYS B C 1
ATOM 2805 O O . LYS B 1 78 ? -16.812 -26.531 -5.988 1 53.44 78 LYS B O 1
ATOM 2810 N N . ASN B 1 79 ? -18.516 -27.438 -5.488 1 43.28 79 ASN B N 1
ATOM 2811 C CA . ASN B 1 79 ? -19.266 -26.25 -5.109 1 43.28 79 ASN B CA 1
ATOM 2812 C C . ASN B 1 79 ? -18.625 -25.531 -3.926 1 43.28 79 ASN B C 1
ATOM 2814 O O . ASN B 1 79 ? -19.328 -24.906 -3.125 1 43.28 79 ASN B O 1
ATOM 2818 N N . THR B 1 80 ? -17.406 -25.953 -3.498 1 40.06 80 THR B N 1
ATOM 2819 C CA . THR B 1 80 ? -17 -25.641 -2.131 1 40.06 80 THR B CA 1
ATOM 2820 C C . THR B 1 80 ? -16.359 -24.266 -2.053 1 40.06 80 THR B C 1
ATOM 2822 O O . THR B 1 80 ? -15.891 -23.719 -3.066 1 40.06 80 THR B O 1
ATOM 2825 N N . SER B 1 81 ? -16.172 -23.641 -0.688 1 40.25 81 SER B N 1
ATOM 2826 C CA . SER B 1 81 ? -16.031 -22.5 0.207 1 40.25 81 SER B CA 1
ATOM 2827 C C . SER B 1 81 ? -14.617 -21.938 0.173 1 40.25 81 SER B C 1
ATOM 2829 O O . SER B 1 81 ? -14.125 -21.422 1.178 1 40.25 81 SER B O 1
ATOM 2831 N N . ILE B 1 82 ? -13.781 -22.203 -0.832 1 41.5 82 ILE B N 1
ATOM 2832 C CA . ILE B 1 82 ? -12.352 -22.047 -0.599 1 41.5 82 ILE B CA 1
ATOM 2833 C C . ILE B 1 82 ? -11.992 -20.562 -0.563 1 41.5 82 ILE B C 1
ATOM 2835 O O . ILE B 1 82 ? -12.133 -19.859 -1.567 1 41.5 82 ILE B O 1
ATOM 2839 N N . ILE B 1 83 ? -12.422 -19.891 0.462 1 44.22 83 ILE B N 1
ATOM 2840 C CA . ILE B 1 83 ? -11.922 -18.516 0.421 1 44.22 83 ILE B CA 1
ATOM 2841 C C . ILE B 1 83 ? -10.43 -18.5 0.761 1 44.22 83 ILE B C 1
ATOM 2843 O O . ILE B 1 83 ? -9.586 -18.609 -0.13 1 44.22 83 ILE B O 1
ATOM 2847 N N . ASN B 1 84 ? -9.859 -17.547 1.5 1 49.22 84 ASN B N 1
ATOM 2848 C CA . ASN B 1 84 ? -8.508 -17.25 1.978 1 49.22 84 ASN B CA 1
ATOM 2849 C C . ASN B 1 84 ? -8.117 -18.156 3.143 1 49.22 84 ASN B C 1
ATOM 2851 O O . ASN B 1 84 ? -8.984 -18.688 3.838 1 49.22 84 ASN B O 1
ATOM 2855 N N . LEU B 1 85 ? -6.777 -18.75 3.201 1 49.44 85 LEU B N 1
ATOM 2856 C CA . LEU B 1 85 ? -6.281 -19.766 4.121 1 49.44 85 LEU B CA 1
ATOM 2857 C C . LEU B 1 85 ? -6.934 -19.625 5.492 1 49.44 85 LEU B C 1
ATOM 2859 O O . LEU B 1 85 ? -7.211 -20.625 6.164 1 49.44 85 LEU B O 1
ATOM 2863 N N . HIS B 1 86 ? -7.184 -18.328 5.977 1 58.81 86 HIS B N 1
ATOM 2864 C CA . HIS B 1 86 ? -7.562 -18.391 7.383 1 58.81 86 HIS B CA 1
ATOM 2865 C C . HIS B 1 86 ? -8.891 -17.688 7.629 1 58.81 86 HIS B C 1
ATOM 2867 O O . HIS B 1 86 ? -9.367 -17.625 8.766 1 58.81 86 HIS B O 1
ATOM 2873 N N . VAL B 1 87 ? -9.305 -17.203 6.543 1 66.94 87 VAL B N 1
ATOM 2874 C CA . VAL B 1 87 ? -10.57 -16.516 6.77 1 66.94 87 VAL B CA 1
ATOM 2875 C C . VAL B 1 87 ? -11.727 -17.422 6.344 1 66.94 87 VAL B C 1
ATOM 2877 O O . VAL B 1 87 ? -11.758 -17.906 5.211 1 66.94 87 VAL B O 1
ATOM 2880 N N . HIS B 1 88 ? -12.492 -17.688 7.312 1 72.75 88 HIS B N 1
ATOM 2881 C CA . HIS B 1 88 ? -13.688 -18.484 7.055 1 72.75 88 HIS B CA 1
ATOM 2882 C C . HIS B 1 88 ? -14.836 -17.625 6.543 1 72.75 88 HIS B C 1
ATOM 2884 O O . HIS B 1 88 ? -15.039 -16.5 7.023 1 72.75 88 HIS B O 1
ATOM 2890 N N . ARG B 1 89 ? -15.57 -18.141 5.625 1 76.31 89 ARG B N 1
ATOM 2891 C CA . ARG B 1 89 ? -16.641 -17.391 4.98 1 76.31 89 ARG B CA 1
ATOM 2892 C C . ARG B 1 89 ? -17.703 -16.953 5.996 1 76.31 89 ARG B C 1
ATOM 2894 O O . ARG B 1 89 ? -18.312 -15.906 5.84 1 76.31 89 ARG B O 1
ATOM 2901 N N . ASP B 1 90 ? -17.844 -17.719 7.055 1 81.62 90 ASP B N 1
ATOM 2902 C CA . ASP B 1 90 ? -18.953 -17.484 7.973 1 81.62 90 ASP B CA 1
ATOM 2903 C C . ASP B 1 90 ? -18.469 -16.828 9.266 1 81.62 90 ASP B C 1
ATOM 2905 O O . ASP B 1 90 ? -19.234 -16.672 10.211 1 81.62 90 ASP B O 1
ATOM 2909 N N . GLU B 1 91 ? -17.234 -16.453 9.242 1 85.69 91 GLU B N 1
ATOM 2910 C CA . GLU B 1 91 ? -16.75 -15.844 10.484 1 85.69 91 GLU B CA 1
ATOM 2911 C C . GLU B 1 91 ? -17.125 -14.367 10.562 1 85.69 91 GLU B C 1
ATOM 2913 O O . GLU B 1 91 ? -17.484 -13.758 9.555 1 85.69 91 GLU B O 1
ATOM 2918 N N . SER B 1 92 ? -17.094 -13.82 11.773 1 92.19 92 SER B N 1
ATOM 2919 C CA . SER B 1 92 ? -17.469 -12.43 12 1 92.19 92 SER B CA 1
ATOM 2920 C C . SER B 1 92 ? -16.406 -11.484 11.453 1 92.19 92 SER B C 1
ATOM 2922 O O . SER B 1 92 ? -15.258 -11.891 11.219 1 92.19 92 SER B O 1
ATOM 2924 N N . VAL B 1 93 ? -16.766 -10.234 11.273 1 93.88 93 VAL B N 1
ATOM 2925 C CA . VAL B 1 93 ? -15.844 -9.203 10.844 1 93.88 93 VAL B CA 1
ATOM 2926 C C . VAL B 1 93 ? -14.68 -9.109 11.828 1 93.88 93 VAL B C 1
ATOM 2928 O O . VAL B 1 93 ? -1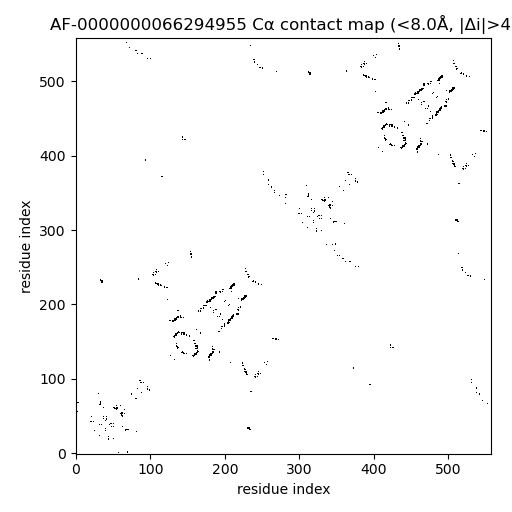3.523 -8.969 11.422 1 93.88 93 VAL B O 1
ATOM 2931 N N . THR B 1 94 ? -15.016 -9.203 13.102 1 93.62 94 THR B N 1
ATOM 2932 C CA . THR B 1 94 ? -14.008 -9.102 14.148 1 93.62 94 THR B CA 1
ATOM 2933 C C . THR B 1 94 ? -12.992 -10.234 14.039 1 93.62 94 THR B C 1
ATOM 2935 O O . THR B 1 94 ? -11.789 -10.008 14.172 1 93.62 94 THR B O 1
ATOM 2938 N N . GLU B 1 95 ? -13.461 -11.406 13.828 1 91.31 95 GLU B N 1
ATOM 2939 C CA . GLU B 1 95 ? -12.562 -12.547 13.672 1 91.31 95 GLU B CA 1
ATOM 2940 C C . GLU B 1 95 ? -11.672 -12.383 12.445 1 91.31 95 GLU B C 1
ATOM 2942 O O . GLU B 1 95 ? -10.461 -12.641 12.516 1 91.31 95 GLU B O 1
ATOM 2947 N N . THR B 1 96 ? -12.266 -11.977 11.352 1 91.88 96 THR B N 1
ATOM 2948 C CA . THR B 1 96 ? -11.508 -11.719 10.125 1 91.88 96 THR B CA 1
ATOM 2949 C C . THR B 1 96 ? -10.453 -10.648 10.359 1 91.88 96 THR B C 1
ATOM 2951 O O . THR B 1 96 ? -9.289 -10.82 9.977 1 91.88 96 THR B O 1
ATOM 2954 N N . ALA B 1 97 ? -10.844 -9.555 10.992 1 94.5 97 ALA B N 1
ATOM 2955 C CA . ALA B 1 97 ? -9.93 -8.445 11.273 1 94.5 97 ALA B CA 1
ATOM 2956 C C . ALA B 1 97 ? -8.758 -8.914 12.125 1 94.5 97 ALA B C 1
ATOM 2958 O O . ALA B 1 97 ? -7.605 -8.555 11.859 1 94.5 97 ALA B O 1
ATOM 2959 N N . ASN B 1 98 ? -9.023 -9.711 13.117 1 93.19 98 ASN B N 1
ATOM 2960 C CA . ASN B 1 98 ? -7.984 -10.195 14.016 1 93.19 98 ASN B CA 1
ATOM 2961 C C . ASN B 1 98 ? -7.02 -11.141 13.305 1 93.19 98 ASN B C 1
ATOM 2963 O O . ASN B 1 98 ? -5.816 -11.117 13.555 1 93.19 98 ASN B O 1
ATOM 2967 N N . LYS B 1 99 ? -7.531 -11.969 12.5 1 88.38 99 LYS B N 1
ATOM 2968 C CA . LYS B 1 99 ? -6.68 -12.859 11.719 1 88.38 99 LYS B CA 1
ATOM 2969 C C . LYS B 1 99 ? -5.777 -12.07 10.773 1 88.38 99 LYS B C 1
ATOM 2971 O O . LYS B 1 99 ? -4.59 -12.367 10.648 1 88.38 99 LYS B O 1
ATOM 2976 N N . MET B 1 100 ? -6.387 -11.102 10.07 1 91.19 100 MET B N 1
ATOM 2977 C CA . MET B 1 100 ? -5.609 -10.25 9.18 1 91.19 100 MET B CA 1
ATOM 2978 C C . MET B 1 100 ? -4.539 -9.484 9.953 1 91.19 100 MET B C 1
ATOM 2980 O O . MET B 1 100 ? -3.422 -9.312 9.461 1 91.19 100 MET B O 1
ATOM 2984 N N . LEU B 1 101 ? -4.914 -8.992 11.141 1 93.56 101 LEU B N 1
ATOM 2985 C CA . LEU B 1 101 ? -3.967 -8.297 12.008 1 93.56 101 LEU B CA 1
ATOM 2986 C C . LEU B 1 101 ? -2.795 -9.203 12.367 1 93.56 101 LEU B C 1
ATOM 2988 O O . LEU B 1 101 ? -1.635 -8.82 12.203 1 93.56 101 LEU B O 1
ATOM 2992 N N . LYS B 1 102 ? -3.088 -10.375 12.859 1 90.94 102 LYS B N 1
ATOM 2993 C CA . LYS B 1 102 ? -2.059 -11.328 13.258 1 90.94 102 LYS B CA 1
ATOM 2994 C C . LYS B 1 102 ? -1.137 -11.664 12.086 1 90.94 102 LYS B C 1
ATOM 2996 O O . LYS B 1 102 ? 0.084 -11.719 12.25 1 90.94 102 LYS B O 1
ATOM 3001 N N . SER B 1 103 ? -1.729 -11.883 10.945 1 88.38 103 SER B N 1
ATOM 3002 C CA . SER B 1 103 ? -0.949 -12.18 9.75 1 88.38 103 SER B CA 1
ATOM 3003 C C . SER B 1 103 ? -0.032 -11.016 9.383 1 88.38 103 SER B C 1
ATOM 3005 O O . SER B 1 103 ? 1.134 -11.219 9.039 1 88.38 103 SER B O 1
ATOM 3007 N N . SER B 1 104 ? -0.543 -9.789 9.398 1 91.62 104 SER B N 1
ATOM 3008 C CA . SER B 1 104 ? 0.231 -8.594 9.078 1 91.62 104 SER B CA 1
ATOM 3009 C C . SER B 1 104 ? 1.404 -8.422 10.039 1 91.62 104 SER B C 1
ATOM 3011 O O . SER B 1 104 ? 2.523 -8.125 9.609 1 91.62 104 SER B O 1
ATOM 3013 N N . ILE B 1 105 ? 1.105 -8.648 11.336 1 92.44 105 ILE B N 1
ATOM 3014 C CA . ILE B 1 105 ? 2.143 -8.508 12.352 1 92.44 105 ILE B CA 1
ATOM 3015 C C . ILE B 1 105 ? 3.232 -9.555 12.125 1 92.44 105 ILE B C 1
ATOM 3017 O O . ILE B 1 105 ? 4.422 -9.234 12.141 1 92.44 105 ILE B O 1
ATOM 3021 N N . ASN B 1 106 ? 2.842 -10.766 11.898 1 90.56 106 ASN B N 1
ATOM 3022 C CA . ASN B 1 106 ? 3.793 -11.852 11.68 1 90.56 106 ASN B CA 1
ATOM 3023 C C . ASN B 1 106 ? 4.695 -11.57 10.484 1 90.56 106 ASN B C 1
ATOM 3025 O O . ASN B 1 106 ? 5.91 -11.766 10.555 1 90.56 106 ASN B O 1
ATOM 3029 N N . ILE B 1 107 ? 4.133 -11.125 9.43 1 89.75 107 ILE B N 1
ATOM 3030 C CA . ILE B 1 107 ? 4.879 -10.867 8.203 1 89.75 107 ILE B CA 1
ATOM 3031 C C . ILE B 1 107 ? 5.859 -9.719 8.422 1 89.75 107 ILE B C 1
ATOM 3033 O O . ILE B 1 107 ? 7.004 -9.781 7.969 1 89.75 107 ILE B O 1
ATOM 3037 N N . LEU B 1 108 ? 5.398 -8.664 9.07 1 93.75 108 LEU B N 1
ATOM 3038 C CA . LEU B 1 108 ? 6.266 -7.531 9.367 1 93.75 108 LEU B CA 1
ATOM 3039 C C . LEU B 1 108 ? 7.434 -7.957 10.258 1 93.75 108 LEU B C 1
ATOM 3041 O O . LEU B 1 108 ? 8.578 -7.586 10 1 93.75 108 LEU B O 1
ATOM 3045 N N . GLU B 1 109 ? 7.117 -8.766 11.281 1 93.75 109 GLU B N 1
ATOM 3046 C CA . GLU B 1 109 ? 8.156 -9.227 12.203 1 93.75 109 GLU B CA 1
ATOM 3047 C C . GLU B 1 109 ? 9.18 -10.102 11.484 1 93.75 109 GLU B C 1
ATOM 3049 O O . GLU B 1 109 ? 10.391 -9.938 11.672 1 93.75 109 GLU B O 1
ATOM 3054 N N . GLN B 1 110 ? 8.727 -10.984 10.664 1 91.25 110 GLN B N 1
ATOM 3055 C CA . GLN B 1 110 ? 9.625 -11.852 9.906 1 91.25 110 GLN B CA 1
ATOM 3056 C C . GLN B 1 110 ? 10.477 -11.047 8.93 1 91.25 110 GLN B C 1
ATOM 3058 O O . GLN B 1 110 ? 11.664 -11.336 8.75 1 91.25 110 GLN B O 1
ATOM 3063 N N . THR B 1 111 ? 9.867 -10.086 8.297 1 93.38 111 THR B N 1
ATOM 3064 C CA . THR B 1 111 ? 10.578 -9.227 7.355 1 93.38 111 THR B CA 1
ATOM 3065 C C . THR B 1 111 ? 11.695 -8.469 8.055 1 93.38 111 THR B C 1
ATOM 3067 O O . THR B 1 111 ? 12.828 -8.438 7.574 1 93.38 111 THR B O 1
ATOM 3070 N N . VAL B 1 112 ? 11.43 -7.871 9.211 1 95.19 112 VAL B N 1
ATOM 3071 C CA . VAL B 1 112 ? 12.398 -7.074 9.953 1 95.19 112 VAL B CA 1
ATOM 3072 C C . VAL B 1 112 ? 13.555 -7.961 10.414 1 95.19 112 VAL B C 1
ATOM 3074 O O . VAL B 1 112 ? 14.719 -7.547 10.383 1 95.19 112 VAL B O 1
ATOM 3077 N N . LYS B 1 113 ? 13.227 -9.164 10.781 1 93.38 113 LYS B N 1
ATOM 3078 C CA . LYS B 1 113 ? 14.234 -10.109 11.258 1 93.38 113 LYS B CA 1
ATOM 3079 C C . LYS B 1 113 ? 15.227 -10.461 10.148 1 93.38 113 LYS B C 1
ATOM 3081 O O . LYS B 1 113 ? 16.375 -10.805 10.422 1 93.38 113 LYS B O 1
ATOM 3086 N N . GLN B 1 114 ? 14.82 -10.281 8.93 1 91.5 114 GLN B N 1
ATOM 3087 C CA . GLN B 1 114 ? 15.625 -10.75 7.809 1 91.5 114 GLN B CA 1
ATOM 3088 C C . GLN B 1 114 ? 16.391 -9.602 7.164 1 91.5 114 GLN B C 1
ATOM 3090 O O . GLN B 1 114 ? 17.188 -9.812 6.242 1 91.5 114 GLN B O 1
ATOM 3095 N N . ILE B 1 115 ? 16.234 -8.414 7.66 1 93.5 115 ILE B N 1
ATOM 3096 C CA . ILE B 1 115 ? 16.844 -7.246 7.031 1 93.5 115 ILE B CA 1
ATOM 3097 C C . ILE B 1 115 ? 18.359 -7.309 7.184 1 93.5 115 ILE B C 1
ATOM 3099 O O . ILE B 1 115 ? 18.875 -7.527 8.281 1 93.5 115 ILE B O 1
ATOM 3103 N N . ASP B 1 116 ? 19.047 -7.176 6.105 1 93.25 116 ASP B N 1
ATOM 3104 C CA . ASP B 1 116 ? 20.5 -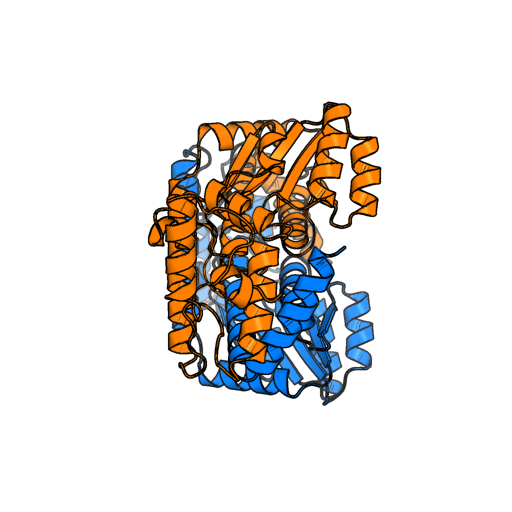7.023 6.078 1 93.25 116 ASP B CA 1
ATOM 3105 C C . ASP B 1 116 ? 20.891 -5.551 6.164 1 93.25 116 ASP B C 1
ATOM 3107 O O . ASP B 1 116 ? 20.734 -4.805 5.195 1 93.25 116 ASP B O 1
ATOM 3111 N N . LEU B 1 117 ? 21.516 -5.191 7.312 1 92.31 117 LEU B N 1
ATOM 3112 C CA . LEU B 1 117 ? 21.859 -3.801 7.578 1 92.31 117 LEU B CA 1
ATOM 3113 C C . LEU B 1 117 ? 22.828 -3.271 6.527 1 92.31 117 LEU B C 1
ATOM 3115 O O . LEU B 1 117 ? 22.641 -2.168 6.008 1 92.31 117 LEU B O 1
ATOM 3119 N N . ASP B 1 118 ? 23.844 -4.07 6.258 1 95.44 118 ASP B N 1
ATOM 3120 C CA . ASP B 1 118 ? 24.859 -3.645 5.289 1 95.44 118 ASP B CA 1
ATOM 3121 C C . ASP B 1 118 ? 24.234 -3.459 3.904 1 95.44 118 ASP B C 1
ATOM 3123 O O . ASP B 1 118 ? 24.547 -2.496 3.201 1 95.44 118 ASP B O 1
ATOM 3127 N N . LEU B 1 119 ? 23.406 -4.352 3.562 1 97.06 119 LEU B N 1
ATOM 3128 C CA . LEU B 1 119 ? 22.75 -4.273 2.266 1 97.06 119 LEU B CA 1
ATOM 3129 C C . LEU B 1 119 ? 21.859 -3.031 2.178 1 97.06 119 LEU B C 1
ATOM 3131 O O . LEU B 1 119 ? 21.844 -2.35 1.15 1 97.06 119 LEU B O 1
ATOM 3135 N N . MET B 1 120 ? 21.125 -2.75 3.217 1 97.56 120 MET B N 1
ATOM 3136 C CA . MET B 1 120 ? 20.281 -1.562 3.268 1 97.56 120 MET B CA 1
ATOM 3137 C C . MET B 1 120 ? 21.109 -0.293 3.107 1 97.56 120 MET B C 1
ATOM 3139 O O . MET B 1 120 ? 20.719 0.614 2.367 1 97.56 120 MET B O 1
ATOM 3143 N N . CYS B 1 121 ? 22.25 -0.243 3.738 1 96.81 121 CYS B N 1
ATOM 3144 C CA . CYS B 1 121 ? 23.141 0.913 3.643 1 96.81 121 CYS B CA 1
ATOM 3145 C C . CYS B 1 121 ? 23.688 1.069 2.227 1 96.81 121 CYS B C 1
ATOM 3147 O O . CYS B 1 121 ? 23.766 2.184 1.711 1 96.81 121 CYS B O 1
ATOM 3149 N N . LYS B 1 122 ? 24.016 -0.012 1.606 1 98.12 122 LYS B N 1
ATOM 3150 C CA . LYS B 1 122 ? 24.516 0.028 0.233 1 98.12 122 LYS B CA 1
ATOM 3151 C C . LYS B 1 122 ? 23.438 0.535 -0.724 1 98.12 122 LYS B C 1
ATOM 3153 O O . LYS B 1 122 ? 23.719 1.322 -1.628 1 98.12 122 LYS B O 1
ATOM 3158 N N . CYS B 1 123 ? 22.203 0.083 -0.531 1 98.56 123 CYS B N 1
ATOM 3159 C CA . CYS B 1 123 ? 21.094 0.56 -1.343 1 98.56 123 CYS B CA 1
ATOM 3160 C C . CYS B 1 123 ? 20.875 2.055 -1.146 1 98.56 123 CYS B C 1
ATOM 3162 O O . CYS B 1 123 ? 20.688 2.793 -2.115 1 98.56 123 CYS B O 1
ATOM 3164 N N . ARG B 1 124 ? 20.891 2.477 0.094 1 97.88 124 ARG B N 1
ATOM 3165 C CA . ARG B 1 124 ? 20.766 3.891 0.427 1 97.88 124 ARG B CA 1
ATOM 3166 C C . ARG B 1 124 ? 21.812 4.723 -0.311 1 97.88 124 ARG B C 1
ATOM 3168 O O . ARG B 1 124 ? 21.469 5.707 -0.971 1 97.88 124 ARG B O 1
ATOM 3175 N N . ASP B 1 125 ? 23.062 4.301 -0.229 1 98.06 125 ASP B N 1
ATOM 3176 C CA . ASP B 1 125 ? 24.156 5.039 -0.83 1 98.06 125 ASP B CA 1
ATOM 3177 C C . ASP B 1 125 ? 24.031 5.078 -2.352 1 98.06 125 ASP B C 1
ATOM 3179 O O . ASP B 1 125 ? 24.312 6.102 -2.977 1 98.06 125 ASP B O 1
ATOM 3183 N N . LEU B 1 126 ? 23.625 3.986 -2.875 1 98.38 126 LEU B N 1
ATOM 3184 C CA . LEU B 1 126 ? 23.422 3.91 -4.32 1 98.38 126 LEU B CA 1
ATOM 3185 C C . LEU B 1 126 ? 22.375 4.91 -4.781 1 98.38 126 LEU B C 1
ATOM 3187 O O . LEU B 1 126 ? 22.578 5.629 -5.766 1 98.38 126 LEU B O 1
ATOM 3191 N N . ILE B 1 127 ? 21.281 4.996 -4.117 1 98.5 127 ILE B N 1
ATOM 3192 C CA . ILE B 1 127 ? 20.188 5.891 -4.465 1 98.5 127 ILE B CA 1
ATOM 3193 C C . ILE B 1 127 ? 20.625 7.344 -4.281 1 98.5 127 ILE B C 1
ATOM 3195 O O . ILE B 1 127 ? 20.359 8.188 -5.133 1 98.5 127 ILE B O 1
ATOM 3199 N N . MET B 1 128 ? 21.344 7.602 -3.232 1 97.81 128 MET B N 1
ATOM 3200 C CA . MET B 1 128 ? 21.75 8.969 -2.908 1 97.81 128 MET B CA 1
ATOM 3201 C C . MET B 1 128 ? 22.719 9.508 -3.945 1 97.81 128 MET B C 1
ATOM 3203 O O . MET B 1 128 ? 22.781 10.711 -4.184 1 97.81 128 MET B O 1
ATOM 3207 N N . ASN B 1 129 ? 23.406 8.625 -4.566 1 97.44 129 ASN B N 1
ATOM 3208 C CA . ASN B 1 129 ? 24.438 9.047 -5.508 1 97.44 129 ASN B CA 1
ATOM 3209 C C . ASN B 1 129 ? 23.953 8.977 -6.949 1 97.44 129 ASN B C 1
ATOM 3211 O O . ASN B 1 129 ? 24.672 9.352 -7.875 1 97.44 129 ASN B O 1
ATOM 3215 N N . ALA B 1 130 ? 22.75 8.555 -7.18 1 98.19 130 ALA B N 1
ATOM 3216 C CA . ALA B 1 130 ? 22.203 8.406 -8.531 1 98.19 130 ALA B CA 1
ATOM 3217 C C . ALA B 1 130 ? 21.75 9.75 -9.078 1 98.19 130 ALA B C 1
ATOM 3219 O O . ALA B 1 130 ? 21.219 10.586 -8.344 1 98.19 130 ALA B O 1
ATOM 3220 N N . LYS B 1 131 ? 21.906 9.906 -10.383 1 98.06 131 LYS B N 1
ATOM 3221 C CA . LYS B 1 131 ? 21.32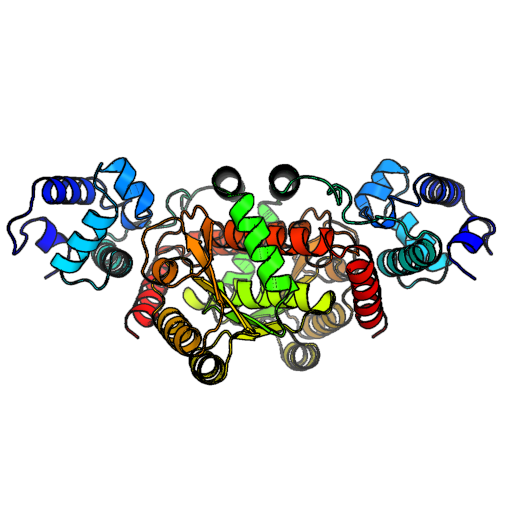8 11.07 -11.055 1 98.06 131 LYS B CA 1
ATOM 3222 C C . LYS B 1 131 ? 19.812 10.945 -11.164 1 98.06 131 LYS B C 1
ATOM 3224 O O . LYS B 1 131 ? 19.094 11.914 -10.961 1 98.06 131 LYS B O 1
ATOM 3229 N N . ARG B 1 132 ? 19.453 9.82 -11.57 1 98.19 132 ARG B N 1
ATOM 3230 C CA . ARG B 1 132 ? 18.031 9.484 -11.672 1 98.19 132 ARG B CA 1
ATOM 3231 C C . ARG B 1 132 ? 17.75 8.117 -11.07 1 98.19 132 ARG B C 1
ATOM 3233 O O . ARG B 1 132 ? 18.531 7.184 -11.234 1 98.19 132 ARG B O 1
ATOM 3240 N N . VAL B 1 133 ? 16.625 7.996 -10.344 1 98.81 133 VAL B N 1
ATOM 3241 C CA . VAL B 1 133 ? 16.172 6.719 -9.805 1 98.81 133 VAL B CA 1
ATOM 3242 C C . VAL B 1 133 ? 14.836 6.332 -10.422 1 98.81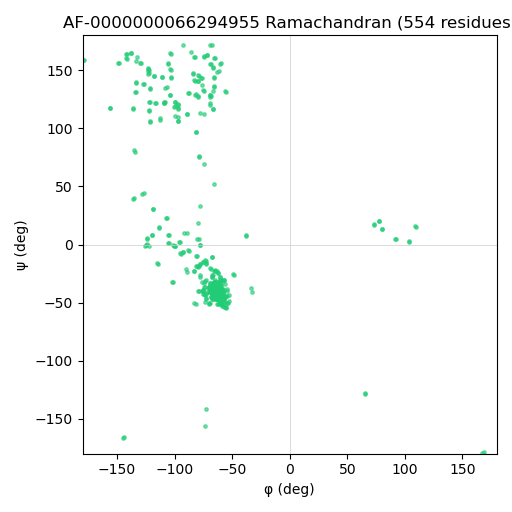 133 VAL B C 1
ATOM 3244 O O . VAL B 1 133 ? 13.875 7.102 -10.359 1 98.81 133 VAL B O 1
ATOM 3247 N N . TYR B 1 134 ? 14.781 5.176 -11.07 1 98.81 134 TYR B N 1
ATOM 3248 C CA . TYR B 1 134 ? 13.539 4.637 -11.617 1 98.81 134 TYR B CA 1
ATOM 3249 C C . TYR B 1 134 ? 12.953 3.578 -10.688 1 98.81 134 TYR B C 1
ATOM 3251 O O . TYR B 1 134 ? 13.648 2.629 -10.305 1 98.81 134 TYR B O 1
ATOM 3259 N N . PHE B 1 135 ? 11.75 3.789 -10.273 1 98.81 135 PHE B N 1
ATOM 3260 C CA . PHE B 1 135 ? 10.992 2.756 -9.578 1 98.81 135 PHE B CA 1
ATOM 3261 C C . PHE B 1 135 ? 10.062 2.025 -10.531 1 98.81 135 PHE B C 1
ATOM 3263 O O . PHE B 1 135 ? 9.148 2.629 -11.094 1 98.81 135 PHE B O 1
ATOM 3270 N N . ILE B 1 136 ? 10.289 0.714 -10.727 1 98.75 136 ILE B N 1
ATOM 3271 C CA . ILE B 1 136 ? 9.492 0.031 -11.742 1 98.75 136 ILE B CA 1
ATOM 3272 C C . ILE B 1 136 ? 8.742 -1.138 -11.109 1 98.75 136 ILE B C 1
ATOM 3274 O O . ILE B 1 136 ? 9.227 -1.762 -10.164 1 98.75 136 ILE B O 1
ATOM 3278 N N . GLY B 1 137 ? 7.625 -1.452 -11.547 1 97.69 137 GLY B N 1
ATOM 3279 C CA . GLY B 1 137 ? 6.762 -2.562 -11.172 1 97.69 137 GLY B CA 1
ATOM 3280 C C . GLY B 1 137 ? 5.469 -2.605 -11.969 1 97.69 137 GLY B C 1
ATOM 3281 O O . GLY B 1 137 ? 5.074 -1.606 -12.578 1 97.69 137 GLY B O 1
ATOM 3282 N N . ILE B 1 138 ? 4.902 -3.697 -12.008 1 94.75 138 ILE B N 1
ATOM 3283 C CA . ILE B 1 138 ? 3.637 -3.865 -12.711 1 94.75 138 ILE B CA 1
ATOM 3284 C C . ILE B 1 138 ? 2.549 -4.289 -11.734 1 94.75 138 ILE B C 1
ATOM 3286 O O . ILE B 1 138 ? 2.807 -5.055 -10.797 1 94.75 138 ILE B O 1
ATOM 3290 N N . GLY B 1 139 ? 1.273 -3.787 -11.984 1 91.62 139 GLY B N 1
ATOM 3291 C CA . GLY B 1 139 ? 0.177 -4.133 -11.094 1 91.62 139 GLY B CA 1
ATOM 3292 C C . GLY B 1 139 ? 0.35 -3.58 -9.695 1 91.62 139 GLY B C 1
ATOM 3293 O O . GLY B 1 139 ? 0.581 -2.383 -9.516 1 91.62 139 GLY B O 1
ATOM 3294 N N . TYR B 1 140 ? 0.24 -4.445 -8.703 1 90.88 140 TYR B N 1
ATOM 3295 C CA . TYR B 1 140 ? 0.354 -4.012 -7.316 1 90.88 140 TYR B CA 1
ATOM 3296 C C . TYR B 1 140 ? 1.753 -3.488 -7.023 1 90.88 140 TYR B C 1
ATOM 3298 O O . TYR B 1 140 ? 1.916 -2.527 -6.266 1 90.88 140 TYR B O 1
ATOM 3306 N N . SER B 1 141 ? 2.713 -4.109 -7.613 1 94.5 141 SER B N 1
ATOM 3307 C CA . SER B 1 141 ? 4.082 -3.631 -7.449 1 94.5 141 SER B CA 1
ATOM 3308 C C . SER B 1 141 ? 4.262 -2.252 -8.078 1 94.5 141 SER B C 1
ATOM 3310 O O . SER B 1 141 ? 5.07 -1.451 -7.605 1 94.5 141 SER B O 1
ATOM 3312 N N . GLY B 1 142 ? 3.494 -2.037 -9.18 1 96.25 142 GLY B N 1
ATOM 3313 C CA . GLY B 1 142 ? 3.49 -0.706 -9.766 1 96.25 142 GLY B CA 1
ATOM 3314 C C . GLY B 1 142 ? 2.945 0.356 -8.828 1 96.25 142 GLY B C 1
ATOM 3315 O O . GLY B 1 142 ? 3.441 1.484 -8.805 1 96.25 142 GLY B O 1
ATOM 3316 N N . ILE B 1 143 ? 1.964 -0.02 -8.086 1 94.75 143 ILE B N 1
ATOM 3317 C CA . ILE B 1 143 ? 1.387 0.884 -7.098 1 94.75 143 ILE B CA 1
ATOM 3318 C C . ILE B 1 143 ? 2.422 1.199 -6.02 1 94.75 143 ILE B C 1
ATOM 3320 O O . ILE B 1 143 ? 2.586 2.355 -5.625 1 94.75 143 ILE B O 1
ATOM 3324 N N . ALA B 1 144 ? 3.158 0.23 -5.562 1 95.38 144 ALA B N 1
ATOM 3325 C CA . ALA B 1 144 ? 4.246 0.445 -4.613 1 95.38 144 ALA B CA 1
ATOM 3326 C C . ALA B 1 144 ? 5.309 1.372 -5.195 1 95.38 144 ALA B C 1
ATOM 3328 O O . ALA B 1 144 ? 5.832 2.242 -4.496 1 95.38 144 ALA B O 1
ATOM 3329 N N . ALA B 1 145 ? 5.586 1.153 -6.473 1 97.69 145 ALA B N 1
ATOM 3330 C CA . ALA B 1 145 ? 6.559 1.996 -7.164 1 97.69 145 ALA B CA 1
ATOM 3331 C C . ALA B 1 145 ? 6.102 3.453 -7.188 1 97.69 145 ALA B C 1
ATOM 3333 O O . ALA B 1 145 ? 6.902 4.363 -6.961 1 97.69 145 ALA B O 1
ATOM 3334 N N . THR B 1 146 ? 4.859 3.646 -7.453 1 96.5 146 THR B N 1
ATOM 3335 C CA . THR B 1 146 ? 4.289 4.988 -7.477 1 96.5 146 THR B CA 1
ATOM 3336 C C . THR B 1 146 ? 4.344 5.625 -6.09 1 96.5 146 THR B C 1
ATOM 3338 O O . THR B 1 146 ? 4.672 6.805 -5.957 1 96.5 146 THR B O 1
ATOM 3341 N N . ASP B 1 147 ? 4.086 4.867 -5.133 1 95.06 147 ASP B N 1
ATOM 3342 C CA . ASP B 1 147 ? 4.078 5.348 -3.754 1 95.06 147 ASP B CA 1
ATOM 3343 C C . ASP B 1 147 ? 5.461 5.84 -3.338 1 95.06 147 ASP B C 1
ATOM 3345 O O . ASP B 1 147 ? 5.605 6.957 -2.834 1 95.06 147 ASP B O 1
ATOM 3349 N N . ILE B 1 148 ? 6.449 5.043 -3.537 1 96.56 148 ILE B N 1
ATOM 3350 C CA . ILE B 1 148 ? 7.793 5.391 -3.086 1 96.56 148 ILE B CA 1
ATOM 3351 C C . ILE B 1 148 ? 8.336 6.543 -3.924 1 96.56 148 ILE B C 1
ATOM 3353 O O . ILE B 1 148 ? 9.078 7.391 -3.418 1 96.56 148 ILE B O 1
ATOM 3357 N N . ASN B 1 149 ? 7.977 6.531 -5.188 1 96.81 149 ASN B N 1
ATOM 3358 C CA . ASN B 1 149 ? 8.344 7.668 -6.027 1 96.81 149 ASN B CA 1
ATOM 3359 C C . ASN B 1 149 ? 7.859 8.984 -5.434 1 96.81 149 ASN B C 1
ATOM 3361 O O . ASN B 1 149 ? 8.602 9.969 -5.41 1 96.81 149 ASN B O 1
ATOM 3365 N N . TYR B 1 150 ? 6.656 8.945 -4.988 1 93.12 150 TYR B N 1
ATOM 3366 C CA . TYR B 1 150 ? 6.062 10.141 -4.406 1 93.12 150 TYR B CA 1
ATOM 3367 C C . TYR B 1 150 ? 6.871 10.625 -3.205 1 93.12 150 TYR B C 1
ATOM 3369 O O . TYR B 1 150 ? 7.07 11.828 -3.023 1 93.12 150 TYR B O 1
ATOM 3377 N N . LYS B 1 151 ? 7.367 9.805 -2.447 1 93 151 LYS B N 1
ATOM 3378 C CA . LYS B 1 151 ? 8.141 10.156 -1.259 1 93 151 LYS B CA 1
ATOM 3379 C C . LYS B 1 151 ? 9.484 10.766 -1.638 1 93 151 LYS B C 1
ATOM 3381 O O . LYS B 1 151 ? 9.844 11.836 -1.142 1 93 151 LYS B O 1
ATOM 3386 N N . PHE B 1 152 ? 10.156 10.109 -2.479 1 96 152 PHE B N 1
ATOM 3387 C CA . PHE B 1 152 ? 11.484 10.57 -2.854 1 96 152 PHE B CA 1
ATOM 3388 C C . PHE B 1 152 ? 11.414 11.898 -3.598 1 96 152 PHE B C 1
ATOM 3390 O O . PHE B 1 152 ? 12.266 12.766 -3.412 1 96 152 PHE B O 1
ATOM 3397 N N . MET B 1 153 ? 10.391 12.039 -4.434 1 95.38 153 MET B N 1
ATOM 3398 C CA . MET B 1 153 ? 10.227 13.281 -5.18 1 95.38 153 MET B CA 1
ATOM 3399 C C . MET B 1 153 ? 10.039 14.461 -4.23 1 95.38 153 MET B C 1
ATOM 3401 O O . MET B 1 153 ? 10.539 15.562 -4.496 1 95.38 153 MET B O 1
ATOM 3405 N N . ARG B 1 154 ? 9.461 14.266 -3.111 1 90.94 154 ARG B N 1
ATOM 3406 C CA . ARG B 1 154 ? 9.141 15.32 -2.16 1 90.94 154 ARG B CA 1
ATOM 3407 C C . ARG B 1 154 ? 10.383 15.789 -1.419 1 90.94 154 ARG B C 1
ATOM 3409 O O . ARG B 1 154 ? 10.375 16.844 -0.773 1 90.94 154 ARG B O 1
ATOM 3416 N N . ILE B 1 155 ? 11.414 14.977 -1.52 1 91.38 155 ILE B N 1
ATOM 3417 C CA . ILE B 1 155 ? 12.633 15.398 -0.835 1 91.38 155 ILE B CA 1
ATOM 3418 C C . ILE B 1 155 ? 13.719 15.695 -1.86 1 91.38 155 ILE B C 1
ATOM 3420 O O . ILE B 1 155 ? 14.906 15.719 -1.523 1 91.38 155 ILE B O 1
ATOM 3424 N N . GLY B 1 156 ? 13.367 15.836 -3.139 1 94.81 156 GLY B N 1
ATOM 3425 C CA . GLY B 1 156 ? 14.219 16.484 -4.117 1 94.81 156 GLY B CA 1
ATOM 3426 C C . GLY B 1 156 ? 14.922 15.516 -5.043 1 94.81 156 GLY B C 1
ATOM 3427 O O . GLY B 1 156 ? 15.703 15.922 -5.902 1 94.81 156 GLY B O 1
ATOM 3428 N N . PHE B 1 157 ? 14.641 14.234 -4.906 1 96.94 157 PHE B N 1
ATOM 3429 C CA . PHE B 1 157 ? 15.25 13.281 -5.824 1 96.94 157 PHE B CA 1
ATOM 3430 C C . PHE B 1 157 ? 14.555 13.312 -7.18 1 96.94 157 PHE B C 1
ATOM 3432 O O . PHE B 1 157 ? 13.344 13.531 -7.258 1 96.94 157 PHE B O 1
ATOM 3439 N N . THR B 1 158 ? 15.367 13.141 -8.203 1 97.81 158 THR B N 1
ATOM 3440 C CA . THR B 1 158 ? 14.805 12.914 -9.531 1 97.81 158 THR B CA 1
ATOM 3441 C C . THR B 1 158 ? 14.406 11.445 -9.703 1 97.81 158 THR B C 1
ATOM 3443 O O . THR B 1 158 ? 15.258 10.602 -10 1 97.81 158 THR B O 1
ATOM 3446 N N . THR B 1 159 ? 13.172 11.195 -9.484 1 98.12 159 THR B N 1
ATOM 3447 C CA . THR B 1 159 ? 12.68 9.828 -9.555 1 98.12 159 THR B CA 1
ATOM 3448 C C . THR B 1 159 ? 11.539 9.711 -10.562 1 98.12 159 THR B C 1
ATOM 3450 O O . THR B 1 159 ? 10.844 10.688 -10.836 1 98.12 159 THR B O 1
ATOM 3453 N N . VAL B 1 160 ? 11.367 8.531 -11.18 1 97.81 160 VAL B N 1
ATOM 3454 C CA . VAL B 1 160 ? 10.32 8.258 -12.164 1 97.81 160 VAL B CA 1
ATOM 3455 C C . VAL B 1 160 ? 9.688 6.898 -11.883 1 97.81 160 VAL B C 1
ATOM 3457 O O . VAL B 1 160 ? 10.367 5.867 -11.945 1 97.81 160 VAL B O 1
ATOM 3460 N N . PRO B 1 161 ? 8.391 6.918 -11.57 1 97.69 161 PRO B N 1
ATOM 3461 C CA . PRO B 1 161 ? 7.699 5.629 -11.523 1 97.69 161 PRO B CA 1
ATOM 3462 C C . PRO B 1 161 ? 7.32 5.117 -12.914 1 97.69 161 PRO B C 1
ATOM 3464 O O . PRO B 1 161 ? 6.816 5.883 -13.742 1 97.69 161 PRO B O 1
ATOM 3467 N N . VAL B 1 162 ? 7.672 3.92 -13.266 1 98.19 162 VAL B N 1
ATOM 3468 C CA . VAL B 1 162 ? 7.297 3.307 -14.539 1 98.19 162 VAL B CA 1
ATOM 3469 C C . VAL B 1 162 ? 6.531 2.012 -14.281 1 98.19 162 VAL B C 1
ATOM 3471 O O . VAL B 1 162 ? 7.09 1.043 -13.766 1 98.19 162 VAL B O 1
ATOM 3474 N N . THR B 1 163 ? 5.246 2.027 -14.711 1 97.31 163 THR B N 1
ATOM 3475 C CA . THR B 1 163 ? 4.391 0.941 -14.25 1 97.31 163 THR B CA 1
ATOM 3476 C C . THR B 1 163 ? 3.764 0.21 -15.43 1 97.31 163 THR B C 1
ATOM 3478 O O . THR B 1 163 ? 2.908 -0.66 -15.25 1 97.31 163 THR B O 1
ATOM 3481 N N . ASP B 1 164 ? 4.176 0.622 -16.641 1 95.62 164 ASP B N 1
ATOM 3482 C CA . ASP B 1 164 ? 3.68 -0.096 -17.797 1 95.62 164 ASP B CA 1
ATOM 3483 C C . ASP B 1 164 ? 4.832 -0.664 -18.625 1 95.62 164 ASP B C 1
ATOM 3485 O O . ASP B 1 164 ? 5.895 -0.049 -18.719 1 95.62 164 ASP B O 1
ATOM 3489 N N . SER B 1 165 ? 4.508 -1.772 -19.266 1 94.5 165 SER B N 1
ATOM 3490 C CA . SER B 1 165 ? 5.547 -2.58 -19.891 1 94.5 165 SER B CA 1
ATOM 3491 C C . SER B 1 165 ? 6.191 -1.836 -21.062 1 94.5 165 SER B C 1
ATOM 3493 O O . SER B 1 165 ? 7.41 -1.898 -21.25 1 94.5 165 SER B O 1
ATOM 3495 N N . HIS B 1 166 ? 5.445 -1.102 -21.812 1 95.25 166 HIS B N 1
ATOM 3496 C CA . HIS B 1 166 ? 5.98 -0.407 -22.984 1 95.25 166 HIS B CA 1
ATOM 3497 C C . HIS B 1 166 ? 6.945 0.699 -22.562 1 95.25 166 HIS B C 1
ATOM 3499 O O . HIS B 1 166 ? 8.047 0.804 -23.125 1 95.25 166 HIS B O 1
ATOM 3505 N N . THR B 1 167 ? 6.586 1.432 -21.672 1 97.06 167 THR B N 1
ATOM 3506 C CA . THR B 1 167 ? 7.441 2.512 -21.188 1 97.06 167 THR B CA 1
ATOM 3507 C C . THR B 1 167 ? 8.688 1.951 -20.5 1 97.06 167 THR B C 1
ATOM 3509 O O . THR B 1 167 ? 9.766 2.535 -20.609 1 97.06 167 THR B O 1
ATOM 3512 N N . MET B 1 168 ? 8.5 0.832 -19.844 1 97.56 168 MET B N 1
ATOM 3513 C CA . MET B 1 168 ? 9.641 0.207 -19.172 1 97.56 168 MET B CA 1
ATOM 3514 C C . MET B 1 168 ? 10.734 -0.139 -20.172 1 97.56 168 MET B C 1
ATOM 3516 O O . MET B 1 168 ? 11.914 0.12 -19.922 1 97.56 168 MET B O 1
ATOM 3520 N N . VAL B 1 169 ? 10.305 -0.649 -21.25 1 95.44 169 VAL B N 1
ATOM 3521 C CA . VAL B 1 169 ? 11.258 -1.062 -22.281 1 95.44 169 VAL B CA 1
ATOM 3522 C C . VAL B 1 169 ? 11.93 0.167 -22.891 1 95.44 169 VAL B C 1
ATOM 3524 O O . VAL B 1 169 ? 13.148 0.182 -23.078 1 95.44 169 VAL B O 1
ATOM 3527 N N . ILE B 1 170 ? 11.164 1.16 -23.203 1 96.5 170 ILE B N 1
ATOM 3528 C CA . ILE B 1 170 ? 11.695 2.391 -23.781 1 96.5 170 ILE B CA 1
ATOM 3529 C C . ILE B 1 170 ? 12.695 3.025 -22.828 1 96.5 170 ILE B C 1
ATOM 3531 O O . ILE B 1 170 ? 13.836 3.311 -23.219 1 96.5 170 ILE B O 1
ATOM 3535 N N . MET B 1 171 ? 12.312 3.143 -21.594 1 96.62 171 MET B N 1
ATOM 3536 C CA . MET B 1 171 ? 13.141 3.779 -20.578 1 96.62 171 MET B CA 1
ATOM 3537 C C . MET B 1 171 ? 14.43 2.998 -20.359 1 96.62 171 MET B C 1
ATOM 3539 O O . MET B 1 171 ? 15.516 3.584 -20.312 1 96.62 171 MET B O 1
ATOM 3543 N N . SER B 1 172 ? 14.32 1.707 -20.234 1 97.25 172 SER B N 1
ATOM 3544 C CA . SER B 1 172 ? 15.484 0.885 -19.922 1 97.25 172 SER B CA 1
ATOM 3545 C C . SER B 1 172 ? 16.5 0.903 -21.047 1 97.25 172 SER B C 1
ATOM 3547 O O . SER B 1 172 ? 17.688 0.642 -20.844 1 97.25 172 SER B O 1
ATOM 3549 N N . SER B 1 173 ? 16.062 1.208 -22.266 1 97.38 173 SER B N 1
ATOM 3550 C CA . SER B 1 173 ? 16.953 1.223 -23.438 1 97.38 173 SER B CA 1
ATOM 3551 C C . SER B 1 173 ? 17.891 2.42 -23.406 1 97.38 173 SER B C 1
ATOM 3553 O O . SER B 1 173 ? 18.922 2.432 -24.078 1 97.38 173 SER B O 1
ATOM 3555 N N . ILE B 1 174 ? 17.625 3.426 -22.594 1 97 174 ILE B N 1
ATOM 3556 C CA . ILE B 1 174 ? 18.438 4.637 -22.672 1 97 174 ILE B CA 1
ATOM 3557 C C . ILE B 1 174 ? 19.016 4.953 -21.297 1 97 174 ILE B C 1
ATOM 3559 O O . ILE B 1 174 ? 19.688 5.965 -21.109 1 97 174 ILE B O 1
ATOM 3563 N N . THR B 1 175 ? 18.734 4.148 -20.219 1 97.75 175 THR B N 1
ATOM 3564 C CA . THR B 1 175 ? 19.375 4.328 -18.922 1 97.75 175 THR B CA 1
ATOM 3565 C C . THR B 1 175 ? 20.875 4.059 -19.016 1 97.75 175 THR B C 1
ATOM 3567 O O . THR B 1 175 ? 21.344 3.5 -20 1 97.75 175 THR B O 1
ATOM 3570 N N . ASN B 1 176 ? 21.625 4.598 -17.984 1 97.56 176 ASN B N 1
ATOM 3571 C CA . ASN B 1 176 ? 23.078 4.422 -17.969 1 97.56 176 ASN B CA 1
ATOM 3572 C C . ASN B 1 176 ? 23.594 4.254 -16.531 1 97.56 176 ASN B C 1
ATOM 3574 O O . ASN B 1 176 ? 22.812 3.975 -15.617 1 97.56 176 ASN B O 1
ATOM 3578 N N . ASP B 1 177 ? 24.938 4.371 -16.359 1 97.25 177 ASP B N 1
ATOM 3579 C CA . ASP B 1 177 ? 25.578 4.02 -15.102 1 97.25 177 ASP B CA 1
ATOM 3580 C C . ASP B 1 177 ? 25.375 5.125 -14.062 1 97.25 177 ASP B C 1
ATOM 3582 O O . ASP B 1 177 ? 25.734 4.957 -12.898 1 97.25 177 ASP B O 1
ATOM 3586 N N . ASP B 1 178 ? 24.672 6.199 -14.461 1 97.88 178 ASP B N 1
ATOM 3587 C CA . ASP B 1 178 ? 24.328 7.246 -13.508 1 97.88 178 ASP B CA 1
ATOM 3588 C C . ASP B 1 178 ? 22.922 7.02 -12.93 1 97.88 178 ASP B C 1
ATOM 3590 O O . ASP B 1 178 ? 22.516 7.703 -12 1 97.88 178 ASP B O 1
ATOM 3594 N N . ASP B 1 179 ? 22.25 6.043 -13.5 1 98.56 179 ASP B N 1
ATOM 3595 C CA . ASP B 1 179 ? 20.875 5.758 -13.117 1 98.56 179 ASP B CA 1
ATOM 3596 C C . ASP B 1 179 ? 20.797 4.523 -12.227 1 98.56 179 ASP B C 1
ATOM 3598 O O . ASP B 1 179 ? 21.656 3.654 -12.281 1 98.56 179 ASP B O 1
ATOM 3602 N N . VAL B 1 180 ? 19.812 4.5 -11.375 1 98.81 180 VAL B N 1
ATOM 3603 C CA . VAL B 1 180 ? 19.484 3.33 -10.562 1 98.81 180 VAL B CA 1
ATOM 3604 C C . VAL B 1 180 ? 18.047 2.9 -10.844 1 98.81 180 VAL B C 1
ATOM 3606 O O . VAL B 1 180 ? 17.156 3.74 -10.977 1 98.81 180 VAL B O 1
ATOM 3609 N N . ILE B 1 181 ? 17.859 1.634 -11.023 1 98.88 181 ILE B N 1
ATOM 3610 C CA . ILE B 1 181 ? 16.516 1.068 -11.117 1 98.88 181 ILE B CA 1
ATOM 3611 C C . ILE B 1 181 ? 16.219 0.249 -9.867 1 98.88 181 ILE B C 1
ATOM 3613 O O . ILE B 1 181 ? 17 -0.621 -9.477 1 98.88 181 ILE B O 1
ATOM 3617 N N . VAL B 1 182 ? 15.188 0.589 -9.188 1 98.88 182 VAL B N 1
ATOM 3618 C CA . VAL B 1 182 ? 14.602 -0.255 -8.156 1 98.88 182 VAL B CA 1
ATOM 3619 C C . VAL B 1 182 ? 13.43 -1.046 -8.734 1 98.88 182 VAL B C 1
ATOM 3621 O O . VAL B 1 182 ? 12.359 -0.488 -8.992 1 98.88 182 VAL B O 1
ATOM 3624 N N . ALA B 1 183 ? 13.633 -2.324 -8.945 1 98.88 183 ALA B N 1
ATOM 3625 C CA . ALA B 1 183 ? 12.641 -3.199 -9.562 1 98.88 183 ALA B CA 1
ATOM 3626 C C . ALA B 1 183 ? 11.844 -3.955 -8.5 1 98.88 183 ALA B C 1
ATOM 3628 O O . ALA B 1 183 ? 12.406 -4.742 -7.734 1 98.88 183 ALA B O 1
ATOM 3629 N N . ILE B 1 184 ? 10.555 -3.746 -8.508 1 98.12 184 ILE B N 1
ATOM 3630 C CA . ILE B 1 184 ? 9.672 -4.336 -7.508 1 98.12 184 ILE B CA 1
ATOM 3631 C C . ILE B 1 184 ? 8.812 -5.426 -8.156 1 98.12 184 ILE B C 1
ATOM 3633 O O . ILE B 1 184 ? 8.109 -5.168 -9.133 1 98.12 184 ILE B O 1
ATOM 3637 N N . SER B 1 185 ? 8.906 -6.594 -7.656 1 95 185 SER B N 1
ATOM 3638 C CA . SER B 1 185 ? 8.148 -7.754 -8.109 1 95 185 SER B CA 1
ATOM 3639 C C . SER B 1 185 ? 8.031 -8.805 -7.008 1 95 185 SER B C 1
ATOM 3641 O O . SER B 1 185 ? 9.039 -9.344 -6.551 1 95 185 SER B O 1
ATOM 3643 N N . ASN B 1 186 ? 6.844 -9.078 -6.602 1 90.38 186 ASN B N 1
ATOM 3644 C CA . ASN B 1 186 ? 6.68 -10.008 -5.488 1 90.38 186 ASN B CA 1
ATOM 3645 C C . ASN B 1 186 ? 7.328 -11.352 -5.781 1 90.38 186 ASN B C 1
ATOM 3647 O O . ASN B 1 186 ? 8.258 -11.766 -5.086 1 90.38 186 ASN B O 1
ATOM 3651 N N . SER B 1 187 ? 7.012 -11.961 -6.852 1 83.88 187 SER B N 1
ATOM 3652 C CA . SER B 1 187 ? 7.492 -13.297 -7.176 1 83.88 187 SER B CA 1
ATOM 3653 C C . SER B 1 187 ? 8.883 -13.25 -7.812 1 83.88 187 SER B C 1
ATOM 3655 O O . SER B 1 187 ? 9.578 -14.266 -7.855 1 83.88 187 SER B O 1
ATOM 3657 N N . GLY B 1 188 ? 9.227 -12.141 -8.375 1 92.44 188 GLY B N 1
ATOM 3658 C CA . GLY B 1 188 ? 10.484 -12.016 -9.102 1 92.44 188 GLY B CA 1
ATOM 3659 C C . GLY B 1 188 ? 10.477 -12.727 -10.438 1 92.44 188 GLY B C 1
ATOM 3660 O O . GLY B 1 188 ? 11.531 -13 -11.016 1 92.44 188 GLY B O 1
ATOM 3661 N N . THR B 1 189 ? 9.258 -13.039 -10.922 1 88.5 189 THR B N 1
ATOM 3662 C CA . THR B 1 189 ? 9.172 -13.797 -12.164 1 88.5 189 THR B CA 1
ATOM 3663 C C . THR B 1 189 ? 8.414 -13.008 -13.227 1 88.5 189 THR B C 1
ATOM 3665 O O . THR B 1 189 ? 8.102 -13.539 -14.297 1 88.5 189 THR B O 1
ATOM 3668 N N . THR B 1 190 ? 8.102 -11.727 -12.945 1 91.75 190 THR B N 1
ATOM 3669 C CA . THR B 1 190 ? 7.375 -10.906 -13.914 1 91.75 190 THR B CA 1
ATOM 3670 C C . THR B 1 190 ? 8.227 -10.656 -15.156 1 91.75 190 THR B C 1
ATOM 3672 O O . THR B 1 190 ? 9.227 -9.938 -15.094 1 91.75 190 THR B O 1
ATOM 3675 N N . LYS B 1 191 ? 7.785 -11.148 -16.297 1 93.19 191 LYS B N 1
ATOM 3676 C CA . LYS B 1 191 ? 8.578 -11.188 -17.516 1 93.19 191 LYS B CA 1
ATOM 3677 C C . LYS B 1 191 ? 8.977 -9.789 -17.969 1 93.19 191 LYS B C 1
ATOM 3679 O O . LYS B 1 191 ? 10.125 -9.547 -18.328 1 93.19 191 LYS B O 1
ATOM 3684 N N . GLU B 1 192 ? 8.039 -8.875 -17.969 1 95.5 192 GLU B N 1
ATOM 3685 C CA . GLU B 1 192 ? 8.281 -7.504 -18.422 1 95.5 192 GLU B CA 1
ATOM 3686 C C . GLU B 1 192 ? 9.328 -6.812 -17.547 1 95.5 192 GLU B C 1
ATOM 3688 O O . GLU B 1 192 ? 10.172 -6.066 -18.062 1 95.5 192 GLU B O 1
ATOM 3693 N N . VAL B 1 193 ? 9.297 -7.125 -16.281 1 97.69 193 VAL B N 1
ATOM 3694 C CA . VAL B 1 193 ? 10.242 -6.52 -15.359 1 97.69 193 VAL B CA 1
ATOM 3695 C C . VAL B 1 193 ? 11.633 -7.113 -15.578 1 97.69 193 VAL B C 1
ATOM 3697 O O . VAL B 1 193 ? 12.625 -6.383 -15.633 1 97.69 193 VAL B O 1
ATOM 3700 N N . ILE B 1 194 ? 11.648 -8.383 -15.742 1 97.5 194 ILE B N 1
ATOM 3701 C CA . ILE B 1 194 ? 12.906 -9.086 -15.969 1 97.5 194 ILE B CA 1
ATOM 3702 C C . ILE B 1 194 ? 13.555 -8.57 -17.25 1 97.5 194 ILE B C 1
ATOM 3704 O O . ILE B 1 194 ? 14.742 -8.25 -17.281 1 97.5 194 ILE B O 1
ATOM 3708 N N . LYS B 1 195 ? 12.758 -8.477 -18.297 1 97.56 195 LYS B N 1
ATOM 3709 C CA . LYS B 1 195 ? 13.258 -7.977 -19.562 1 97.56 195 LYS B CA 1
ATOM 3710 C C . LYS B 1 195 ? 13.82 -6.566 -19.422 1 97.56 195 LYS B C 1
ATOM 3712 O O . LYS B 1 195 ? 14.891 -6.262 -19.953 1 97.56 195 LYS B O 1
ATOM 3717 N N . THR B 1 196 ? 13.117 -5.734 -18.766 1 98.38 196 THR B N 1
ATOM 3718 C CA . THR B 1 196 ? 13.516 -4.352 -18.531 1 98.38 196 THR B CA 1
ATOM 3719 C C . THR B 1 196 ? 14.859 -4.289 -17.797 1 98.38 196 THR B C 1
ATOM 3721 O O . THR B 1 196 ? 15.758 -3.545 -18.203 1 98.38 196 THR B O 1
ATOM 3724 N N . VAL B 1 197 ? 15 -5.09 -16.781 1 98.56 197 VAL B N 1
ATOM 3725 C CA . VAL B 1 197 ? 16.203 -5.09 -15.953 1 98.56 197 VAL B CA 1
ATOM 3726 C C . VAL B 1 197 ? 17.391 -5.617 -16.75 1 98.56 197 VAL B C 1
ATOM 3728 O O . VAL B 1 197 ? 18.484 -5.07 -16.672 1 98.56 197 VAL B O 1
ATOM 3731 N N . LYS B 1 198 ? 17.172 -6.633 -17.516 1 98.31 198 LYS B N 1
ATOM 3732 C CA . LYS B 1 198 ? 18.234 -7.176 -18.359 1 98.31 198 LYS B CA 1
ATOM 3733 C C . LYS B 1 198 ? 18.766 -6.117 -19.328 1 98.31 198 LYS B C 1
ATOM 3735 O O . LYS B 1 198 ? 19.969 -5.941 -19.469 1 98.31 198 LYS B O 1
ATOM 3740 N N . GLN B 1 199 ? 17.859 -5.461 -19.938 1 98.25 199 GLN B N 1
ATOM 3741 C CA . GLN B 1 199 ? 18.234 -4.422 -20.891 1 98.25 199 GLN B CA 1
ATOM 3742 C C . GLN B 1 199 ? 18.984 -3.285 -20.203 1 98.25 199 GLN B C 1
ATOM 3744 O O . GLN B 1 199 ? 19.984 -2.795 -20.734 1 98.25 199 GLN B O 1
ATOM 3749 N N . ALA B 1 200 ? 18.547 -2.842 -19.094 1 98.56 200 ALA B N 1
ATOM 3750 C CA . ALA B 1 200 ? 19.172 -1.753 -18.359 1 98.56 200 ALA B CA 1
ATOM 3751 C C . ALA B 1 200 ? 20.594 -2.131 -17.938 1 98.56 200 ALA B C 1
ATOM 3753 O O . ALA B 1 200 ? 21.5 -1.299 -17.984 1 98.56 200 ALA B O 1
ATOM 3754 N N . LYS B 1 201 ? 20.75 -3.342 -17.547 1 97.75 201 LYS B N 1
ATOM 3755 C CA . LYS B 1 201 ? 22.062 -3.818 -17.125 1 97.75 201 LYS B CA 1
ATOM 3756 C C . LYS B 1 201 ? 23.062 -3.758 -18.266 1 97.75 201 LYS B C 1
ATOM 3758 O O . LYS B 1 201 ? 24.25 -3.463 -18.047 1 97.75 201 LYS B O 1
ATOM 3763 N N . GLU B 1 202 ? 22.562 -4.004 -19.406 1 97.12 202 GLU B N 1
ATOM 3764 C CA . GLU B 1 202 ? 23.438 -3.916 -20.578 1 97.12 202 GLU B CA 1
ATOM 3765 C C . GLU B 1 202 ? 23.969 -2.5 -20.766 1 97.12 202 GLU B C 1
ATOM 3767 O O . GLU B 1 202 ? 25.031 -2.307 -21.375 1 97.12 202 GLU B O 1
ATOM 3772 N N . ASN B 1 203 ? 23.266 -1.554 -20.266 1 97.44 203 ASN B N 1
ATOM 3773 C CA . ASN B 1 203 ? 23.641 -0.151 -20.391 1 97.44 203 ASN B CA 1
ATOM 3774 C C . ASN B 1 203 ? 24.422 0.33 -19.156 1 97.44 203 ASN B C 1
ATOM 3776 O O . ASN B 1 203 ? 24.703 1.521 -19.031 1 97.44 203 ASN B O 1
ATOM 3780 N N . GLY B 1 204 ? 24.672 -0.607 -18.188 1 97.75 204 GLY B N 1
ATOM 3781 C CA . GLY B 1 204 ? 25.484 -0.278 -17.016 1 97.75 204 GLY B CA 1
ATOM 3782 C C . GLY B 1 204 ? 24.656 0.228 -15.844 1 97.75 204 GLY B C 1
ATOM 3783 O O . GLY B 1 204 ? 25.203 0.591 -14.805 1 97.75 204 GLY B O 1
ATOM 3784 N N . THR B 1 205 ? 23.344 0.216 -15.977 1 98.5 205 THR B N 1
ATOM 3785 C CA . THR B 1 205 ? 22.469 0.694 -14.922 1 98.5 205 THR B CA 1
ATOM 3786 C C . THR B 1 205 ? 22.562 -0.201 -13.688 1 98.5 205 THR B C 1
ATOM 3788 O O . THR B 1 205 ? 22.594 -1.428 -13.812 1 98.5 205 THR B O 1
ATOM 3791 N N . LYS B 1 206 ? 22.641 0.396 -12.484 1 98.69 206 LYS B N 1
ATOM 3792 C CA . LYS B 1 206 ? 22.625 -0.371 -11.242 1 98.69 206 LYS B CA 1
ATOM 3793 C C . LYS B 1 206 ? 21.203 -0.779 -10.859 1 98.69 206 LYS B C 1
ATOM 3795 O O . LYS B 1 206 ? 20.266 -0 -11.023 1 98.69 206 LYS B O 1
ATOM 3800 N N . ILE B 1 207 ? 21.141 -2.012 -10.352 1 98.81 207 ILE B N 1
ATOM 3801 C CA . ILE B 1 207 ? 19.812 -2.598 -10.125 1 98.81 207 ILE B CA 1
ATOM 3802 C C . ILE B 1 207 ? 19.656 -2.971 -8.656 1 98.81 207 ILE B C 1
ATOM 3804 O O . ILE B 1 207 ? 20.484 -3.713 -8.109 1 98.81 207 ILE B O 1
ATOM 3808 N N . ILE B 1 208 ? 18.641 -2.432 -8 1 98.81 208 ILE B N 1
ATOM 3809 C CA . ILE B 1 208 ? 18.125 -2.93 -6.73 1 98.81 208 ILE B CA 1
ATOM 3810 C C . ILE B 1 208 ? 16.828 -3.682 -6.965 1 98.81 208 ILE B C 1
ATOM 3812 O O . ILE B 1 208 ? 15.93 -3.188 -7.66 1 98.81 208 ILE B O 1
ATOM 3816 N N . THR B 1 209 ? 16.688 -4.891 -6.465 1 98.56 209 THR B N 1
ATOM 3817 C CA . THR B 1 209 ? 15.422 -5.621 -6.586 1 98.56 209 THR B CA 1
ATOM 3818 C C . THR B 1 209 ? 14.75 -5.766 -5.227 1 98.56 209 THR B C 1
ATOM 3820 O O . THR B 1 209 ? 15.43 -5.871 -4.199 1 98.56 209 THR B O 1
ATOM 3823 N N . LEU B 1 210 ? 13.469 -5.699 -5.23 1 98 210 LEU B N 1
ATOM 3824 C CA . LEU B 1 210 ? 12.617 -5.973 -4.078 1 98 210 LEU B CA 1
ATOM 3825 C C . LEU B 1 210 ? 11.641 -7.102 -4.383 1 98 210 LEU B C 1
ATOM 3827 O O . LEU B 1 210 ? 10.68 -6.914 -5.129 1 98 210 LEU B O 1
ATOM 3831 N N . THR B 1 211 ? 11.898 -8.312 -3.807 1 95.31 211 THR B N 1
ATOM 3832 C CA . THR B 1 211 ? 11.102 -9.508 -4.062 1 95.31 211 THR B CA 1
ATOM 3833 C C . THR B 1 211 ? 10.852 -10.273 -2.77 1 95.31 211 THR B C 1
ATOM 3835 O O . THR B 1 211 ? 11.445 -9.977 -1.735 1 95.31 211 THR B O 1
ATOM 3838 N N . GLU B 1 212 ? 9.875 -11.172 -2.877 1 89.44 212 GLU B N 1
ATOM 3839 C CA . GLU B 1 212 ? 9.797 -12.141 -1.786 1 89.44 212 GLU B CA 1
ATOM 3840 C C . GLU B 1 212 ? 11.078 -12.953 -1.67 1 89.44 212 GLU B C 1
ATOM 3842 O O . GLU B 1 212 ? 11.844 -13.055 -2.631 1 89.44 212 GLU B O 1
ATOM 3847 N N . ASP B 1 213 ? 11.289 -13.469 -0.436 1 88.06 213 ASP B N 1
ATOM 3848 C CA . ASP B 1 213 ? 12.539 -14.18 -0.157 1 88.06 213 ASP B CA 1
ATOM 3849 C C . ASP B 1 213 ? 12.5 -15.602 -0.708 1 88.06 213 ASP B C 1
ATOM 3851 O O . ASP B 1 213 ? 12.391 -16.562 0.053 1 88.06 213 ASP B O 1
ATOM 3855 N N . SER B 1 214 ? 12.641 -15.758 -2.004 1 81 214 SER B N 1
ATOM 3856 C CA . SER B 1 214 ? 12.742 -17 -2.752 1 81 214 SER B CA 1
ATOM 3857 C C . SER B 1 214 ? 13.758 -16.891 -3.883 1 81 214 SER B C 1
ATOM 3859 O O . SER B 1 214 ? 14.203 -15.797 -4.215 1 81 214 SER B O 1
ATOM 3861 N N . ASP B 1 215 ? 14.172 -18.047 -4.289 1 85.5 215 ASP B N 1
ATOM 3862 C CA . ASP B 1 215 ? 14.984 -18.031 -5.5 1 85.5 215 ASP B CA 1
ATOM 3863 C C . ASP B 1 215 ? 14.148 -17.656 -6.719 1 85.5 215 ASP B C 1
ATOM 3865 O O . ASP B 1 215 ? 13.094 -18.234 -6.965 1 85.5 215 ASP B O 1
ATOM 3869 N N . ASN B 1 216 ? 14.586 -16.578 -7.363 1 87.19 216 ASN B N 1
ATOM 3870 C CA . ASN B 1 216 ? 13.852 -16.109 -8.531 1 87.19 216 ASN B CA 1
ATOM 3871 C C . ASN B 1 216 ? 14.781 -15.43 -9.547 1 87.19 216 ASN B C 1
ATOM 3873 O O . ASN B 1 216 ? 15.883 -15.008 -9.195 1 87.19 216 ASN B O 1
ATOM 3877 N N . PRO B 1 217 ? 14.359 -15.414 -10.805 1 93.56 217 PRO B N 1
ATOM 3878 C CA . PRO B 1 217 ? 15.242 -14.906 -11.859 1 93.56 217 PRO B CA 1
ATOM 3879 C C . PRO B 1 217 ? 15.555 -13.422 -11.695 1 93.56 217 PRO B C 1
ATOM 3881 O O . PRO B 1 217 ? 16.656 -12.969 -12.062 1 93.56 217 PRO B O 1
ATOM 3884 N N . LEU B 1 218 ? 14.695 -12.617 -11.156 1 96.5 218 LEU B N 1
ATOM 3885 C CA . LEU B 1 218 ? 14.93 -11.188 -11.023 1 96.5 218 LEU B CA 1
ATOM 3886 C C . LEU B 1 218 ? 16.047 -10.906 -10.016 1 96.5 218 LEU B C 1
ATOM 3888 O O . LEU B 1 218 ? 16.891 -10.055 -10.258 1 96.5 218 LEU B O 1
ATOM 3892 N N . ARG B 1 219 ? 16 -11.633 -8.969 1 94.62 219 ARG B N 1
ATOM 3893 C CA . ARG B 1 219 ? 17.016 -11.477 -7.922 1 94.62 219 ARG B CA 1
ATOM 3894 C C . ARG B 1 219 ? 18.406 -11.75 -8.461 1 94.62 219 ARG B C 1
ATOM 3896 O O . ARG B 1 219 ? 19.375 -11.094 -8.07 1 94.62 219 ARG B O 1
ATOM 3903 N N . LYS B 1 220 ? 18.516 -12.656 -9.367 1 95.06 220 LYS B N 1
ATOM 3904 C CA . LYS B 1 220 ? 19.797 -13.055 -9.93 1 95.06 220 LYS B CA 1
ATOM 3905 C C . LYS B 1 220 ? 20.391 -11.938 -10.781 1 95.06 220 LYS B C 1
ATOM 3907 O O . LYS B 1 220 ? 21.609 -11.906 -11.023 1 95.06 220 LYS B O 1
ATOM 3912 N N . LEU B 1 221 ? 19.594 -11.062 -11.203 1 96.94 221 LEU B N 1
ATOM 3913 C CA . LEU B 1 221 ? 20.031 -9.977 -12.07 1 96.94 221 LEU B CA 1
ATOM 3914 C C . LEU B 1 221 ? 20.406 -8.742 -11.25 1 96.94 221 LEU B C 1
ATOM 3916 O O . LEU B 1 221 ? 20.938 -7.77 -11.789 1 96.94 221 LEU B O 1
ATOM 3920 N N . SER B 1 222 ? 20.188 -8.734 -9.969 1 96.75 222 SER B N 1
ATOM 3921 C CA . SER B 1 222 ? 20.281 -7.543 -9.125 1 96.75 222 SER B CA 1
ATOM 3922 C C . SER B 1 222 ? 21.719 -7.277 -8.695 1 96.75 222 SER B C 1
ATOM 3924 O O . SER B 1 222 ? 22.516 -8.211 -8.586 1 96.75 222 SER B O 1
ATOM 3926 N N . ASP B 1 223 ? 22.109 -6.012 -8.547 1 98 223 ASP B N 1
ATOM 3927 C CA . ASP B 1 223 ? 23.328 -5.656 -7.816 1 98 223 ASP B CA 1
ATOM 3928 C C . ASP B 1 223 ? 23.125 -5.777 -6.309 1 98 223 ASP B C 1
ATOM 3930 O O . ASP B 1 223 ? 24.016 -6.211 -5.586 1 98 223 ASP B O 1
ATOM 3934 N N . TYR B 1 224 ? 21.953 -5.383 -5.816 1 98 224 TYR B N 1
ATOM 3935 C CA . TYR B 1 224 ? 21.531 -5.523 -4.426 1 98 224 TYR B CA 1
ATOM 3936 C C . TYR B 1 224 ? 20.109 -6.051 -4.34 1 98 224 TYR B C 1
ATOM 3938 O O . TYR B 1 224 ? 19.219 -5.566 -5.039 1 98 224 TYR B O 1
ATOM 3946 N N . GLU B 1 225 ? 19.906 -7.047 -3.537 1 97.12 225 GLU B N 1
ATOM 3947 C CA . GLU B 1 225 ? 18.625 -7.715 -3.441 1 97.12 225 GLU B CA 1
ATOM 3948 C C . GLU B 1 225 ? 17.969 -7.484 -2.078 1 97.12 225 GLU B C 1
ATOM 3950 O O . GLU B 1 225 ? 18.469 -7.98 -1.062 1 97.12 225 GLU B O 1
ATOM 3955 N N . LEU B 1 226 ? 16.953 -6.688 -2.059 1 97.12 226 LEU B N 1
ATOM 3956 C CA . LEU B 1 226 ? 16.094 -6.586 -0.881 1 97.12 226 LEU B CA 1
ATOM 3957 C C . LEU B 1 226 ? 14.984 -7.621 -0.928 1 97.12 226 LEU B C 1
ATOM 3959 O O . LEU B 1 226 ? 14.328 -7.789 -1.96 1 97.12 226 LEU B O 1
ATOM 3963 N N . THR B 1 227 ? 14.836 -8.336 0.189 1 95 227 THR B N 1
ATOM 3964 C CA . THR B 1 227 ? 13.828 -9.398 0.215 1 95 227 THR B CA 1
ATOM 3965 C C . THR B 1 227 ? 12.938 -9.266 1.445 1 95 227 THR B C 1
ATOM 3967 O O . THR B 1 227 ? 13.305 -8.602 2.418 1 95 227 THR B O 1
ATOM 3970 N N . TYR B 1 228 ? 11.781 -9.812 1.297 1 93.25 228 TYR B N 1
ATOM 3971 C CA . TYR B 1 228 ? 10.836 -9.859 2.404 1 93.25 228 TYR B CA 1
ATOM 3972 C C . TYR B 1 228 ? 10.078 -11.18 2.424 1 93.25 228 TYR B C 1
ATOM 3974 O O . TYR B 1 228 ? 10.133 -11.953 1.462 1 93.25 228 TYR B O 1
ATOM 3982 N N . THR B 1 229 ? 9.453 -11.422 3.598 1 85.19 229 THR B N 1
ATOM 3983 C CA . THR B 1 229 ? 8.555 -12.57 3.723 1 85.19 229 THR B CA 1
ATOM 3984 C C . THR B 1 229 ? 7.176 -12.242 3.164 1 85.19 229 THR B C 1
ATOM 3986 O O . THR B 1 229 ? 6.648 -11.156 3.396 1 85.19 229 THR B O 1
ATOM 3989 N N . SER B 1 230 ? 6.711 -13.086 2.334 1 80.06 230 SER B N 1
ATOM 3990 C CA . SER B 1 230 ? 5.363 -12.914 1.8 1 80.06 230 SER B CA 1
ATOM 3991 C C . SER B 1 230 ? 4.531 -14.188 1.981 1 80.06 230 SER B C 1
ATOM 3993 O O . SER B 1 230 ? 5.07 -15.297 1.954 1 80.06 230 SER B O 1
ATOM 3995 N N . ALA B 1 231 ? 3.283 -14.016 2.359 1 64.5 231 ALA B N 1
ATOM 3996 C CA . ALA B 1 231 ? 2.365 -15.148 2.463 1 64.5 231 ALA B CA 1
ATOM 3997 C C . ALA B 1 231 ? 1.347 -15.133 1.326 1 64.5 231 ALA B C 1
ATOM 3999 O O . ALA B 1 231 ? 0.273 -15.727 1.439 1 64.5 231 ALA B O 1
ATOM 4000 N N . GLU B 1 232 ? 1.701 -14.508 0.316 1 63.31 232 GLU B N 1
ATOM 4001 C CA . GLU B 1 232 ? 0.731 -14.328 -0.76 1 63.31 232 GLU B CA 1
ATOM 4002 C C . GLU B 1 232 ? 0.438 -15.656 -1.461 1 63.31 232 GLU B C 1
ATOM 4004 O O . GLU B 1 232 ? 1.342 -16.469 -1.666 1 63.31 232 GLU B O 1
ATOM 4009 N N . THR B 1 233 ? -0.886 -15.797 -1.493 1 58.62 233 THR B N 1
ATOM 4010 C CA . THR B 1 233 ? -1.355 -16.906 -2.33 1 58.62 233 THR B CA 1
ATOM 4011 C C . THR B 1 233 ? -1.91 -16.375 -3.65 1 58.62 233 THR B C 1
ATOM 4013 O O . THR B 1 233 ? -2.092 -15.164 -3.818 1 58.62 233 THR B O 1
ATOM 4016 N N . ILE B 1 234 ? -2.057 -17.25 -4.551 1 54.34 234 ILE B N 1
ATOM 4017 C CA . ILE B 1 234 ? -2.521 -16.906 -5.887 1 54.34 234 ILE B CA 1
ATOM 4018 C C . ILE B 1 234 ? -3.873 -16.203 -5.797 1 54.34 234 ILE B C 1
ATOM 4020 O O . ILE B 1 234 ? -4.176 -15.32 -6.609 1 54.34 234 ILE B O 1
ATOM 4024 N N . PHE B 1 235 ? -4.598 -16.5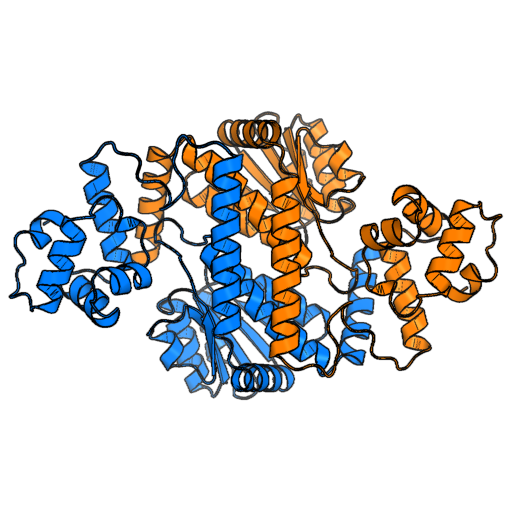47 -4.836 1 57.47 235 PHE B N 1
ATOM 4025 C CA . PHE B 1 235 ? -5.922 -15.953 -4.719 1 57.47 235 PHE B CA 1
ATOM 4026 C C . PHE B 1 235 ? -5.863 -14.641 -3.943 1 57.47 235 PHE B C 1
ATOM 4028 O O . PHE B 1 235 ? -6.84 -13.891 -3.906 1 57.47 235 PHE B O 1
ATOM 4035 N N . GLU B 1 236 ? -4.613 -14.531 -3.523 1 61.91 236 GLU B N 1
ATOM 4036 C CA . GLU B 1 236 ? -4.469 -13.328 -2.703 1 61.91 236 GLU B CA 1
ATOM 4037 C C . GLU B 1 236 ? -3.473 -12.359 -3.324 1 61.91 236 GLU B C 1
ATOM 4039 O O . GLU B 1 236 ? -2.766 -11.641 -2.609 1 61.91 236 GLU B O 1
ATOM 4044 N N . THR B 1 237 ? -3.475 -12.477 -4.703 1 55.88 237 THR B N 1
ATOM 4045 C CA . THR B 1 237 ? -2.559 -11.531 -5.328 1 55.88 237 THR B CA 1
ATOM 4046 C C . THR B 1 237 ? -2.875 -10.102 -4.895 1 55.88 237 THR B C 1
ATOM 4048 O O . THR B 1 237 ? -4.023 -9.664 -4.969 1 55.88 237 THR B O 1
ATOM 4051 N N . GLY B 1 238 ? -1.81 -9.438 -4.492 1 61.5 238 GLY B N 1
ATOM 4052 C CA . GLY B 1 238 ? -1.975 -8.086 -3.971 1 61.5 238 GLY B CA 1
ATOM 4053 C C . GLY B 1 238 ? -2.504 -8.055 -2.549 1 61.5 238 GLY B C 1
ATOM 4054 O O . GLY B 1 238 ? -3.094 -7.062 -2.121 1 61.5 238 GLY B O 1
ATOM 4055 N N . SER B 1 239 ? -2.301 -9.172 -1.965 1 68.75 239 SER B N 1
ATOM 4056 C CA . SER B 1 239 ? -2.789 -9.273 -0.594 1 68.75 239 SER B CA 1
ATOM 4057 C C . SER B 1 239 ? -2.021 -8.344 0.339 1 68.75 239 SER B C 1
ATOM 4059 O O . SER B 1 239 ? -0.92 -7.898 0.013 1 68.75 239 SER B O 1
ATOM 4061 N N . ILE B 1 240 ? -2.678 -7.977 1.33 1 77.12 240 ILE B N 1
ATOM 4062 C CA . ILE B 1 240 ? -2.082 -7.176 2.395 1 77.12 240 ILE B CA 1
ATOM 4063 C C . ILE B 1 240 ? -0.771 -7.816 2.848 1 77.12 240 ILE B C 1
ATOM 4065 O O . ILE B 1 240 ? 0.184 -7.113 3.191 1 77.12 240 ILE B O 1
ATOM 4069 N N . SER B 1 241 ? -0.69 -9.141 2.633 1 79.31 241 SER B N 1
ATOM 4070 C CA . SER B 1 241 ? 0.463 -9.891 3.115 1 79.31 241 SER B CA 1
ATOM 4071 C C . SER B 1 241 ? 1.67 -9.695 2.203 1 79.31 241 SER B C 1
ATOM 4073 O O . SER B 1 241 ? 2.807 -9.961 2.604 1 79.31 241 SER B O 1
ATOM 4075 N N . SER B 1 242 ? 1.52 -9.258 1.106 1 85 242 SER B N 1
ATOM 4076 C CA . SER B 1 242 ? 2.637 -8.93 0.228 1 85 242 SER B CA 1
ATOM 4077 C C . SER B 1 242 ? 2.883 -7.422 0.191 1 85 242 SER B C 1
ATOM 4079 O O . SER B 1 242 ? 4.031 -6.977 0.13 1 85 242 SER B O 1
ATOM 4081 N N . LYS B 1 243 ? 1.891 -6.719 0.317 1 89.38 243 LYS B N 1
ATOM 4082 C CA . LYS B 1 243 ? 1.976 -5.27 0.158 1 89.38 243 LYS B CA 1
ATOM 4083 C C . LYS B 1 243 ? 2.648 -4.625 1.365 1 89.38 243 LYS B C 1
ATOM 4085 O O . LYS B 1 243 ? 3.49 -3.736 1.213 1 89.38 243 LYS B O 1
ATOM 4090 N N . ILE B 1 244 ? 2.27 -5.086 2.529 1 90.81 244 ILE B N 1
ATOM 4091 C CA . ILE B 1 244 ? 2.711 -4.43 3.756 1 90.81 244 ILE B CA 1
ATOM 4092 C C . ILE B 1 244 ? 4.23 -4.52 3.873 1 90.81 244 ILE B C 1
ATOM 4094 O O . ILE B 1 244 ? 4.902 -3.512 4.094 1 90.81 244 ILE B O 1
ATOM 4098 N N . PRO B 1 245 ? 4.773 -5.715 3.639 1 92.44 245 PRO B N 1
ATOM 4099 C CA . PRO B 1 245 ? 6.23 -5.766 3.768 1 92.44 245 PRO B CA 1
ATOM 4100 C C . PRO B 1 245 ? 6.949 -5 2.66 1 92.44 245 PRO B C 1
ATOM 4102 O O . PRO B 1 245 ? 8.031 -4.449 2.887 1 92.44 245 PRO B O 1
ATOM 4105 N N . GLN B 1 246 ? 6.41 -4.961 1.483 1 93.62 246 GLN B N 1
ATOM 4106 C CA . GLN B 1 246 ? 6.977 -4.164 0.398 1 93.62 246 GLN B CA 1
ATOM 4107 C C . GLN B 1 246 ? 7.031 -2.688 0.77 1 93.62 246 GLN B C 1
ATOM 4109 O O . GLN B 1 246 ? 8.078 -2.047 0.644 1 93.62 246 GLN B O 1
ATOM 4114 N N . ILE B 1 247 ? 5.934 -2.195 1.2 1 93.44 247 ILE B N 1
ATOM 4115 C CA . ILE B 1 247 ? 5.824 -0.791 1.581 1 93.44 247 ILE B CA 1
ATOM 4116 C C . ILE B 1 247 ? 6.754 -0.503 2.762 1 93.44 247 ILE B C 1
ATOM 4118 O O . ILE B 1 247 ? 7.41 0.54 2.803 1 93.44 247 ILE B O 1
ATOM 4122 N N . PHE B 1 248 ? 6.805 -1.404 3.652 1 93.75 248 PHE B N 1
ATOM 4123 C CA . PHE B 1 248 ? 7.633 -1.253 4.844 1 93.75 248 PHE B CA 1
ATOM 4124 C C . PHE B 1 248 ? 9.102 -1.114 4.465 1 93.75 248 PHE B C 1
ATOM 4126 O O . PHE B 1 248 ? 9.781 -0.195 4.922 1 93.75 248 PHE B O 1
ATOM 4133 N N . LEU B 1 249 ? 9.625 -1.989 3.654 1 96.25 249 LEU B N 1
ATOM 4134 C CA . LEU B 1 249 ? 11.039 -1.983 3.293 1 96.25 249 LEU B CA 1
ATOM 4135 C C . LEU B 1 249 ? 11.383 -0.743 2.475 1 96.25 249 LEU B C 1
ATOM 4137 O O . LEU B 1 249 ? 12.453 -0.161 2.646 1 96.25 249 LEU B O 1
ATOM 4141 N N . LEU B 1 250 ? 10.516 -0.384 1.59 1 96.56 250 LEU B N 1
ATOM 4142 C CA . LEU B 1 250 ? 10.727 0.828 0.807 1 96.56 250 LEU B CA 1
ATOM 4143 C C . LEU B 1 250 ? 10.75 2.059 1.706 1 96.56 250 LEU B C 1
ATOM 4145 O O . LEU B 1 250 ? 11.562 2.963 1.509 1 96.56 250 LEU B O 1
ATOM 4149 N N . ASP B 1 251 ? 9.898 2.061 2.689 1 94.12 251 ASP B N 1
ATOM 4150 C CA . ASP B 1 251 ? 9.867 3.178 3.629 1 94.12 251 ASP B CA 1
ATOM 4151 C C . ASP B 1 251 ? 11.125 3.195 4.492 1 94.12 251 ASP B C 1
ATOM 4153 O O . ASP B 1 251 ? 11.609 4.266 4.871 1 94.12 251 ASP B O 1
ATOM 4157 N N . LEU B 1 252 ? 11.531 2.031 4.883 1 94.31 252 LEU B N 1
ATOM 4158 C CA . LEU B 1 252 ? 12.781 1.957 5.625 1 94.31 252 LEU B CA 1
ATOM 4159 C C . LEU B 1 252 ? 13.938 2.533 4.805 1 94.31 252 LEU B C 1
ATOM 4161 O O . LEU B 1 252 ? 14.75 3.301 5.328 1 94.31 252 LEU B O 1
ATOM 4165 N N . LEU B 1 253 ? 14.008 2.135 3.539 1 96.44 253 LEU B N 1
ATOM 4166 C CA . LEU B 1 253 ? 15.023 2.672 2.641 1 96.44 253 LEU B CA 1
ATOM 4167 C C . LEU B 1 253 ? 14.93 4.191 2.557 1 96.44 253 LEU B C 1
ATOM 4169 O O . LEU B 1 253 ? 15.938 4.891 2.637 1 96.44 253 LEU B O 1
ATOM 4173 N N . TYR B 1 254 ? 13.742 4.648 2.391 1 95.56 254 TYR B N 1
ATOM 4174 C CA . TYR B 1 254 ? 13.461 6.082 2.357 1 95.56 254 TYR B CA 1
ATOM 4175 C C . TYR B 1 254 ? 13.93 6.758 3.639 1 95.56 254 TYR B C 1
ATOM 4177 O O . TYR B 1 254 ? 14.57 7.812 3.592 1 95.56 254 TYR B O 1
ATOM 4185 N N . THR B 1 255 ? 13.617 6.168 4.738 1 90.94 255 THR B N 1
ATOM 4186 C CA . THR B 1 255 ? 13.984 6.715 6.039 1 90.94 255 THR B CA 1
ATOM 4187 C C . THR B 1 255 ? 15.5 6.77 6.191 1 90.94 255 THR B C 1
ATOM 4189 O O . THR B 1 255 ? 16.047 7.738 6.734 1 90.94 255 THR B O 1
ATOM 4192 N N . GLU B 1 256 ? 16.172 5.75 5.758 1 93.31 256 GLU B N 1
ATOM 4193 C CA . GLU B 1 256 ? 17.625 5.738 5.812 1 93.31 256 GLU B CA 1
ATOM 4194 C C . GLU B 1 256 ? 18.219 6.871 4.98 1 93.31 256 GLU B C 1
ATOM 4196 O O . GLU B 1 256 ? 19.234 7.473 5.363 1 93.31 256 GLU B O 1
ATOM 4201 N N . VAL B 1 257 ? 17.656 7.16 3.838 1 94.44 257 VAL B N 1
ATOM 4202 C CA . VAL B 1 257 ? 18.109 8.258 2.994 1 94.44 257 VAL B CA 1
ATOM 4203 C C . VAL B 1 257 ? 17.891 9.586 3.715 1 94.44 257 VAL B C 1
ATOM 4205 O O . VAL B 1 257 ? 18.781 10.438 3.75 1 94.44 257 VAL B O 1
ATOM 4208 N N . ILE B 1 258 ? 16.719 9.719 4.324 1 89.5 258 ILE B N 1
ATOM 4209 C CA . ILE B 1 258 ? 16.359 10.938 5.039 1 89.5 258 ILE B CA 1
ATOM 4210 C C . ILE B 1 258 ? 17.359 11.172 6.172 1 89.5 258 ILE B C 1
ATOM 4212 O O . ILE B 1 258 ? 17.781 12.312 6.41 1 89.5 258 ILE B O 1
ATOM 4216 N N . LYS B 1 259 ? 17.719 10.125 6.816 1 85.31 259 LYS B N 1
ATOM 4217 C CA . LYS B 1 259 ? 18.656 10.25 7.922 1 85.31 259 LYS B CA 1
ATOM 4218 C C . LYS B 1 259 ? 20 10.828 7.453 1 85.31 259 LYS B C 1
ATOM 4220 O O . LYS B 1 259 ? 20.625 11.617 8.164 1 85.31 259 LYS B O 1
ATOM 4225 N N . GLU B 1 260 ? 20.406 10.484 6.312 1 89.5 260 GLU B N 1
ATOM 4226 C CA . GLU B 1 260 ? 21.703 10.906 5.785 1 89.5 260 GLU B CA 1
ATOM 4227 C C . GLU B 1 260 ? 21.656 12.352 5.293 1 89.5 260 GLU B C 1
ATOM 4229 O O . GLU B 1 260 ? 22.656 13.055 5.328 1 89.5 260 GLU B O 1
ATOM 4234 N N . MET B 1 261 ? 20.5 12.797 4.875 1 88 261 MET B N 1
ATOM 4235 C CA . MET B 1 261 ? 20.359 14.156 4.348 1 88 261 MET B CA 1
ATOM 4236 C C . MET B 1 261 ? 19.25 14.906 5.062 1 88 261 MET B C 1
ATOM 4238 O O . MET B 1 261 ? 18.453 15.594 4.426 1 88 261 MET B O 1
ATOM 4242 N N . PHE B 1 262 ? 19.297 14.742 6.262 1 80.31 262 PHE B N 1
ATOM 4243 C CA . PHE B 1 262 ? 18.172 15.141 7.117 1 80.31 262 PHE B CA 1
ATOM 4244 C C . PHE B 1 262 ? 17.828 16.609 6.898 1 80.31 262 PHE B C 1
ATOM 4246 O O . PHE B 1 262 ? 16.672 16.938 6.602 1 80.31 262 PHE B O 1
ATOM 4253 N N . SER B 1 263 ? 18.75 17.5 7.027 1 75.94 263 SER B N 1
ATOM 4254 C CA . SER B 1 263 ? 18.484 18.938 6.926 1 75.94 263 SER B CA 1
ATOM 4255 C C . SER B 1 263 ? 17.906 19.297 5.566 1 75.94 263 SER B C 1
ATOM 4257 O O . SER B 1 263 ? 16.906 20.016 5.488 1 75.94 263 SER B O 1
ATOM 4259 N N . GLU B 1 264 ? 18.5 18.797 4.559 1 83.81 264 GLU B N 1
ATOM 4260 C CA . GLU B 1 264 ? 18.016 19.062 3.207 1 83.81 264 GLU B CA 1
ATOM 4261 C C . GLU B 1 264 ? 16.641 18.469 2.979 1 83.81 264 GLU B C 1
ATOM 4263 O O . GLU B 1 264 ? 15.773 19.094 2.357 1 83.81 264 GLU B O 1
ATOM 4268 N N . ALA B 1 265 ? 16.453 17.266 3.463 1 84.69 265 ALA B N 1
ATOM 4269 C CA . ALA B 1 265 ? 15.18 16.578 3.301 1 84.69 265 ALA B CA 1
ATOM 4270 C C . ALA B 1 265 ? 14.055 17.344 3.992 1 84.69 265 ALA B C 1
ATOM 4272 O O . ALA B 1 265 ? 12.969 17.516 3.43 1 84.69 265 ALA B O 1
ATOM 4273 N N . VAL B 1 266 ? 14.289 17.781 5.133 1 77.06 266 VAL B N 1
ATOM 4274 C CA . VAL B 1 266 ? 13.281 18.5 5.902 1 77.06 266 VAL B CA 1
ATOM 4275 C C . VAL B 1 266 ? 12.914 19.797 5.184 1 77.06 266 VAL B C 1
ATOM 4277 O O . VAL B 1 266 ? 11.742 20.141 5.074 1 77.06 266 VAL B O 1
ATOM 4280 N N . GLU B 1 267 ? 13.891 20.469 4.777 1 78.94 267 GLU B N 1
ATOM 4281 C CA . GLU B 1 267 ? 13.656 21.703 4.055 1 78.94 267 GLU B CA 1
ATOM 4282 C C . GLU B 1 267 ? 12.781 21.469 2.826 1 78.94 267 GLU B C 1
ATOM 4284 O O . GLU B 1 267 ? 11.82 22.219 2.592 1 78.94 267 GLU B O 1
ATOM 4289 N N . LYS B 1 268 ? 13.172 20.531 2.084 1 86.19 268 LYS B N 1
ATOM 4290 C CA . LYS B 1 268 ? 12.43 20.219 0.866 1 86.19 268 LYS B CA 1
ATOM 4291 C C . LYS B 1 268 ? 11.008 19.766 1.191 1 86.19 268 LYS B C 1
ATOM 4293 O O . LYS B 1 268 ? 10.062 20.109 0.484 1 86.19 268 LYS B O 1
ATOM 4298 N N . LYS B 1 269 ? 10.891 18.984 2.215 1 82.88 269 LYS B N 1
ATOM 4299 C CA . LYS B 1 269 ? 9.57 18.5 2.627 1 82.88 269 LYS B CA 1
ATOM 4300 C C . LYS B 1 269 ? 8.68 19.672 3.055 1 82.88 269 LYS B C 1
ATOM 4302 O O . LYS B 1 269 ? 7.488 19.688 2.744 1 82.88 269 LYS B O 1
ATOM 4307 N N . ILE B 1 270 ? 9.234 20.578 3.777 1 76.19 270 ILE B N 1
ATOM 4308 C CA . ILE B 1 270 ? 8.492 21.766 4.199 1 76.19 270 ILE B CA 1
ATOM 4309 C C . ILE B 1 270 ? 8.047 22.547 2.971 1 76.19 270 ILE B C 1
ATOM 4311 O O . ILE B 1 270 ? 6.887 22.969 2.881 1 76.19 270 ILE B O 1
ATOM 4315 N N . LYS B 1 271 ? 8.969 22.703 2.076 1 82.88 271 LYS B N 1
ATOM 4316 C CA . LYS B 1 271 ? 8.68 23.453 0.86 1 82.88 271 LYS B CA 1
ATOM 4317 C C . LYS B 1 271 ? 7.559 22.797 0.061 1 82.88 271 LYS B C 1
ATOM 4319 O O . LYS B 1 271 ? 6.613 23.469 -0.359 1 82.88 271 LYS B O 1
ATOM 4324 N N . THR B 1 272 ? 7.621 21.531 -0.088 1 84.56 272 THR B N 1
ATOM 4325 C CA . THR B 1 272 ? 6.637 20.844 -0.908 1 84.56 272 THR B CA 1
ATOM 4326 C C . THR B 1 272 ? 5.297 20.75 -0.183 1 84.56 272 THR B C 1
ATOM 4328 O O . THR B 1 272 ? 4.242 20.828 -0.81 1 84.56 272 THR B O 1
ATOM 4331 N N . THR B 1 273 ? 5.34 20.562 1.126 1 78.94 273 THR B N 1
ATOM 4332 C CA . THR B 1 273 ? 4.105 20.531 1.904 1 78.94 273 THR B CA 1
ATOM 4333 C C . THR B 1 273 ? 3.404 21.891 1.854 1 78.94 273 THR B C 1
ATOM 4335 O O . THR B 1 273 ? 2.184 21.953 1.692 1 78.94 273 THR B O 1
ATOM 4338 N N . SER B 1 274 ? 4.164 22.922 1.956 1 76 274 SER B N 1
ATOM 4339 C CA . SER B 1 274 ? 3.611 24.281 1.89 1 76 274 SER B CA 1
ATOM 4340 C C . SER B 1 274 ? 2.965 24.547 0.535 1 76 274 SER B C 1
ATOM 4342 O O . SER B 1 274 ? 1.921 25.188 0.458 1 76 274 SER B O 1
ATOM 4344 N N . ALA B 1 275 ? 3.553 24.031 -0.521 1 79.81 275 ALA B N 1
ATOM 4345 C CA . ALA B 1 275 ? 3.027 24.219 -1.87 1 79.81 275 ALA B CA 1
ATOM 4346 C C . ALA B 1 275 ? 1.671 23.547 -2.031 1 79.81 275 ALA B C 1
ATOM 4348 O O . ALA B 1 275 ? 0.784 24.062 -2.711 1 79.81 275 ALA B O 1
ATOM 4349 N N . ILE B 1 276 ? 1.498 22.438 -1.407 1 76.81 276 ILE B N 1
ATOM 4350 C CA . ILE B 1 276 ? 0.271 21.656 -1.515 1 76.81 276 ILE B CA 1
ATOM 4351 C C . ILE B 1 276 ? -0.835 22.312 -0.696 1 76.81 276 ILE B C 1
ATOM 4353 O O . ILE B 1 276 ? -1.996 22.344 -1.113 1 76.81 276 ILE B O 1
ATOM 4357 N N . LEU B 1 277 ? -0.454 22.812 0.455 1 71.38 277 LEU B N 1
ATOM 4358 C CA . LEU B 1 277 ? -1.436 23.406 1.357 1 71.38 277 LEU B CA 1
ATOM 4359 C C . LEU B 1 277 ? -1.902 24.766 0.838 1 71.38 277 LEU B C 1
ATOM 4361 O O . LEU B 1 277 ? -3.037 25.172 1.095 1 71.38 277 LEU B O 1
ATOM 4365 N N . ASN B 1 278 ? -1.066 25.438 0.192 1 64.94 278 ASN B N 1
ATOM 4366 C CA . ASN B 1 278 ? -1.39 26.797 -0.25 1 64.94 278 ASN B CA 1
ATOM 4367 C C . ASN B 1 278 ? -2.041 26.781 -1.63 1 64.94 278 ASN B C 1
ATOM 4369 O O . ASN B 1 278 ? -2.275 27.844 -2.213 1 64.94 278 ASN B O 1
ATOM 4373 N N . ASP B 1 279 ? -2.391 25.641 -2.104 1 58.09 279 ASP B N 1
ATOM 4374 C CA . ASP B 1 279 ? -3.111 25.609 -3.373 1 58.09 279 ASP B CA 1
ATOM 4375 C C . ASP B 1 279 ? -4.621 25.656 -3.146 1 58.09 279 ASP B C 1
ATOM 4377 O O . ASP B 1 279 ? -5.125 25.078 -2.184 1 58.09 279 ASP B O 1
#

Foldseek 3Di:
DAPLVCLVPPPDDADPLRVLLSVLCVVPVLQVLQFDLVVSCVVSVHDSVRQQVSQVSSPAPGPLRNSVRSVVVVVVVDVDQSDHNPDGPPDDPVVVVVVLVVLLVVQQVQFVVPDDPVLLVVLLVLQLQAQEEEEEEEDLSLVLSVVLQVLVVLLPHHYYRDHDLVVLQVVLQPAALRYEYEYEDAAQAPPSSLNSLVSNVVRNYAYEYEYAPDDHSNQVSHPGYRHGHAGDGSNQVSHSRRNSSSNVSSVVSSVVNCVVVVVSRVVSNVVSVVVVVVD/DAPLVCLVPPPDDDDPLRVLLSVLCVVPVLQVLQFDLVVSCVVSVHDSVVQQVSVVSRPAPGPLRNSVSSVVVVVVVDVDQRDHNPDGPPDDPVVVVVVLVVLLVVQQVQFVVPDDPVLLVVLLVLQLQAQEEEEEEEDLSLVLSVVLQVLVVLLPHHYYRYHDLVVLQVVLQPAALRYEYEYEDAAQAPPSSLNSLVSNVVRNYAYEYEYAPDDHSNQVSHPGYRHGHAGDGSSQVSHSRRNSSSNVSSVVSSVVNCVVVVVSRVVSNVVSVVVVVVD